Protein AF-A0A1H2CJJ4-F1 (afdb_monomer)

Secondary structure (DSSP, 8-state):
-HHHHHHHHHHH-S--EEEEETTEEEEEEEEEETTEEEEEEEEEEETTEEEEEEE-TTT--HHHHHHHHHHHHTS-S--TTBPEEEE---TT-S--EEEEE--SSTTTT-HHHHHTEEEEEEE-TTS--TT-BHHHHHHHHSSTT---TT-TTPPP--EEEEEESS--TT-S--------PEEHHHIIIIIGGGPPBT-EEEEEETT--EEEEEEETTEEEEEEE--S-TTS-SS----SS-PPPPPS-------TT--EEEEEEGGGHHHHHHHHHHTSPPPPHHHHB------TTEEEEEEEETTTEEEEEEEEEEHHHHHHHHHHTGGGSTT-EEEEE-TT--EEEEEE-SSSS-EEEEEEEGGGTEEEEEEE-HHHHHHHHHHHHHSSS--GGGSTTPEEEE----

Structure (mmCIF, N/CA/C/O backbone):
data_AF-A0A1H2CJJ4-F1
#
_entry.id   AF-A0A1H2CJJ4-F1
#
loop_
_atom_site.group_PDB
_atom_site.id
_atom_site.type_symbol
_atom_site.label_atom_id
_atom_site.label_alt_id
_atom_site.label_comp_id
_atom_site.label_asym_id
_atom_site.label_entity_id
_atom_site.label_seq_id
_atom_site.pdbx_PDB_ins_code
_atom_site.Cartn_x
_atom_site.Cartn_y
_atom_site.Cartn_z
_atom_site.occupancy
_atom_site.B_iso_or_equiv
_atom_site.auth_seq_id
_atom_site.auth_comp_id
_atom_site.auth_asym_id
_atom_site.auth_atom_id
_atom_site.pdbx_PDB_model_num
ATOM 1 N N . MET A 1 1 ? -17.605 8.701 40.326 1.00 81.44 1 MET A N 1
ATOM 2 C CA . MET A 1 1 ? -18.333 8.775 39.034 1.00 81.44 1 MET A CA 1
ATOM 3 C C . MET A 1 1 ? -18.530 10.219 38.581 1.00 81.44 1 MET A C 1
ATOM 5 O O . MET A 1 1 ? -18.125 10.507 37.465 1.00 81.44 1 MET A O 1
ATOM 9 N N . SER A 1 2 ? -19.072 11.116 39.424 1.00 89.81 2 SER A N 1
ATOM 10 C CA . SER A 1 2 ? -19.241 12.548 39.085 1.00 89.81 2 SER A CA 1
ATOM 11 C C . SER A 1 2 ? -17.943 13.202 38.599 1.00 89.81 2 SER A C 1
ATOM 13 O O . SER A 1 2 ? -17.916 13.759 37.515 1.00 89.81 2 SER A O 1
ATOM 15 N N . GLU A 1 3 ? -16.833 13.014 39.318 1.00 93.94 3 GLU A N 1
ATOM 16 C CA . GLU A 1 3 ? -15.550 13.649 38.975 1.00 93.94 3 GLU A CA 1
ATOM 17 C C . GLU A 1 3 ? -15.001 13.260 37.590 1.00 93.94 3 GLU A C 1
ATOM 19 O O . GLU A 1 3 ? -14.440 14.101 36.887 1.00 93.94 3 GLU A O 1
ATOM 24 N N . ILE A 1 4 ? -15.175 11.994 37.183 1.00 94.31 4 ILE A N 1
ATOM 25 C CA . ILE A 1 4 ? -14.746 11.499 35.864 1.00 94.31 4 ILE A CA 1
ATOM 26 C C . ILE A 1 4 ? -15.623 12.116 34.770 1.00 94.31 4 ILE A C 1
ATOM 28 O O . ILE A 1 4 ? -15.102 12.556 33.748 1.00 94.31 4 ILE A O 1
ATOM 32 N N . LEU A 1 5 ? -16.941 12.185 34.992 1.00 93.62 5 LEU A N 1
ATOM 33 C CA . LEU A 1 5 ? -17.868 12.838 34.064 1.00 93.62 5 LEU A CA 1
ATOM 34 C C . LEU A 1 5 ? -17.529 14.321 33.900 1.00 93.62 5 LEU A C 1
ATOM 36 O O . LEU A 1 5 ? -17.392 14.785 32.771 1.00 93.62 5 LEU A O 1
ATOM 40 N N . ASP A 1 6 ? -17.285 15.025 35.005 1.00 93.38 6 ASP A N 1
ATOM 41 C CA . ASP A 1 6 ? -16.894 16.433 34.977 1.00 93.38 6 ASP A CA 1
ATOM 42 C C . ASP A 1 6 ? -15.564 16.628 34.231 1.00 93.38 6 ASP A C 1
ATOM 44 O O . ASP A 1 6 ? -15.381 17.608 33.508 1.00 93.38 6 ASP A O 1
ATOM 48 N N . ALA A 1 7 ? -14.617 15.692 34.369 1.00 93.00 7 ALA A N 1
ATOM 49 C CA . ALA A 1 7 ? -13.364 15.716 33.620 1.00 93.00 7 ALA A CA 1
ATOM 50 C C . ALA A 1 7 ? -13.580 15.508 32.111 1.00 93.00 7 ALA A C 1
ATOM 52 O O . ALA A 1 7 ? -12.985 16.241 31.320 1.00 93.00 7 ALA A O 1
ATOM 53 N N . ILE A 1 8 ? -14.457 14.579 31.710 1.00 93.56 8 ILE A N 1
ATOM 54 C CA . ILE A 1 8 ? -14.836 14.365 30.302 1.00 93.56 8 ILE A CA 1
ATOM 55 C C . ILE A 1 8 ? -15.508 15.624 29.733 1.00 93.56 8 ILE A C 1
ATOM 57 O O . ILE A 1 8 ? -15.126 16.091 28.658 1.00 93.56 8 ILE A O 1
ATOM 61 N N . HIS A 1 9 ? -16.451 16.231 30.462 1.00 93.50 9 HIS A N 1
ATOM 62 C CA . HIS A 1 9 ? -17.112 17.473 30.040 1.00 93.50 9 HIS A CA 1
ATOM 63 C C . HIS A 1 9 ? -16.124 18.629 29.889 1.00 93.50 9 HIS A C 1
ATOM 65 O O . HIS A 1 9 ? -16.177 19.351 28.893 1.00 93.50 9 HIS A O 1
ATOM 71 N N . ARG A 1 10 ? -15.170 18.780 30.818 1.00 92.00 10 ARG A N 1
ATOM 72 C CA . ARG A 1 10 ? -14.099 19.786 30.705 1.00 92.00 10 ARG A CA 1
ATOM 73 C C . ARG A 1 10 ? -13.192 19.543 29.498 1.00 92.00 10 ARG A C 1
ATOM 75 O O . ARG A 1 10 ? -12.801 20.515 28.848 1.00 92.00 10 ARG A O 1
ATOM 82 N N . ALA A 1 11 ? -12.878 18.282 29.198 1.00 91.12 11 ALA A N 1
ATOM 83 C CA . ALA A 1 11 ? -12.001 17.914 28.092 1.00 91.12 11 ALA A CA 1
ATOM 84 C C . ALA A 1 11 ? -12.620 18.247 26.726 1.00 91.12 11 ALA A C 1
ATOM 86 O O . ALA A 1 11 ? -11.974 18.901 25.907 1.00 91.12 11 ALA A O 1
ATOM 87 N N . TYR A 1 12 ? -13.878 17.856 26.494 1.00 89.31 12 TYR A N 1
ATOM 88 C CA . TYR A 1 12 ? -14.536 18.051 25.195 1.00 89.31 12 TYR A CA 1
ATOM 89 C C . TYR A 1 12 ? -15.305 19.367 25.064 1.00 89.31 12 TYR A C 1
ATOM 91 O O . TYR A 1 12 ? -15.592 19.778 23.940 1.00 89.31 12 TYR A O 1
ATOM 99 N N . ARG A 1 13 ? -15.635 20.035 26.181 1.00 91.00 13 ARG A N 1
ATOM 100 C CA . ARG A 1 13 ? -16.492 21.238 26.229 1.00 91.00 13 ARG A CA 1
ATOM 101 C C . ARG A 1 13 ? -17.834 21.035 25.519 1.00 91.00 13 ARG A C 1
ATOM 103 O O . ARG A 1 13 ? -18.333 21.931 24.841 1.00 91.00 13 ARG A O 1
ATOM 110 N N . ARG A 1 14 ? -18.384 19.830 25.633 1.00 88.75 14 ARG A N 1
ATOM 111 C CA . ARG A 1 14 ? -19.639 19.412 25.009 1.00 88.75 14 ARG A CA 1
ATOM 112 C C . ARG A 1 14 ? -20.448 18.605 26.007 1.00 88.75 14 ARG A C 1
ATOM 114 O O . ARG A 1 14 ? -19.883 17.875 26.824 1.00 88.75 14 ARG A O 1
ATOM 121 N N . GLU A 1 15 ? -21.761 18.754 25.920 1.00 90.25 15 GLU A N 1
ATOM 122 C CA . GLU A 1 15 ? -22.687 17.944 26.695 1.00 90.25 15 GLU A CA 1
ATOM 123 C C . GLU A 1 15 ? -22.680 16.504 26.182 1.00 90.25 15 GLU A C 1
ATOM 125 O O . GLU A 1 15 ? -22.456 16.236 24.998 1.00 90.25 15 GLU A O 1
ATOM 130 N N . THR A 1 16 ? -22.887 15.571 27.107 1.00 95.19 16 THR A N 1
ATOM 131 C CA . THR A 1 16 ? -23.019 14.151 26.797 1.00 95.19 16 THR A CA 1
ATOM 132 C C . THR A 1 16 ? -24.362 13.654 27.303 1.00 95.19 16 THR A C 1
ATOM 134 O O . THR A 1 16 ? -24.762 13.930 28.438 1.00 95.19 16 THR A O 1
ATOM 137 N N . GLU A 1 17 ? -25.061 12.902 26.468 1.00 96.81 17 GLU A N 1
ATOM 138 C CA . GLU A 1 17 ? -26.394 12.398 26.769 1.00 96.81 17 GLU A CA 1
ATOM 139 C C . GLU A 1 17 ? -26.282 11.028 27.452 1.00 96.81 17 GLU A C 1
ATOM 141 O O . GLU A 1 17 ? -25.510 10.176 26.997 1.00 96.81 17 GLU A O 1
ATOM 146 N N . PRO A 1 18 ? -26.982 10.790 28.576 1.00 97.38 18 PRO A N 1
ATOM 147 C CA . PRO A 1 18 ? -27.087 9.449 29.138 1.00 97.38 18 PRO A CA 1
ATOM 148 C C . PRO A 1 18 ? -27.851 8.540 28.178 1.00 97.38 18 PRO A C 1
ATOM 150 O O . PRO A 1 18 ? -28.922 8.898 27.699 1.00 97.38 18 PRO A O 1
ATOM 153 N N . ALA A 1 19 ? -27.320 7.345 27.948 1.00 98.12 19 ALA A N 1
ATOM 154 C CA . ALA A 1 19 ? -27.972 6.315 27.155 1.00 98.12 19 ALA A CA 1
ATOM 155 C C . ALA A 1 19 ? -27.687 4.928 27.742 1.00 98.12 19 ALA A C 1
ATOM 157 O O . ALA A 1 19 ? -26.831 4.757 28.618 1.00 98.12 19 ALA A O 1
ATOM 158 N N . ARG A 1 20 ? -28.407 3.926 27.243 1.00 98.00 20 ARG A N 1
ATOM 159 C CA . ARG A 1 20 ? -28.199 2.519 27.575 1.00 98.00 20 ARG A CA 1
ATOM 160 C C . ARG A 1 20 ? -28.010 1.739 26.278 1.00 98.00 20 ARG A C 1
ATOM 162 O O . ARG A 1 20 ? -28.850 1.862 25.399 1.00 98.00 20 ARG A O 1
ATOM 169 N N . LEU A 1 21 ? -26.930 0.965 26.185 1.00 97.81 21 LEU A N 1
ATOM 170 C CA . LEU A 1 21 ? -26.633 0.072 25.058 1.00 97.81 21 LEU A CA 1
ATOM 171 C C . LEU A 1 21 ? -26.532 -1.351 25.609 1.00 97.81 21 LEU A C 1
ATOM 173 O O . LEU A 1 21 ? -25.577 -1.666 26.323 1.00 97.81 21 LEU A O 1
ATOM 177 N N . GLY A 1 22 ? -27.544 -2.184 25.363 1.00 96.62 22 GLY A N 1
ATOM 178 C CA . GLY A 1 22 ? -27.682 -3.474 26.048 1.00 96.62 22 GLY A CA 1
ATOM 179 C C . GLY A 1 22 ? -27.673 -3.310 27.577 1.00 96.62 22 GLY A C 1
ATOM 180 O O . GLY A 1 22 ? -28.506 -2.598 28.150 1.00 96.62 22 GLY A O 1
ATOM 181 N N . ASP A 1 23 ? -26.694 -3.921 28.246 1.00 97.25 23 ASP A N 1
ATOM 182 C CA . ASP A 1 23 ? -26.493 -3.803 29.699 1.00 97.25 23 ASP A CA 1
ATOM 183 C C . ASP A 1 23 ? -25.517 -2.694 30.116 1.00 97.25 23 ASP A C 1
ATOM 185 O O . ASP A 1 23 ? -25.290 -2.461 31.308 1.00 97.25 23 ASP A O 1
ATOM 189 N N . HIS A 1 24 ? -24.978 -1.946 29.153 1.00 98.00 24 HIS A N 1
ATOM 190 C CA . HIS A 1 24 ? -24.017 -0.882 29.412 1.00 98.00 24 HIS A CA 1
ATOM 191 C C . HIS A 1 24 ? -24.719 0.460 29.615 1.00 98.00 24 HIS A C 1
ATOM 193 O O . HIS A 1 24 ? -25.420 0.961 28.737 1.00 98.00 24 HIS A O 1
ATOM 199 N N . GLN A 1 25 ? -24.482 1.083 30.771 1.00 98.06 25 GLN A N 1
ATOM 200 C CA . GLN A 1 25 ? -24.811 2.491 31.004 1.00 98.06 25 GLN A CA 1
ATOM 201 C C . GLN A 1 25 ? -23.704 3.359 30.405 1.00 98.06 25 GLN A C 1
ATOM 203 O O . GLN A 1 25 ? -22.542 3.256 30.811 1.00 98.06 25 GLN A O 1
ATOM 208 N N . VAL A 1 26 ? -24.055 4.207 29.442 1.00 98.31 26 VAL A N 1
ATOM 209 C CA . VAL A 1 26 ? -23.081 4.987 28.673 1.00 98.31 26 VAL A CA 1
ATOM 210 C C . VAL A 1 26 ? -23.451 6.465 28.609 1.00 98.31 26 VAL A C 1
ATOM 212 O O . VAL A 1 26 ? -24.557 6.891 28.948 1.00 98.31 26 VAL A O 1
ATOM 215 N N . ARG A 1 27 ? -22.488 7.264 28.162 1.00 97.81 27 ARG A N 1
ATOM 216 C CA . ARG A 1 27 ? -22.674 8.646 27.742 1.00 97.81 27 ARG A CA 1
ATOM 217 C C . ARG A 1 27 ? -22.334 8.750 26.267 1.00 97.81 27 ARG A C 1
ATOM 219 O O . ARG A 1 27 ? -21.242 8.346 25.874 1.00 97.81 27 ARG A O 1
ATOM 226 N N . ILE A 1 28 ? -23.244 9.292 25.474 1.00 97.69 28 ILE A N 1
ATOM 227 C CA . ILE A 1 28 ? -23.055 9.476 24.037 1.00 97.69 28 ILE A CA 1
ATOM 228 C C . ILE A 1 28 ? -22.850 10.960 23.759 1.00 97.69 28 ILE A C 1
ATOM 230 O O . ILE A 1 28 ? -23.503 11.823 24.342 1.00 97.69 28 ILE A O 1
ATOM 234 N N . MET A 1 29 ? -21.906 11.259 22.880 1.00 96.12 29 MET A N 1
ATOM 235 C CA . MET A 1 29 ? -21.632 12.598 22.390 1.00 96.12 29 MET A CA 1
ATOM 236 C C . MET A 1 29 ? -21.559 12.536 20.872 1.00 96.12 29 MET A C 1
ATOM 238 O O . MET A 1 29 ? -20.777 11.760 20.332 1.00 96.12 29 MET A O 1
ATOM 242 N N . SER A 1 30 ? -22.325 13.375 20.183 1.00 94.06 30 SER A N 1
ATOM 243 C CA . SER A 1 30 ? -22.274 13.473 18.723 1.00 94.06 30 SER A CA 1
ATOM 244 C C . SER A 1 30 ? -21.838 14.870 18.315 1.00 94.06 30 SER A C 1
ATOM 246 O O . SER A 1 30 ? -22.363 15.861 18.824 1.00 94.06 30 SER A O 1
ATOM 248 N N . PHE A 1 31 ? -20.869 14.978 17.405 1.00 90.00 31 PHE A N 1
ATOM 249 C CA . PHE A 1 31 ? -20.422 16.287 16.941 1.00 90.00 31 PHE A CA 1
ATOM 250 C C . PHE A 1 31 ? -19.900 16.323 15.507 1.00 90.00 31 PHE A C 1
ATOM 252 O O . PHE A 1 31 ? -19.206 15.401 15.091 1.00 90.00 31 PHE A O 1
ATOM 259 N N . PRO A 1 32 ? -20.170 17.409 14.754 1.00 87.94 32 PRO A N 1
ATOM 260 C CA . PRO A 1 32 ? -19.651 17.570 13.399 1.00 87.94 32 PRO A CA 1
ATOM 261 C C . PRO A 1 32 ? -18.126 17.743 13.406 1.00 87.94 32 PRO A C 1
ATOM 263 O O . PRO A 1 32 ? -17.595 18.500 14.225 1.00 87.94 32 PRO A O 1
ATOM 266 N N . LEU A 1 33 ? -17.437 17.089 12.465 1.00 82.88 33 LEU A N 1
ATOM 267 C CA . LEU A 1 33 ? -15.987 17.169 12.294 1.00 82.88 33 LEU A CA 1
ATOM 268 C C . LEU A 1 33 ? -15.640 17.661 10.879 1.00 82.88 33 LEU A C 1
ATOM 270 O O . LEU A 1 33 ? -15.443 16.873 9.963 1.00 82.88 33 LEU A O 1
ATOM 274 N N . GLY A 1 34 ? -15.555 18.983 10.698 1.00 72.38 34 GLY A N 1
ATOM 275 C CA . GLY A 1 34 ? -14.911 19.594 9.524 1.00 72.38 34 GLY A CA 1
ATOM 276 C C . GLY A 1 34 ? -15.373 19.069 8.156 1.00 72.38 34 GLY A C 1
ATOM 277 O O . GLY A 1 34 ? -14.546 18.638 7.365 1.00 72.38 34 GLY A O 1
ATOM 278 N N . GLY A 1 35 ? -16.679 19.075 7.871 1.00 76.94 35 GLY A N 1
ATOM 279 C CA . GLY A 1 35 ? -17.233 18.620 6.582 1.00 76.94 35 GLY A CA 1
ATOM 280 C C . GLY A 1 35 ? -17.466 17.107 6.487 1.00 76.94 35 GLY A C 1
ATOM 281 O O . GLY A 1 35 ? -18.360 16.666 5.766 1.00 76.94 35 GLY A O 1
ATOM 282 N N . HIS A 1 36 ? -16.771 16.317 7.301 1.00 69.69 36 HIS A N 1
ATOM 283 C CA . HIS A 1 36 ? -17.152 14.947 7.615 1.00 69.69 36 HIS A CA 1
ATOM 284 C C . HIS A 1 36 ? -18.254 15.049 8.685 1.00 69.69 36 HIS A C 1
ATOM 286 O O . HIS A 1 36 ? -18.134 15.821 9.636 1.00 69.69 36 HIS A O 1
ATOM 292 N N . GLY A 1 37 ? -19.415 14.419 8.480 1.00 82.31 37 GLY A N 1
ATOM 293 C CA . GLY A 1 37 ? -20.578 14.654 9.357 1.00 82.31 37 GLY A CA 1
ATOM 294 C C . GLY A 1 37 ? -20.365 14.202 10.812 1.00 82.31 37 GLY A C 1
ATOM 295 O O . GLY A 1 37 ? -19.238 13.937 11.217 1.00 82.31 37 GLY A O 1
ATOM 296 N N . PRO A 1 38 ? -21.426 14.140 11.637 1.00 90.19 38 PRO A N 1
ATOM 297 C CA . PRO A 1 38 ? -21.252 13.915 13.065 1.00 90.19 38 PRO A CA 1
ATOM 298 C C . PRO A 1 38 ? -20.498 12.617 13.373 1.00 90.19 38 PRO A C 1
ATOM 300 O O . PRO A 1 38 ? -20.921 11.545 12.948 1.00 90.19 38 PRO A O 1
ATOM 303 N N . MET A 1 39 ? -19.402 12.733 14.122 1.00 94.12 39 MET A N 1
ATOM 304 C CA . MET A 1 39 ? -18.746 11.611 14.785 1.00 94.12 39 MET A CA 1
ATOM 305 C C . MET A 1 39 ? -19.478 11.340 16.098 1.00 94.12 39 MET A C 1
ATOM 307 O O . MET A 1 39 ? -19.746 12.273 16.861 1.00 94.12 39 MET A O 1
ATOM 311 N N . THR A 1 40 ? -19.792 10.076 16.355 1.00 96.50 40 THR A N 1
ATOM 312 C CA . THR A 1 40 ? -20.402 9.602 17.596 1.00 96.50 40 THR A CA 1
ATOM 313 C C . THR A 1 40 ? -19.314 9.029 18.494 1.00 96.50 40 THR A C 1
ATOM 315 O O . THR A 1 40 ? -18.635 8.068 18.138 1.00 96.50 40 THR A O 1
ATOM 318 N N . THR A 1 41 ? -19.154 9.611 19.675 1.00 96.44 41 THR A N 1
ATOM 319 C CA . THR A 1 41 ? -18.235 9.157 20.717 1.00 96.44 41 THR A CA 1
ATOM 320 C C . THR A 1 41 ? -19.035 8.593 21.882 1.00 96.44 41 THR A C 1
ATOM 322 O O . THR A 1 41 ? -19.981 9.224 22.354 1.00 96.44 41 THR A O 1
ATOM 325 N N . ILE A 1 42 ? -18.644 7.417 22.366 1.00 98.00 42 ILE A N 1
ATOM 326 C CA . ILE A 1 42 ? -19.332 6.715 23.453 1.00 98.00 42 ILE A CA 1
ATOM 327 C C . ILE A 1 42 ? -18.355 6.547 24.603 1.00 98.00 42 ILE A C 1
ATOM 329 O O . ILE A 1 42 ? -17.250 6.036 24.419 1.00 98.00 42 ILE A O 1
ATOM 333 N N . PHE A 1 43 ? -18.779 6.961 25.791 1.00 97.81 43 PHE A N 1
ATOM 334 C CA . PHE A 1 43 ? -18.035 6.795 27.028 1.00 97.81 43 PHE A CA 1
ATOM 335 C C . PHE A 1 43 ? -18.793 5.850 27.946 1.00 97.81 43 PHE A C 1
ATOM 337 O O . PHE A 1 43 ? -19.947 6.100 28.297 1.00 97.81 43 PHE A O 1
ATOM 344 N N . ARG A 1 44 ? -18.125 4.800 28.407 1.00 97.88 44 ARG A N 1
ATOM 345 C CA . ARG A 1 44 ? -18.618 3.951 29.490 1.00 97.88 44 ARG A CA 1
ATOM 346 C C . ARG A 1 44 ? -17.718 4.126 30.701 1.00 97.88 44 ARG A C 1
ATOM 348 O O . ARG A 1 44 ? -16.513 3.924 30.595 1.00 97.88 44 ARG A O 1
ATOM 355 N N . ILE A 1 45 ? -18.300 4.471 31.848 1.00 97.25 45 ILE A N 1
ATOM 356 C CA . ILE A 1 45 ? -17.568 4.607 33.113 1.00 97.25 45 ILE A CA 1
ATOM 357 C C . ILE A 1 45 ? -17.946 3.436 34.011 1.00 97.25 45 ILE A C 1
ATOM 359 O O . ILE A 1 45 ? -19.084 3.353 34.471 1.00 97.25 45 ILE A O 1
ATOM 363 N N . ARG A 1 46 ? -16.998 2.539 34.280 1.00 95.69 46 ARG A N 1
ATOM 364 C CA . ARG A 1 46 ? -17.230 1.340 35.096 1.00 95.69 46 ARG A CA 1
ATOM 365 C C . ARG A 1 46 ? -15.987 1.035 35.925 1.00 95.69 46 ARG A C 1
ATOM 367 O O . ARG A 1 46 ? -14.882 1.073 35.401 1.00 95.69 46 ARG A O 1
ATOM 374 N N . TYR A 1 47 ? -16.156 0.786 37.224 1.00 94.19 47 TYR A N 1
ATOM 375 C CA . TYR A 1 47 ? -15.055 0.467 38.155 1.00 94.19 47 TYR A CA 1
ATOM 376 C C . TYR A 1 47 ? -13.872 1.458 38.121 1.00 94.19 47 TYR A C 1
ATOM 378 O O . TYR A 1 47 ? -12.719 1.065 38.238 1.00 94.19 47 TYR A O 1
ATOM 386 N N . GLY A 1 48 ? -14.149 2.754 37.931 1.00 93.81 48 GLY A N 1
ATOM 387 C CA . GLY A 1 48 ? -13.106 3.786 37.847 1.00 93.81 48 GLY A CA 1
ATOM 388 C C . GLY A 1 48 ? -12.347 3.840 36.514 1.00 93.81 48 GLY A C 1
ATOM 389 O O . GLY A 1 48 ? -11.452 4.665 36.381 1.00 93.81 48 GLY A O 1
ATOM 390 N N . ARG A 1 49 ? -12.725 3.023 35.524 1.00 95.25 49 ARG A N 1
ATOM 391 C CA . ARG A 1 49 ? -12.190 3.014 34.155 1.00 95.25 49 ARG A CA 1
ATOM 392 C C . ARG A 1 49 ? -13.143 3.720 33.193 1.00 95.25 49 ARG A C 1
ATOM 394 O O . ARG A 1 49 ? -14.363 3.651 33.368 1.00 95.25 49 ARG A O 1
ATOM 401 N N . VAL A 1 50 ? -12.589 4.343 32.156 1.00 96.94 50 VAL A N 1
ATOM 402 C CA . VAL A 1 50 ? -13.331 4.884 31.010 1.00 96.94 50 VAL A CA 1
ATOM 403 C C . VAL A 1 50 ? -13.058 4.019 29.780 1.00 96.94 50 VAL A C 1
ATOM 405 O O . VAL A 1 50 ? -11.922 3.924 29.329 1.00 96.94 50 VAL A O 1
ATOM 408 N N . THR A 1 51 ? -14.086 3.398 29.208 1.00 97.75 51 THR A N 1
ATOM 409 C CA . THR A 1 51 ? -14.002 2.799 27.867 1.00 97.75 51 THR A CA 1
ATOM 410 C C . THR A 1 51 ? -14.522 3.806 26.851 1.00 97.75 51 THR A C 1
ATOM 412 O O . THR A 1 51 ? -15.629 4.324 27.005 1.00 97.75 51 THR A O 1
ATOM 415 N N . LEU A 1 52 ? -13.712 4.081 25.835 1.00 96.94 52 LEU A N 1
ATOM 416 C CA . LEU A 1 52 ? -13.982 5.015 24.756 1.00 96.94 52 LEU A CA 1
ATOM 417 C C . LEU A 1 52 ? -14.225 4.247 23.458 1.00 96.94 52 LEU A C 1
ATOM 419 O O . LEU A 1 52 ? -13.375 3.454 23.059 1.00 96.94 52 LEU A O 1
ATOM 423 N N . LEU A 1 53 ? -15.332 4.540 22.778 1.00 97.25 53 LEU A N 1
ATOM 424 C CA . LEU A 1 53 ? -15.590 4.124 21.397 1.00 97.25 53 LEU A CA 1
ATOM 425 C C . LEU A 1 53 ? -15.765 5.360 20.513 1.00 97.25 53 LEU A C 1
ATOM 427 O O . LEU A 1 53 ? -16.260 6.391 20.981 1.00 97.25 53 LEU A O 1
ATOM 431 N N . ARG A 1 54 ? -15.423 5.251 19.226 1.00 95.31 54 ARG A N 1
ATOM 432 C CA . ARG A 1 54 ? -15.735 6.275 18.218 1.00 95.31 54 ARG A CA 1
ATOM 433 C C . ARG A 1 54 ? -16.271 5.638 16.962 1.00 95.31 54 ARG A C 1
ATOM 435 O O . ARG A 1 54 ? -15.656 4.700 16.476 1.00 95.31 54 ARG A O 1
ATOM 442 N N . ALA A 1 55 ? -17.343 6.209 16.437 1.00 95.94 55 ALA A N 1
ATOM 443 C CA . ALA A 1 55 ? -17.910 5.887 15.142 1.00 95.94 55 ALA A CA 1
ATOM 444 C C . ALA A 1 55 ? -17.979 7.157 14.284 1.00 95.94 55 ALA A C 1
ATOM 446 O O . ALA A 1 55 ? -18.496 8.189 14.716 1.00 95.94 55 ALA A O 1
ATOM 447 N N . ALA A 1 56 ? -17.460 7.091 13.066 1.00 93.94 56 ALA A N 1
ATOM 448 C CA . ALA A 1 56 ? -17.582 8.127 12.060 1.00 93.94 56 ALA A CA 1
ATOM 449 C C . ALA A 1 56 ? -19.026 8.200 11.542 1.00 93.94 56 ALA A C 1
ATOM 451 O O . ALA A 1 56 ? -19.850 7.305 11.775 1.00 93.94 56 ALA A O 1
ATOM 452 N N . LYS A 1 57 ? -19.341 9.287 10.834 1.00 92.19 57 LYS A N 1
ATOM 453 C CA . LYS A 1 57 ? -20.699 9.581 10.369 1.00 92.19 57 LYS A CA 1
ATOM 454 C C . LYS A 1 57 ? -21.302 8.408 9.598 1.00 92.19 57 LYS A C 1
ATOM 456 O O . LYS A 1 57 ? -20.801 8.034 8.549 1.00 92.19 57 LYS A O 1
ATOM 461 N N . GLY A 1 58 ? -22.450 7.923 10.067 1.00 92.62 58 GLY A N 1
ATOM 462 C CA . GLY A 1 58 ? -23.222 6.894 9.364 1.00 92.62 58 GLY A CA 1
ATOM 463 C C . GLY A 1 58 ? -22.670 5.477 9.509 1.00 92.62 58 GLY A C 1
ATOM 464 O O . GLY A 1 58 ? -23.255 4.560 8.949 1.00 92.62 58 GLY A O 1
ATOM 465 N N . THR A 1 59 ? -21.598 5.291 10.284 1.00 95.38 59 THR A N 1
ATOM 466 C CA . THR A 1 59 ? -21.018 3.963 10.547 1.00 95.38 59 THR A CA 1
ATOM 467 C C . THR A 1 59 ? -21.401 3.389 11.907 1.00 95.38 59 THR A C 1
ATOM 469 O O . THR A 1 59 ? -21.203 2.202 12.155 1.00 95.38 59 THR A O 1
ATOM 472 N N . TYR A 1 60 ? -21.967 4.217 12.792 1.00 96.56 60 TYR A N 1
ATOM 473 C CA . TYR A 1 60 ? -22.426 3.777 14.104 1.00 96.56 60 TYR A CA 1
ATOM 474 C C . TYR A 1 60 ? -23.490 2.682 13.978 1.00 96.56 60 TYR A C 1
ATOM 476 O O . TYR A 1 60 ? -24.508 2.864 13.308 1.00 96.56 60 TYR A O 1
ATOM 484 N N . ARG A 1 61 ? -23.266 1.575 14.687 1.00 97.31 61 ARG A N 1
ATOM 485 C CA . ARG A 1 61 ? -24.240 0.505 14.900 1.00 97.31 61 ARG A CA 1
ATOM 486 C C . ARG A 1 61 ? -24.265 0.112 16.375 1.00 97.31 61 ARG A C 1
ATOM 488 O O . ARG A 1 61 ? -23.218 -0.039 17.003 1.00 97.31 61 ARG A O 1
ATOM 495 N N . GLU A 1 62 ? -25.457 -0.040 16.938 1.00 97.88 62 GLU A N 1
ATOM 496 C CA . GLU A 1 62 ? -25.623 -0.326 18.366 1.00 97.88 62 GLU A CA 1
ATOM 497 C C . GLU A 1 62 ? -25.082 -1.709 18.764 1.00 97.88 62 GLU A C 1
ATOM 499 O O . GLU A 1 62 ? -24.379 -1.818 19.767 1.00 97.88 62 GLU A O 1
ATOM 504 N N . ASP A 1 63 ? -25.331 -2.737 17.951 1.00 98.12 63 ASP A N 1
ATOM 505 C CA . ASP A 1 63 ? -24.824 -4.101 18.153 1.00 98.12 63 ASP A CA 1
ATOM 506 C C . ASP A 1 63 ? -23.286 -4.154 18.196 1.00 98.12 63 ASP A C 1
ATOM 508 O O . ASP A 1 63 ? -22.705 -4.758 19.099 1.00 98.12 63 ASP A O 1
ATOM 512 N N . VAL A 1 64 ? -22.623 -3.429 17.290 1.00 98.00 64 VAL A N 1
ATOM 513 C CA . VAL A 1 64 ? -21.162 -3.257 17.279 1.00 98.00 64 VAL A CA 1
ATOM 514 C C . VAL A 1 64 ? -20.684 -2.569 18.549 1.00 98.00 64 VAL A C 1
ATOM 516 O O . VAL A 1 64 ? -19.752 -3.049 19.191 1.00 98.00 64 VAL A O 1
ATOM 519 N N . ALA A 1 65 ? -21.330 -1.479 18.966 1.00 98.38 65 ALA A N 1
ATOM 520 C CA . ALA A 1 65 ? -20.947 -0.781 20.189 1.00 98.38 65 ALA A CA 1
ATOM 521 C C . ALA A 1 65 ? -21.050 -1.683 21.431 1.00 98.38 65 ALA A C 1
ATOM 523 O O . ALA A 1 65 ? -20.139 -1.671 22.256 1.00 98.38 65 ALA A O 1
ATOM 524 N N . ILE A 1 66 ? -22.114 -2.485 21.551 1.00 98.56 66 ILE A N 1
ATOM 525 C CA . ILE A 1 66 ? -22.291 -3.442 22.655 1.00 98.56 66 ILE A CA 1
ATOM 526 C C . ILE A 1 66 ? -21.144 -4.458 22.668 1.00 98.56 66 ILE A C 1
ATOM 528 O O . ILE A 1 66 ? -20.474 -4.604 23.691 1.00 98.56 66 ILE A O 1
ATOM 532 N N . ALA A 1 67 ? -20.847 -5.081 21.526 1.00 98.25 67 ALA A N 1
ATOM 533 C CA . ALA A 1 67 ? -19.782 -6.076 21.429 1.00 98.25 67 ALA A CA 1
ATOM 534 C C . ALA A 1 67 ? -18.388 -5.499 21.741 1.00 98.25 67 ALA A C 1
ATOM 536 O O . ALA A 1 67 ? -17.579 -6.150 22.405 1.00 98.25 67 ALA A O 1
ATOM 537 N N . LEU A 1 68 ? -18.103 -4.260 21.319 1.00 98.31 68 LEU A N 1
ATOM 538 C CA . LEU A 1 68 ? -16.853 -3.569 21.656 1.00 98.31 68 LEU A CA 1
ATOM 539 C C . LEU A 1 68 ? -16.726 -3.320 23.169 1.00 98.31 68 LEU A C 1
ATOM 541 O O . LEU A 1 68 ? -15.641 -3.477 23.732 1.00 98.31 68 LEU A O 1
ATOM 545 N N . LEU A 1 69 ? -17.822 -2.949 23.841 1.00 98.25 69 LEU A N 1
ATOM 546 C CA . LEU A 1 69 ? -17.847 -2.760 25.297 1.00 98.25 69 LEU A CA 1
ATOM 547 C C . LEU A 1 69 ? -17.677 -4.090 26.046 1.00 98.25 69 LEU A C 1
ATOM 549 O O . LEU A 1 69 ? -16.924 -4.142 27.023 1.00 98.25 69 LEU A O 1
ATOM 553 N N . ASP A 1 70 ? -18.317 -5.161 25.575 1.00 97.88 70 ASP A N 1
ATOM 554 C CA . ASP A 1 70 ? -18.171 -6.509 26.137 1.00 97.88 70 ASP A CA 1
ATOM 555 C C . ASP A 1 70 ? -16.739 -7.035 25.987 1.00 97.88 70 ASP A C 1
ATOM 557 O O . ASP A 1 70 ? -16.174 -7.595 26.928 1.00 97.88 70 ASP A O 1
ATOM 561 N N . ALA A 1 71 ? -16.115 -6.826 24.826 1.00 97.06 71 ALA A N 1
ATOM 562 C CA . ALA A 1 71 ? -14.723 -7.199 24.593 1.00 97.06 71 ALA A CA 1
ATOM 563 C C . ALA A 1 71 ? -13.761 -6.401 25.488 1.00 97.06 71 ALA A C 1
ATOM 565 O O . ALA A 1 71 ? -12.836 -6.975 26.064 1.00 97.06 71 ALA A O 1
ATOM 566 N N . ALA A 1 72 ? -14.004 -5.099 25.677 1.00 96.38 72 ALA A N 1
ATOM 567 C CA . ALA A 1 72 ? -13.190 -4.261 26.556 1.00 96.38 72 ALA A CA 1
ATOM 568 C C . ALA A 1 72 ? -13.230 -4.705 28.032 1.00 96.38 72 ALA A C 1
ATOM 570 O O . ALA A 1 72 ? -12.245 -4.509 28.748 1.00 96.38 72 ALA A O 1
ATOM 571 N N . ASP A 1 73 ? -14.325 -5.327 28.490 1.00 96.44 73 ASP A N 1
ATOM 572 C CA . ASP A 1 73 ? -14.436 -5.891 29.848 1.00 96.44 73 ASP A CA 1
ATOM 573 C C . ASP A 1 73 ? -13.568 -7.139 30.066 1.00 96.44 73 ASP A C 1
ATOM 575 O O . ASP A 1 73 ? -13.251 -7.469 31.208 1.00 96.44 73 ASP A O 1
ATOM 579 N N . ARG A 1 74 ? -13.148 -7.815 28.990 1.00 96.19 74 ARG A N 1
ATOM 580 C CA . ARG A 1 74 ? -12.277 -9.002 29.055 1.00 96.19 74 ARG A CA 1
ATOM 581 C C . ARG A 1 74 ? -10.791 -8.647 29.147 1.00 96.19 74 ARG A C 1
ATOM 583 O O . ARG A 1 74 ? -9.976 -9.514 29.447 1.00 96.19 74 ARG A O 1
ATOM 590 N N . VAL A 1 75 ? -10.437 -7.389 28.887 1.00 94.31 75 VAL A N 1
ATOM 591 C CA . VAL A 1 75 ? -9.058 -6.883 28.931 1.00 94.31 75 VAL A CA 1
ATOM 592 C C . VAL A 1 75 ? -8.803 -6.206 30.278 1.00 94.31 75 VAL A C 1
ATOM 594 O O . VAL A 1 75 ? -9.698 -5.504 30.770 1.00 94.31 75 VAL A O 1
ATOM 597 N N . PRO A 1 76 ? -7.595 -6.343 30.866 1.00 92.19 76 PRO A N 1
ATOM 598 C CA . PRO A 1 76 ? -7.217 -5.616 32.073 1.00 92.19 76 PRO A CA 1
ATOM 599 C C . PRO A 1 76 ? -7.543 -4.121 31.995 1.00 92.19 76 PRO A C 1
ATOM 601 O O . PRO A 1 76 ? -7.529 -3.513 30.921 1.00 92.19 76 PRO A O 1
ATOM 604 N N . ALA A 1 77 ? -7.842 -3.522 33.152 1.00 87.69 77 ALA A N 1
ATOM 605 C CA . ALA A 1 77 ? -8.195 -2.105 33.235 1.00 87.69 77 ALA A CA 1
ATOM 606 C C . ALA A 1 77 ? -7.104 -1.203 32.644 1.00 87.69 77 ALA A C 1
ATOM 608 O O . ALA A 1 77 ? -7.415 -0.222 31.968 1.00 87.69 77 ALA A O 1
ATOM 609 N N . ASP A 1 78 ? -5.850 -1.594 32.864 1.00 89.25 78 ASP A N 1
ATOM 610 C CA . ASP A 1 78 ? -4.690 -1.041 32.193 1.00 89.25 78 ASP A CA 1
ATOM 611 C C . ASP A 1 78 ? -4.153 -2.050 31.161 1.00 89.25 78 ASP A C 1
ATOM 613 O O . ASP A 1 78 ? -3.535 -3.042 31.556 1.00 89.25 78 ASP A O 1
ATOM 617 N N . PRO A 1 79 ? -4.379 -1.836 29.851 1.00 86.06 79 PRO A N 1
ATOM 618 C CA . PRO A 1 79 ? -3.831 -2.704 28.809 1.00 86.06 79 PRO A CA 1
ATOM 619 C C . PRO A 1 79 ? -2.305 -2.570 28.651 1.00 86.06 79 PRO A C 1
ATOM 621 O O . PRO A 1 79 ? -1.705 -3.367 27.928 1.00 86.06 79 PRO A O 1
ATOM 624 N N . GLY A 1 80 ? -1.671 -1.591 29.310 1.00 90.50 80 GLY A N 1
ATOM 625 C CA . GLY A 1 80 ? -0.256 -1.284 29.141 1.00 90.50 80 GLY A CA 1
ATOM 626 C C . GLY A 1 80 ? 0.045 -0.689 27.764 1.00 90.50 80 GLY A C 1
ATOM 627 O O . GLY A 1 80 ? -0.758 0.056 27.201 1.00 90.50 80 GLY A O 1
ATOM 628 N N . GLU A 1 81 ? 1.220 -1.022 27.231 1.00 90.88 81 GLU A N 1
ATOM 629 C CA . GLU A 1 81 ? 1.713 -0.535 25.935 1.00 90.88 81 GLU A CA 1
ATOM 630 C C . GLU A 1 81 ? 1.470 -1.523 24.784 1.00 90.88 81 GLU A C 1
ATOM 632 O O . GLU A 1 81 ? 1.945 -1.302 23.675 1.00 90.88 81 GLU A O 1
ATOM 637 N N . SER A 1 82 ? 0.738 -2.612 25.022 1.00 91.38 82 SER A N 1
ATOM 638 C CA . SER A 1 82 ? 0.406 -3.609 24.000 1.00 91.38 82 SER A CA 1
ATOM 639 C C . SER A 1 82 ? -1.008 -3.412 23.467 1.00 91.38 82 SER A C 1
ATOM 641 O O . SER A 1 82 ? -1.920 -3.019 24.200 1.00 91.38 82 SER A O 1
ATOM 643 N N . VAL A 1 83 ? -1.205 -3.741 22.192 1.00 93.06 83 VAL A N 1
ATOM 644 C CA . VAL A 1 83 ? -2.540 -3.850 21.601 1.00 93.06 83 VAL A CA 1
ATOM 645 C C . VAL A 1 83 ? -3.121 -5.220 21.936 1.00 93.06 83 VAL A C 1
ATOM 647 O O . VAL A 1 83 ? -2.563 -6.258 21.572 1.00 93.06 83 VAL A O 1
ATOM 650 N N . HIS A 1 84 ? -4.261 -5.231 22.625 1.00 94.75 84 HIS A N 1
ATOM 651 C CA . HIS A 1 84 ? -5.006 -6.460 22.897 1.00 94.75 84 HIS A CA 1
ATOM 652 C C . HIS A 1 84 ? -5.995 -6.701 21.768 1.00 94.75 84 HIS A C 1
ATOM 654 O O . HIS A 1 84 ? -6.730 -5.792 21.384 1.00 94.75 84 HIS A O 1
ATOM 660 N N . VAL A 1 85 ? -6.020 -7.927 21.252 1.00 95.31 85 VAL A N 1
ATOM 661 C CA . VAL A 1 85 ? -6.860 -8.315 20.117 1.00 95.31 85 VAL A CA 1
ATOM 662 C C . VAL A 1 85 ? -7.820 -9.406 20.565 1.00 95.31 85 VAL A C 1
ATOM 664 O O . VAL A 1 85 ? -7.388 -10.442 21.065 1.00 95.31 85 VAL A O 1
ATOM 667 N N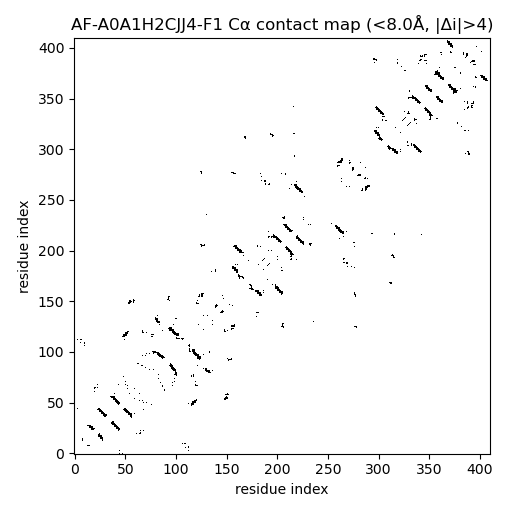 . LEU A 1 86 ? -9.119 -9.179 20.385 1.00 96.31 86 LEU A N 1
ATOM 668 C CA . LEU A 1 86 ? -10.176 -10.139 20.712 1.00 96.31 86 LEU A CA 1
ATOM 669 C C . LEU A 1 86 ? -11.015 -10.446 19.465 1.00 96.31 86 LEU A C 1
ATOM 671 O O . LEU A 1 86 ? -11.101 -9.592 18.582 1.00 96.31 86 LEU A O 1
ATOM 675 N N . PRO A 1 87 ? -11.639 -11.632 19.362 1.00 96.56 87 PRO A N 1
ATOM 676 C CA . PRO A 1 87 ? -12.587 -11.918 18.287 1.00 96.56 87 PRO A CA 1
ATOM 677 C C . PRO A 1 87 ? -13.821 -11.008 18.380 1.00 96.56 87 PRO A C 1
ATOM 679 O O . PRO A 1 87 ? -14.281 -10.684 19.478 1.00 96.56 87 PRO A O 1
ATOM 682 N N . LEU A 1 88 ? -14.349 -10.615 17.221 1.00 96.62 88 LEU A N 1
ATOM 683 C CA . LEU A 1 88 ? -15.604 -9.884 17.062 1.00 96.62 88 LEU A CA 1
ATOM 684 C C . LEU A 1 88 ? -16.491 -10.658 16.084 1.00 96.62 88 LEU A C 1
ATOM 686 O O . LEU A 1 88 ? -16.132 -10.822 14.924 1.00 96.62 88 LEU A O 1
ATOM 690 N N . GLU A 1 89 ? -17.642 -11.125 16.555 1.00 96.31 89 GLU A N 1
ATOM 691 C CA . GLU A 1 89 ? -18.586 -11.914 15.760 1.00 96.31 89 GLU A CA 1
ATOM 692 C C . GLU A 1 89 ? -19.925 -11.179 15.722 1.00 96.31 89 GLU A C 1
ATOM 694 O O . GLU A 1 89 ? -20.660 -11.153 16.709 1.00 96.31 89 GLU A O 1
ATOM 699 N N . ILE A 1 90 ? -20.204 -10.510 14.602 1.00 96.75 90 ILE A N 1
ATOM 700 C CA . ILE A 1 90 ? -21.446 -9.766 14.374 1.00 96.75 90 ILE A CA 1
ATOM 701 C C . ILE A 1 90 ? -21.903 -10.020 12.945 1.00 96.75 90 ILE A C 1
ATOM 703 O O . ILE A 1 90 ? -21.159 -9.777 11.991 1.00 96.75 90 ILE A O 1
ATOM 707 N N . ASP A 1 91 ? -23.152 -10.449 12.794 1.00 95.81 91 ASP A N 1
ATOM 708 C CA . ASP A 1 91 ? -23.733 -10.738 11.489 1.00 95.81 91 ASP A CA 1
ATOM 709 C C . ASP A 1 91 ? -23.687 -9.513 10.559 1.00 95.81 91 ASP A C 1
ATOM 711 O O . ASP A 1 91 ? -24.083 -8.388 10.902 1.00 95.81 91 ASP A O 1
ATOM 715 N N . GLY A 1 92 ? -23.168 -9.740 9.349 1.00 93.62 92 GLY A N 1
ATOM 716 C CA . GLY A 1 92 ? -23.046 -8.719 8.310 1.00 93.62 92 GLY A CA 1
ATOM 717 C C . GLY A 1 92 ? -22.087 -7.572 8.649 1.00 93.62 92 GLY A C 1
ATOM 718 O O . GLY A 1 92 ? -22.200 -6.500 8.052 1.00 93.62 92 GLY A O 1
ATOM 719 N N . PHE A 1 93 ? -21.184 -7.738 9.619 1.00 95.25 93 PHE A N 1
ATOM 720 C CA . PHE A 1 93 ? -20.159 -6.746 9.941 1.00 95.25 93 PHE A CA 1
ATOM 721 C C . PHE A 1 93 ? -18.799 -7.152 9.338 1.00 95.25 93 PHE A C 1
ATOM 723 O O . PHE A 1 93 ? -18.383 -8.294 9.512 1.00 95.25 93 PHE A O 1
ATOM 730 N N . PRO A 1 94 ? -18.098 -6.258 8.611 1.00 91.75 94 PRO A N 1
ATOM 731 C CA . PRO A 1 94 ? -16.900 -6.634 7.852 1.00 91.75 94 PRO A CA 1
ATOM 732 C C . PRO A 1 94 ? -15.633 -6.789 8.706 1.00 91.75 94 PRO A C 1
ATOM 734 O O . PRO A 1 94 ? -14.625 -7.293 8.218 1.00 91.75 94 PRO A O 1
ATOM 737 N N . LEU A 1 95 ? -15.651 -6.320 9.954 1.00 95.19 95 LEU A N 1
ATOM 738 C CA . LEU A 1 95 ? -14.498 -6.330 10.851 1.00 95.19 95 LEU A CA 1
ATOM 739 C C . LEU A 1 95 ? -14.697 -7.422 11.905 1.00 95.19 95 LEU A C 1
ATOM 741 O O . LEU A 1 95 ? -15.731 -7.468 12.565 1.00 95.19 95 LEU A O 1
ATOM 745 N N . ASP A 1 96 ? -13.708 -8.296 12.061 1.00 95.88 96 ASP A N 1
ATOM 746 C CA . ASP A 1 96 ? -13.821 -9.539 12.831 1.00 95.88 96 ASP A CA 1
ATOM 747 C C . ASP A 1 96 ? -12.955 -9.550 14.102 1.00 95.88 96 ASP A C 1
ATOM 749 O O . ASP A 1 96 ? -12.803 -10.581 14.767 1.00 95.88 96 ASP A O 1
ATOM 753 N N . ARG A 1 97 ? -12.362 -8.407 14.462 1.00 96.56 97 ARG A N 1
ATOM 754 C CA . ARG A 1 97 ? -11.570 -8.222 15.680 1.00 96.56 97 ARG A CA 1
ATOM 755 C C . ARG A 1 97 ? -11.957 -6.954 16.433 1.00 96.56 97 ARG A C 1
ATOM 757 O O . ARG A 1 97 ? -12.404 -5.965 15.857 1.00 96.56 97 ARG A O 1
ATOM 764 N N . VAL A 1 98 ? -11.715 -6.974 17.739 1.00 97.06 98 VAL A N 1
ATOM 765 C CA . VAL A 1 98 ? -11.684 -5.790 18.601 1.00 97.06 98 VAL A CA 1
ATOM 766 C C . VAL A 1 98 ? -10.242 -5.516 18.986 1.00 97.06 98 VAL A C 1
ATOM 768 O O . VAL A 1 98 ? -9.585 -6.394 19.546 1.00 97.06 98 VAL A O 1
ATOM 771 N N . VAL A 1 99 ? -9.770 -4.297 18.733 1.00 96.00 99 VAL A N 1
ATOM 772 C CA . VAL A 1 99 ? -8.527 -3.793 19.320 1.00 96.00 99 VAL A CA 1
ATOM 773 C C . VAL A 1 99 ? -8.833 -3.002 20.575 1.00 96.00 99 VAL A C 1
ATOM 775 O O . VAL A 1 99 ? -9.711 -2.139 20.575 1.00 96.00 99 VAL A O 1
ATOM 778 N N . VAL A 1 100 ? -8.104 -3.299 21.646 1.00 95.75 100 VAL A N 1
ATOM 779 C CA . VAL A 1 100 ? -8.223 -2.626 22.937 1.00 95.75 100 VAL A CA 1
ATOM 780 C C . VAL A 1 100 ? -6.844 -2.112 23.343 1.00 95.75 100 VAL A C 1
ATOM 782 O O . VAL A 1 100 ? -5.911 -2.893 23.529 1.00 95.75 100 VAL A O 1
ATOM 785 N N . LEU A 1 101 ? -6.709 -0.790 23.462 1.00 94.56 101 LEU A N 1
ATOM 786 C CA . LEU A 1 101 ? -5.432 -0.116 23.723 1.00 94.56 101 LEU A CA 1
ATOM 787 C C . LEU A 1 101 ? -5.609 1.179 24.527 1.00 94.56 101 LEU A C 1
ATOM 789 O O . LEU A 1 101 ? -6.699 1.752 24.597 1.00 94.56 101 LEU A O 1
ATOM 793 N N . ARG A 1 102 ? -4.533 1.663 25.149 1.00 92.25 102 ARG A N 1
ATOM 794 C CA . ARG A 1 102 ? -4.514 2.971 25.819 1.00 92.25 102 ARG A CA 1
ATOM 795 C C . ARG A 1 102 ? -4.459 4.092 24.769 1.00 92.25 102 ARG A C 1
ATOM 797 O O . ARG A 1 102 ? -3.572 4.048 23.931 1.00 92.25 102 ARG A O 1
ATOM 804 N N . PRO A 1 103 ? -5.331 5.113 24.797 1.00 88.62 103 PRO A N 1
ATOM 805 C CA . PRO A 1 103 ? -5.211 6.236 23.872 1.00 88.62 103 PRO A CA 1
ATOM 806 C C . PRO A 1 103 ? -4.013 7.128 24.237 1.00 88.62 103 PRO A C 1
ATOM 808 O O . PRO A 1 103 ? -3.794 7.426 25.412 1.00 88.62 103 PRO A O 1
ATOM 811 N N . VAL A 1 104 ? -3.263 7.610 23.244 1.00 79.69 104 VAL A N 1
ATOM 812 C CA . VAL A 1 104 ? -2.134 8.533 23.490 1.00 79.69 104 VAL A CA 1
ATOM 813 C C . VAL A 1 104 ? -2.592 9.951 23.751 1.00 79.69 104 VAL A C 1
ATOM 815 O O . VAL A 1 104 ? -2.192 10.571 24.734 1.00 79.69 104 VAL A O 1
ATOM 818 N N . ASP A 1 105 ? -3.440 10.466 22.866 1.00 81.56 105 ASP A N 1
ATOM 819 C CA . ASP A 1 105 ? -3.644 11.909 22.763 1.00 81.56 105 ASP A CA 1
ATOM 820 C C . ASP A 1 105 ? -5.044 12.380 23.109 1.00 81.56 105 ASP A C 1
ATOM 822 O O . ASP A 1 105 ? -5.282 13.588 23.176 1.00 81.56 105 ASP A O 1
ATOM 826 N N . GLU A 1 106 ? -5.964 11.461 23.392 1.00 82.81 106 GLU A N 1
ATOM 827 C CA . GLU A 1 106 ? -7.361 11.852 23.547 1.00 82.81 106 GLU A CA 1
ATOM 828 C C . GLU A 1 106 ? -7.584 12.783 24.733 1.00 82.81 106 GLU A C 1
ATOM 830 O O . GLU A 1 106 ? -8.350 13.743 24.660 1.00 82.81 106 GLU A O 1
ATOM 835 N N . PHE A 1 107 ? -6.840 12.542 25.807 1.00 88.69 107 PHE A N 1
ATOM 836 C CA . PHE A 1 107 ? -6.879 13.353 27.008 1.00 88.69 107 PHE A CA 1
ATOM 837 C C . PHE A 1 107 ? -5.504 13.925 27.329 1.00 88.69 107 PHE A C 1
ATOM 839 O O . PHE A 1 107 ? -5.136 14.019 28.498 1.00 88.69 107 PHE A O 1
ATOM 846 N N . ARG A 1 108 ? -4.751 14.377 26.313 1.00 88.69 108 ARG A N 1
ATOM 847 C CA . ARG A 1 108 ? -3.407 14.960 26.503 1.00 88.69 108 ARG A CA 1
ATOM 848 C C . ARG A 1 108 ? -3.378 16.065 27.576 1.00 88.69 108 ARG A C 1
ATOM 850 O O . ARG A 1 108 ? -2.416 16.186 28.325 1.00 88.69 108 ARG A O 1
ATOM 857 N N . ARG A 1 109 ? -4.451 16.862 27.691 1.00 91.69 109 ARG A N 1
ATOM 858 C CA . ARG A 1 109 ? -4.600 17.931 28.708 1.00 91.69 109 ARG A CA 1
ATOM 859 C C . ARG A 1 109 ? -5.111 17.448 30.075 1.00 91.69 109 ARG A C 1
ATOM 861 O O . ARG A 1 109 ? -5.161 18.232 31.016 1.00 91.69 109 ARG A O 1
ATOM 868 N N . HIS A 1 110 ? -5.501 16.182 30.183 1.00 93.44 110 HIS A N 1
ATOM 869 C CA . HIS A 1 110 ? -6.067 15.554 31.375 1.00 93.44 110 HIS A CA 1
ATOM 870 C C . HIS A 1 110 ? -5.397 14.186 31.616 1.00 93.44 110 HIS A C 1
ATOM 872 O O . HIS A 1 110 ? -6.044 13.150 31.464 1.00 93.44 110 HIS A O 1
ATOM 878 N N . PRO A 1 111 ? -4.110 14.152 32.014 1.00 92.25 111 PRO A N 1
ATOM 879 C CA . PRO A 1 111 ? -3.326 12.914 32.093 1.00 92.25 111 PRO A CA 1
ATOM 880 C C . PRO A 1 111 ? -3.924 11.869 33.045 1.00 92.25 111 PRO A C 1
ATOM 882 O O . PRO A 1 111 ? -3.886 10.682 32.743 1.00 92.25 111 PRO A O 1
ATOM 885 N N . ALA A 1 112 ? -4.549 12.297 34.148 1.00 93.38 112 ALA A N 1
ATOM 886 C CA . ALA A 1 112 ? -5.243 11.392 35.067 1.00 93.38 112 ALA A CA 1
ATOM 887 C C . ALA A 1 112 ? -6.445 10.689 34.411 1.00 93.38 112 ALA A C 1
ATOM 889 O O . ALA A 1 112 ? -6.671 9.509 34.653 1.00 93.38 112 ALA A O 1
ATOM 890 N N . LEU A 1 113 ? -7.190 11.395 33.551 1.00 94.38 113 LEU A N 1
ATOM 891 C CA . LEU A 1 113 ? -8.277 10.806 32.769 1.00 94.38 113 LEU A CA 1
ATOM 892 C C . LEU A 1 113 ? -7.715 9.883 31.680 1.00 94.38 113 LEU A C 1
ATOM 894 O O . LEU A 1 113 ? -8.240 8.791 31.478 1.00 94.38 113 LEU A O 1
ATOM 898 N N . ASN A 1 114 ? -6.617 10.278 31.027 1.00 91.69 114 ASN A N 1
ATOM 899 C CA . ASN A 1 114 ? -5.949 9.447 30.024 1.00 91.69 114 ASN A CA 1
ATOM 900 C C . ASN A 1 114 ? -5.477 8.106 30.609 1.00 91.69 114 ASN A C 1
ATOM 902 O O . ASN A 1 114 ? -5.697 7.064 30.003 1.00 91.69 114 ASN A O 1
ATOM 906 N N . ALA A 1 115 ? -4.901 8.130 31.816 1.00 92.38 115 ALA A N 1
ATOM 907 C CA . ALA A 1 115 ? -4.376 6.951 32.505 1.00 92.38 115 ALA A CA 1
ATOM 908 C C . ALA A 1 115 ? -5.443 5.887 32.819 1.00 92.38 115 ALA A C 1
ATOM 910 O O . ALA A 1 115 ? -5.121 4.707 32.902 1.00 92.38 115 ALA A O 1
ATOM 911 N N . ILE A 1 116 ? -6.708 6.292 32.974 1.00 94.69 116 ILE A N 1
ATOM 912 C CA . ILE A 1 116 ? -7.838 5.385 33.235 1.00 94.69 116 ILE A CA 1
ATOM 913 C C . ILE A 1 116 ? -8.690 5.113 31.989 1.00 94.69 116 ILE A C 1
ATOM 915 O O . ILE A 1 116 ? -9.731 4.459 32.090 1.00 94.69 116 ILE A O 1
ATOM 919 N N . THR A 1 117 ? -8.297 5.647 30.829 1.00 95.31 117 THR A N 1
ATOM 920 C CA . THR A 1 117 ? -9.044 5.490 29.580 1.00 95.31 117 THR A CA 1
ATOM 921 C C . THR A 1 117 ? -8.483 4.338 28.758 1.00 95.31 117 THR A C 1
ATOM 923 O O . THR A 1 117 ? -7.278 4.182 28.594 1.00 95.31 117 THR A O 1
ATOM 926 N N . THR A 1 118 ? -9.376 3.550 28.172 1.00 95.94 118 THR A N 1
ATOM 927 C CA . THR A 1 118 ? -9.055 2.573 27.135 1.00 95.94 118 THR A CA 1
ATOM 928 C C . THR A 1 118 ? -9.901 2.847 25.899 1.00 95.94 118 THR A C 1
ATOM 930 O O . THR A 1 118 ? -11.108 3.051 26.013 1.00 95.94 118 THR A O 1
ATOM 933 N N . LEU A 1 119 ? -9.279 2.829 24.726 1.00 95.44 119 LEU A N 1
ATOM 934 C CA . LEU A 1 119 ? -9.951 2.834 23.434 1.00 95.44 119 LEU A CA 1
ATOM 935 C C . LEU A 1 119 ? -10.269 1.391 23.036 1.00 95.44 119 LEU A C 1
ATOM 937 O O . LEU A 1 119 ? -9.377 0.544 23.061 1.00 95.44 119 LEU A O 1
ATOM 941 N N . ALA A 1 120 ? -11.516 1.133 22.652 1.00 96.81 120 ALA A N 1
ATOM 942 C CA . ALA A 1 120 ? -11.892 -0.083 21.943 1.00 96.81 120 ALA A CA 1
ATOM 943 C C . ALA A 1 120 ? -12.400 0.287 20.545 1.00 96.81 120 ALA A C 1
ATOM 945 O O . ALA A 1 120 ? -13.218 1.199 20.394 1.00 96.81 120 ALA A O 1
ATOM 946 N N . ALA A 1 121 ? -11.890 -0.392 19.522 1.00 96.06 121 ALA A N 1
ATOM 947 C CA . ALA A 1 121 ? -12.256 -0.142 18.134 1.00 96.06 121 ALA A CA 1
ATOM 948 C C . ALA A 1 121 ? -12.366 -1.457 17.355 1.00 96.06 121 ALA A C 1
ATOM 950 O O . ALA A 1 121 ? -11.655 -2.415 17.675 1.00 96.06 121 ALA A O 1
ATOM 951 N N . PRO A 1 122 ? -13.241 -1.526 16.342 1.00 96.94 122 PRO A N 1
ATOM 952 C CA . PRO A 1 122 ? -13.292 -2.680 15.468 1.00 96.94 122 PRO A CA 1
ATOM 953 C C . PRO A 1 122 ? -12.115 -2.639 14.484 1.00 96.94 122 PRO A C 1
ATOM 955 O O . PRO A 1 122 ? -11.707 -1.575 14.006 1.00 96.94 122 PRO A O 1
ATOM 958 N N . ALA A 1 123 ? -11.577 -3.808 14.171 1.00 95.62 123 ALA A N 1
ATOM 959 C CA . ALA A 1 123 ? -10.505 -3.999 13.207 1.00 95.62 123 ALA A CA 1
ATOM 960 C C . ALA A 1 123 ? -10.700 -5.322 12.468 1.00 95.62 123 ALA A C 1
ATOM 962 O O . ALA A 1 123 ? -11.450 -6.190 12.913 1.00 95.62 123 ALA A O 1
ATOM 963 N N . HIS A 1 124 ? -10.012 -5.489 11.348 1.00 95.38 124 HIS A N 1
ATOM 964 C CA . HIS A 1 124 ? -9.947 -6.775 10.669 1.00 95.38 124 HIS A CA 1
ATOM 965 C C . HIS A 1 124 ? -8.689 -7.546 11.104 1.00 95.38 124 HIS A C 1
ATOM 967 O O . HIS A 1 124 ? -7.642 -6.956 11.365 1.00 95.38 124 HIS A O 1
ATOM 973 N N . ARG A 1 125 ? -8.742 -8.879 11.163 1.00 94.38 125 ARG A N 1
ATOM 974 C CA . ARG A 1 125 ? -7.607 -9.753 11.532 1.00 94.38 125 ARG A CA 1
ATOM 975 C C . ARG A 1 125 ? -6.342 -9.561 10.692 1.00 94.38 125 ARG A C 1
ATOM 977 O O . ARG A 1 125 ? -5.260 -9.902 11.151 1.00 94.38 125 ARG A O 1
ATOM 984 N N . SER A 1 126 ? -6.461 -9.027 9.477 1.00 94.69 126 SER A N 1
ATOM 985 C CA . SER A 1 126 ? -5.313 -8.690 8.620 1.00 94.69 126 SER A CA 1
ATOM 986 C C . SER A 1 126 ? -4.692 -7.321 8.916 1.00 94.69 126 SER A C 1
ATOM 988 O O . SER A 1 126 ? -3.712 -6.930 8.284 1.00 94.69 126 SER A O 1
ATOM 990 N N . GLU A 1 127 ? -5.241 -6.584 9.877 1.00 94.31 127 GLU A N 1
ATOM 991 C CA . GLU A 1 127 ? -4.828 -5.226 10.220 1.00 94.31 127 GLU A CA 1
ATOM 992 C C . GLU A 1 127 ? -4.095 -5.150 11.543 1.00 94.31 127 GLU A C 1
ATOM 994 O O . GLU A 1 127 ? -3.610 -4.082 11.887 1.00 94.31 127 GLU A O 1
ATOM 999 N N . VAL A 1 128 ? -4.028 -6.225 12.321 1.00 92.44 128 VAL A N 1
ATOM 1000 C CA . VAL A 1 128 ? -3.509 -6.180 13.690 1.00 92.44 128 VAL A CA 1
ATOM 1001 C C . VAL A 1 128 ? -2.685 -7.423 13.946 1.00 92.44 128 VAL A C 1
ATOM 1003 O O . VAL A 1 128 ? -3.169 -8.538 13.761 1.00 92.44 128 VAL A O 1
ATOM 1006 N N . ARG A 1 129 ? -1.444 -7.232 14.382 1.00 90.06 129 ARG A N 1
ATOM 1007 C CA . ARG A 1 129 ? -0.590 -8.328 14.830 1.00 90.06 129 ARG A CA 1
ATOM 1008 C C . ARG A 1 129 ? -0.825 -8.536 16.330 1.00 90.06 129 ARG A C 1
ATOM 1010 O O . ARG A 1 129 ? -0.668 -7.585 17.097 1.00 90.06 129 ARG A O 1
ATOM 1017 N N . PRO A 1 130 ? -1.164 -9.756 16.783 1.00 85.50 130 PRO A N 1
ATOM 1018 C CA . PRO A 1 130 ? -1.297 -10.038 18.208 1.00 85.50 130 PRO A CA 1
ATOM 1019 C C . PRO A 1 130 ? -0.034 -9.647 18.986 1.00 85.50 130 PRO A C 1
ATOM 1021 O O . PRO A 1 130 ? 1.071 -10.053 18.630 1.00 85.50 130 PRO A O 1
ATOM 1024 N N . GLY A 1 131 ? -0.205 -8.855 20.046 1.00 86.50 131 GLY A N 1
ATOM 1025 C CA . GLY A 1 131 ? 0.894 -8.420 20.908 1.00 86.50 131 GLY A CA 1
ATOM 1026 C C . GLY A 1 131 ? 1.777 -7.312 20.329 1.00 86.50 131 GLY A C 1
ATOM 1027 O O . GLY A 1 131 ? 2.785 -6.983 20.954 1.00 86.50 131 GLY A O 1
ATOM 1028 N N . GLU A 1 132 ? 1.428 -6.718 19.180 1.00 91.25 132 GLU A N 1
ATOM 1029 C CA . GLU A 1 132 ? 2.165 -5.552 18.690 1.00 91.25 132 GLU A CA 1
ATOM 1030 C C . GLU A 1 132 ? 2.099 -4.395 19.694 1.00 91.25 132 GLU A C 1
ATOM 1032 O O . GLU A 1 132 ? 1.119 -4.220 20.431 1.00 91.25 132 GLU A O 1
ATOM 1037 N N . SER A 1 133 ? 3.176 -3.610 19.741 1.00 91.75 133 SER A N 1
ATOM 1038 C CA . SER A 1 133 ? 3.201 -2.430 20.591 1.00 91.75 133 SER A CA 1
ATOM 1039 C C . SER A 1 133 ? 2.182 -1.409 20.087 1.00 91.75 133 SER A C 1
ATOM 1041 O O . SER A 1 133 ? 1.941 -1.272 18.885 1.00 91.75 133 SER A O 1
ATOM 1043 N N . ARG A 1 134 ? 1.606 -0.657 21.019 1.00 89.25 134 ARG A N 1
ATOM 1044 C CA . ARG A 1 134 ? 0.724 0.468 20.732 1.00 89.25 134 ARG A CA 1
ATOM 1045 C C . ARG A 1 134 ? 1.410 1.476 19.815 1.00 89.25 134 ARG A C 1
ATOM 1047 O O . ARG A 1 134 ? 0.781 1.942 18.878 1.00 89.25 134 ARG A O 1
ATOM 1054 N N . GLU A 1 135 ? 2.683 1.782 20.065 1.00 88.44 135 GLU A N 1
ATOM 1055 C CA . GLU A 1 135 ? 3.461 2.712 19.242 1.00 88.44 135 GLU A CA 1
ATOM 1056 C C . GLU A 1 135 ? 3.570 2.224 17.794 1.00 88.44 135 GLU A C 1
ATOM 1058 O O . GLU A 1 135 ? 3.282 2.985 16.878 1.00 88.44 135 GLU A O 1
ATOM 1063 N N . THR A 1 136 ? 3.901 0.947 17.578 1.00 88.88 136 THR A N 1
ATOM 1064 C CA . THR A 1 136 ? 3.956 0.346 16.236 1.00 88.88 136 THR A CA 1
ATOM 1065 C C . THR A 1 136 ? 2.595 0.387 15.551 1.00 88.88 136 THR A C 1
ATOM 1067 O O . THR A 1 136 ? 2.507 0.769 14.385 1.00 88.88 136 THR A O 1
ATOM 1070 N N . PHE A 1 137 ? 1.532 0.027 16.273 1.00 89.06 137 PHE A N 1
ATOM 1071 C CA . PHE A 1 137 ? 0.174 0.081 15.747 1.00 89.06 137 PHE A CA 1
ATOM 1072 C C . PHE A 1 137 ? -0.186 1.512 15.339 1.00 89.06 137 PHE A C 1
ATOM 1074 O O . PHE A 1 137 ? -0.494 1.758 14.180 1.00 89.06 137 PHE A O 1
ATOM 1081 N N . GLU A 1 138 ? -0.040 2.486 16.235 1.00 85.56 138 GLU A N 1
ATOM 1082 C CA . GLU A 1 138 ? -0.384 3.886 15.980 1.00 85.56 138 GLU A CA 1
ATOM 1083 C C . GLU A 1 138 ? 0.504 4.558 14.933 1.00 85.56 138 GLU A C 1
ATOM 1085 O O . GLU A 1 138 ? 0.004 5.362 14.152 1.00 85.56 138 GLU A O 1
ATOM 1090 N N . GLN A 1 139 ? 1.796 4.236 14.862 1.00 83.31 139 GLN A N 1
ATOM 1091 C CA . GLN A 1 139 ? 2.685 4.767 13.826 1.00 83.31 139 GLN A CA 1
ATOM 1092 C C . GLN A 1 139 ? 2.168 4.411 12.428 1.00 83.31 139 GLN A C 1
ATOM 1094 O O . GLN A 1 139 ? 2.250 5.219 11.501 1.00 83.31 139 GLN A O 1
ATOM 1099 N N . VAL A 1 140 ? 1.597 3.217 12.290 1.00 78.50 140 VAL A N 1
ATOM 1100 C CA . VAL A 1 140 ? 1.028 2.739 11.035 1.00 78.50 140 VAL A CA 1
ATOM 1101 C C . VAL A 1 140 ? -0.406 3.238 10.847 1.00 78.50 140 VAL A C 1
ATOM 1103 O O . VAL A 1 140 ? -0.796 3.603 9.738 1.00 78.50 140 VAL A O 1
ATOM 1106 N N . THR A 1 141 ? -1.207 3.271 11.912 1.00 75.94 141 THR A N 1
ATOM 1107 C CA . THR A 1 141 ? -2.639 3.584 11.838 1.00 75.94 141 THR A CA 1
ATOM 1108 C C . THR A 1 141 ? -2.979 5.055 12.065 1.00 75.94 141 THR A C 1
ATOM 1110 O O . THR A 1 141 ? -4.152 5.389 11.954 1.00 75.94 141 THR A O 1
ATOM 1113 N N . GLY A 1 142 ? -2.006 5.909 12.407 1.00 57.66 142 GLY A N 1
ATOM 1114 C CA . GLY A 1 142 ? -2.181 7.276 12.928 1.00 57.66 142 GLY A CA 1
ATOM 1115 C C . GLY A 1 142 ? -1.583 8.418 12.082 1.00 57.66 142 GLY A C 1
ATOM 1116 O O . GLY A 1 142 ? -1.618 9.568 12.519 1.00 57.66 142 GLY A O 1
ATOM 1117 N N . GLY A 1 143 ? -1.044 8.140 10.884 1.00 60.28 143 GLY A N 1
ATOM 1118 C CA . GLY A 1 143 ? -0.514 9.144 9.937 1.00 60.28 143 GLY A CA 1
ATOM 1119 C C . GLY A 1 143 ? -1.423 9.451 8.729 1.00 60.28 143 GLY A C 1
ATOM 1120 O O . GLY A 1 143 ? -2.542 8.984 8.636 1.00 60.28 143 GLY A O 1
ATOM 1121 N N . VAL A 1 144 ? -0.950 10.183 7.712 1.00 42.56 144 VAL A N 1
ATOM 1122 C CA . VAL A 1 144 ? -1.734 10.515 6.483 1.00 42.56 144 VAL A CA 1
ATOM 1123 C C . VAL A 1 144 ? -2.274 9.269 5.726 1.00 42.56 144 VAL A C 1
ATOM 1125 O O . VAL A 1 144 ? -3.122 9.391 4.848 1.00 42.56 144 VAL A O 1
ATOM 1128 N N . LEU A 1 145 ? -1.834 8.065 6.107 1.00 46.06 145 LEU A N 1
ATOM 1129 C CA . LEU A 1 145 ? -2.232 6.755 5.578 1.00 46.06 145 LEU A CA 1
ATOM 1130 C C . LEU A 1 145 ? -3.087 5.910 6.571 1.00 46.06 145 LEU A C 1
ATOM 1132 O O . LEU A 1 145 ? -3.147 4.695 6.415 1.00 46.06 145 LEU A O 1
ATOM 1136 N N . CYS A 1 146 ? -3.712 6.526 7.593 1.00 61.53 146 CYS A N 1
ATOM 1137 C CA . CYS A 1 146 ? -4.429 5.887 8.718 1.00 61.53 146 CYS A CA 1
ATOM 1138 C C . CYS A 1 146 ? -5.446 4.792 8.349 1.00 61.53 146 CYS A C 1
ATOM 1140 O O . CYS A 1 146 ? -6.309 5.010 7.498 1.00 61.53 146 CYS A O 1
ATOM 1142 N N . LEU A 1 147 ? -5.509 3.736 9.176 1.00 69.94 147 LEU A N 1
ATOM 1143 C CA . LEU A 1 147 ? -6.755 2.995 9.405 1.00 69.94 147 LEU A CA 1
ATOM 1144 C C . LEU A 1 147 ? -7.749 3.937 10.102 1.00 69.94 147 LEU A C 1
ATOM 1146 O O . LEU A 1 147 ? -7.504 4.333 11.247 1.00 69.94 147 LEU A O 1
ATOM 1150 N N . PRO A 1 148 ? -8.889 4.299 9.493 1.00 83.69 148 PRO A N 1
ATOM 1151 C CA . PRO A 1 148 ? -9.883 5.101 10.181 1.00 83.69 148 PRO A CA 1
ATOM 1152 C C . PRO A 1 148 ? -10.621 4.206 11.183 1.00 83.69 148 PRO A C 1
ATOM 1154 O O . PRO A 1 148 ? -11.664 3.642 10.872 1.00 83.69 148 PRO A O 1
ATOM 1157 N N . LEU A 1 149 ? -10.084 4.064 12.401 1.00 87.19 149 LEU A N 1
ATOM 1158 C CA . LEU A 1 149 ? -10.673 3.232 13.467 1.00 87.19 149 LEU A CA 1
ATOM 1159 C C . LEU A 1 149 ? -12.107 3.650 13.839 1.00 87.19 149 LEU A C 1
ATOM 1161 O O . LEU A 1 149 ? -12.861 2.858 14.396 1.00 87.19 149 LEU A O 1
ATOM 1165 N N . GLY A 1 150 ? -12.487 4.891 13.522 1.00 89.50 150 GLY A N 1
ATOM 1166 C CA . GLY A 1 150 ? -13.863 5.360 13.650 1.00 89.50 150 GLY A CA 1
ATOM 1167 C C . GLY A 1 150 ? -14.792 4.899 12.524 1.00 89.50 150 GLY A C 1
ATOM 1168 O O . GLY A 1 150 ? -15.992 4.839 12.732 1.00 89.50 150 GLY A O 1
ATOM 1169 N N . GLU A 1 151 ? -14.294 4.567 11.339 1.00 93.25 151 GLU A N 1
ATOM 1170 C CA . GLU A 1 151 ? -15.128 4.192 10.193 1.00 93.25 151 GLU A CA 1
ATOM 1171 C C . GLU A 1 151 ? -15.469 2.698 10.270 1.00 93.25 151 GLU A C 1
ATOM 1173 O O . GLU A 1 151 ? -14.764 1.857 9.724 1.00 93.25 151 GLU A O 1
ATOM 1178 N N . TRP A 1 152 ? -16.538 2.343 10.984 1.00 94.81 152 TRP A N 1
ATOM 1179 C CA . TRP A 1 152 ? -16.860 0.938 11.280 1.00 94.81 152 TRP A CA 1
ATOM 1180 C C . TRP A 1 152 ? -17.299 0.121 10.057 1.00 94.81 152 TRP A C 1
ATOM 1182 O O . TRP A 1 152 ? -17.199 -1.099 10.075 1.00 94.81 152 TRP A O 1
ATOM 1192 N N . SER A 1 153 ? -17.764 0.772 8.988 1.00 92.81 153 SER A N 1
ATOM 1193 C CA . SER A 1 153 ? -18.195 0.123 7.740 1.00 92.81 153 SER A CA 1
ATOM 1194 C C . SER A 1 153 ? -17.121 0.092 6.652 1.00 92.81 153 SER A C 1
ATOM 1196 O O . SER A 1 153 ? -17.423 -0.238 5.505 1.00 92.81 153 SER A O 1
ATOM 1198 N N . ARG A 1 154 ? -15.882 0.481 6.965 1.00 92.94 154 ARG A N 1
ATOM 1199 C CA . ARG A 1 154 ? -14.794 0.479 5.981 1.00 92.94 154 ARG A CA 1
ATOM 1200 C C . ARG A 1 154 ? -14.430 -0.947 5.544 1.00 92.94 154 ARG A C 1
ATOM 1202 O O . ARG A 1 154 ? -14.564 -1.879 6.339 1.00 92.94 154 ARG A O 1
ATOM 1209 N N . PRO A 1 155 ? -13.885 -1.117 4.328 1.00 92.25 155 PRO A N 1
ATOM 1210 C CA . PRO A 1 155 ? -13.216 -2.359 3.970 1.00 92.25 155 PRO A CA 1
ATOM 1211 C C . PRO A 1 155 ? -11.972 -2.580 4.841 1.00 92.25 155 PRO A C 1
ATOM 1213 O O . PRO A 1 155 ? -11.376 -1.627 5.365 1.00 92.25 155 PRO A O 1
ATOM 1216 N N . ALA A 1 156 ? -11.561 -3.843 4.952 1.00 92.38 156 ALA A N 1
ATOM 1217 C CA . ALA A 1 156 ? -10.280 -4.190 5.544 1.00 92.38 156 ALA A CA 1
ATOM 1218 C C . ALA A 1 156 ? -9.131 -3.521 4.767 1.00 92.38 156 ALA A C 1
ATOM 1220 O O . ALA A 1 156 ? -9.177 -3.401 3.541 1.00 92.38 156 ALA A O 1
ATOM 1221 N N . GLN A 1 157 ? -8.085 -3.108 5.473 1.00 93.69 157 GLN A N 1
ATOM 1222 C CA . GLN A 1 157 ? -6.847 -2.583 4.902 1.00 93.69 157 GLN A CA 1
ATOM 1223 C C . GLN A 1 157 ? -5.675 -3.432 5.404 1.00 93.69 157 GLN A C 1
ATOM 1225 O O . GLN A 1 157 ? -4.989 -3.058 6.360 1.00 93.69 157 GLN A O 1
ATOM 1230 N N . PRO A 1 158 ? -5.459 -4.603 4.786 1.00 94.94 158 PRO A N 1
ATOM 1231 C CA . PRO A 1 158 ? -4.442 -5.543 5.221 1.00 94.94 158 PRO A CA 1
ATOM 1232 C C . PRO A 1 158 ? -3.066 -4.911 5.350 1.00 94.94 158 PRO A C 1
ATOM 1234 O O . PRO A 1 158 ? -2.701 -4.048 4.547 1.00 94.94 158 PRO A O 1
ATOM 1237 N N . ARG A 1 159 ? -2.279 -5.385 6.314 1.00 94.44 159 ARG A N 1
ATOM 1238 C CA . ARG A 1 159 ? -0.908 -4.927 6.525 1.00 94.44 159 ARG A CA 1
ATOM 1239 C C . ARG A 1 159 ? 0.117 -6.017 6.250 1.00 94.44 159 ARG A C 1
ATOM 1241 O O . ARG A 1 159 ? -0.125 -7.193 6.519 1.00 94.44 159 ARG A O 1
ATOM 1248 N N . ALA A 1 160 ? 1.275 -5.595 5.759 1.00 94.81 160 ALA A N 1
ATOM 1249 C CA . ALA A 1 160 ? 2.437 -6.442 5.561 1.00 94.81 160 ALA A CA 1
ATOM 1250 C C . ALA A 1 160 ? 3.723 -5.706 5.947 1.00 94.81 160 ALA A C 1
ATOM 1252 O O . ALA A 1 160 ? 3.900 -4.527 5.633 1.00 94.81 160 ALA A O 1
ATOM 1253 N N . ASP A 1 161 ? 4.623 -6.423 6.613 1.00 93.62 161 ASP A N 1
ATOM 1254 C CA . ASP A 1 161 ? 6.030 -6.046 6.680 1.00 93.62 161 ASP A CA 1
ATOM 1255 C C . ASP A 1 161 ? 6.635 -6.169 5.291 1.00 93.62 161 ASP A C 1
ATOM 1257 O O . ASP A 1 161 ? 6.239 -7.024 4.499 1.00 93.62 161 ASP A O 1
ATOM 1261 N N . THR A 1 162 ? 7.607 -5.320 4.989 1.00 93.19 162 THR A N 1
ATOM 1262 C CA . THR A 1 162 ? 8.314 -5.365 3.714 1.00 93.19 162 THR A CA 1
ATOM 1263 C C . THR A 1 162 ? 9.804 -5.334 3.972 1.00 93.19 162 THR A C 1
ATOM 1265 O O . THR A 1 162 ? 10.312 -4.418 4.619 1.00 93.19 162 THR A O 1
ATOM 1268 N N . ARG A 1 163 ? 10.498 -6.347 3.462 1.00 94.25 163 ARG A N 1
ATOM 1269 C CA . ARG A 1 163 ? 11.937 -6.515 3.600 1.00 94.25 163 ARG A CA 1
ATOM 1270 C C . ARG A 1 163 ? 12.556 -6.665 2.224 1.00 94.25 163 ARG A C 1
ATOM 1272 O O . ARG A 1 163 ? 12.124 -7.467 1.403 1.00 94.25 163 ARG A O 1
ATOM 1279 N N . LEU A 1 164 ? 13.607 -5.899 1.991 1.00 93.69 164 LEU A N 1
ATOM 1280 C CA . LEU A 1 164 ? 14.429 -6.054 0.808 1.00 93.69 164 LEU A CA 1
ATOM 1281 C C . LEU A 1 164 ? 15.443 -7.184 1.042 1.00 93.69 164 LEU A C 1
ATOM 1283 O O . LEU A 1 164 ? 16.116 -7.191 2.076 1.00 93.69 164 LEU A O 1
ATOM 1287 N N . LEU A 1 165 ? 15.525 -8.145 0.118 1.00 93.44 165 LEU A N 1
ATOM 1288 C CA . LEU A 1 165 ? 16.435 -9.293 0.241 1.00 93.44 165 LEU A CA 1
ATOM 1289 C C . LEU A 1 165 ? 17.754 -9.102 -0.516 1.00 93.44 165 LEU A C 1
ATOM 1291 O O . LEU A 1 165 ? 18.741 -9.748 -0.178 1.00 93.44 165 LEU A O 1
ATOM 1295 N N . ASP A 1 166 ? 17.771 -8.215 -1.510 1.00 92.00 166 ASP A N 1
ATOM 1296 C CA . ASP A 1 166 ? 18.950 -7.864 -2.309 1.00 92.00 166 ASP A CA 1
ATOM 1297 C C . ASP A 1 166 ? 19.187 -6.349 -2.254 1.00 92.00 166 ASP A C 1
ATOM 1299 O O . ASP A 1 166 ? 18.310 -5.597 -1.851 1.00 92.00 166 ASP A O 1
ATOM 1303 N N . GLU A 1 167 ? 20.349 -5.845 -2.659 1.00 88.69 167 GLU A N 1
ATOM 1304 C CA . GLU A 1 167 ? 20.576 -4.395 -2.646 1.00 88.69 167 GLU A CA 1
ATOM 1305 C C . GLU A 1 167 ? 19.710 -3.649 -3.679 1.00 88.69 167 GLU A C 1
ATOM 1307 O O . GLU A 1 167 ? 19.604 -4.044 -4.849 1.00 88.69 167 GLU A O 1
ATOM 1312 N N . TRP A 1 168 ? 19.183 -2.491 -3.264 1.00 87.31 168 TRP A N 1
ATOM 1313 C CA . TRP A 1 168 ? 18.521 -1.502 -4.122 1.00 87.31 168 TRP A CA 1
ATOM 1314 C C . TRP A 1 168 ? 19.300 -0.170 -4.099 1.00 87.31 168 TRP A C 1
ATOM 1316 O O . TRP A 1 168 ? 18.885 0.782 -3.438 1.00 87.31 168 TRP A O 1
ATOM 1326 N N . PRO A 1 169 ? 20.440 -0.079 -4.816 1.00 76.31 169 PRO A N 1
ATOM 1327 C CA . PRO A 1 169 ? 21.199 1.158 -4.995 1.00 76.31 169 PRO A CA 1
ATOM 1328 C C . PRO A 1 169 ? 20.312 2.278 -5.539 1.00 76.31 169 PRO A C 1
ATOM 1330 O O . PRO A 1 169 ? 19.542 2.062 -6.480 1.00 76.31 169 PRO A O 1
ATOM 1333 N N . GLY A 1 170 ? 20.383 3.449 -4.905 1.00 75.19 170 GLY A N 1
ATOM 1334 C CA . GLY A 1 170 ? 19.552 4.609 -5.243 1.00 75.19 170 GLY A CA 1
ATOM 1335 C C . GLY A 1 170 ? 18.048 4.423 -4.990 1.00 75.19 170 GLY A C 1
ATOM 1336 O O . GLY A 1 170 ? 17.248 5.234 -5.452 1.00 75.19 170 GLY A O 1
ATOM 1337 N N . GLY A 1 171 ? 17.648 3.352 -4.297 1.00 74.44 171 GLY A N 1
ATOM 1338 C CA . GLY A 1 171 ? 16.255 2.990 -4.072 1.00 74.44 171 GLY A CA 1
ATOM 1339 C C . GLY A 1 171 ? 15.530 3.785 -2.996 1.00 74.44 171 GLY A C 1
ATOM 1340 O O . GLY A 1 171 ? 16.125 4.477 -2.174 1.00 74.44 171 GLY A O 1
ATOM 1341 N N . GLN A 1 172 ? 14.203 3.628 -2.969 1.00 75.06 172 GLN A N 1
ATOM 1342 C CA . GLN A 1 172 ? 13.351 4.182 -1.905 1.00 75.06 172 GLN A CA 1
ATOM 1343 C C . GLN A 1 172 ? 13.465 3.391 -0.591 1.00 75.06 172 GLN A C 1
ATOM 1345 O O . GLN A 1 172 ? 13.001 3.859 0.448 1.00 75.06 172 GLN A O 1
ATOM 1350 N N . MET A 1 173 ? 14.053 2.192 -0.635 1.00 83.88 173 MET A N 1
ATOM 1351 C CA . MET A 1 173 ? 14.184 1.294 0.506 1.00 83.88 173 MET A CA 1
ATOM 1352 C C . MET A 1 173 ? 15.630 0.873 0.721 1.00 83.88 173 MET A C 1
ATOM 1354 O O . MET A 1 173 ? 16.361 0.597 -0.226 1.00 83.88 173 MET A O 1
ATOM 1358 N N . TYR A 1 174 ? 15.987 0.743 1.993 1.00 82.06 174 TYR A N 1
ATOM 1359 C CA . TYR A 1 174 ? 17.224 0.120 2.443 1.00 82.06 174 TYR A CA 1
ATOM 1360 C C . TYR A 1 174 ? 16.878 -1.203 3.133 1.00 82.06 174 TYR A C 1
ATOM 1362 O O . TYR A 1 174 ? 15.801 -1.297 3.735 1.00 82.06 174 TYR A O 1
ATOM 1370 N N . PRO A 1 175 ? 17.759 -2.217 3.081 1.00 81.06 175 PRO A N 1
ATOM 1371 C CA . PRO A 1 175 ? 17.607 -3.405 3.908 1.00 81.06 175 PRO A CA 1
ATOM 1372 C C . PRO A 1 175 ? 17.432 -2.996 5.374 1.00 81.06 175 PRO A C 1
ATOM 1374 O O . PRO A 1 175 ? 18.260 -2.279 5.935 1.00 81.06 175 PRO A O 1
ATOM 1377 N N . THR A 1 176 ? 16.325 -3.412 5.980 1.00 81.38 176 THR A N 1
ATOM 1378 C CA . THR A 1 176 ? 16.004 -3.120 7.376 1.00 81.38 176 THR A CA 1
ATOM 1379 C C . THR A 1 176 ? 15.505 -4.385 8.051 1.00 81.38 176 THR A C 1
ATOM 1381 O O . THR A 1 176 ? 14.791 -5.186 7.446 1.00 81.38 176 THR A O 1
ATOM 1384 N N . GLU A 1 177 ? 15.894 -4.563 9.309 1.00 81.44 177 GLU A N 1
ATOM 1385 C CA . GLU A 1 177 ? 15.343 -5.601 10.183 1.00 81.44 177 GLU A CA 1
ATOM 1386 C C . GLU A 1 177 ? 14.091 -5.112 10.926 1.00 81.44 177 GLU A C 1
ATOM 1388 O O . GLU A 1 177 ? 13.407 -5.902 11.574 1.00 81.44 177 GLU A O 1
ATOM 1393 N N . ALA A 1 178 ? 13.769 -3.816 10.838 1.00 81.25 178 ALA A N 1
ATOM 1394 C CA . ALA A 1 178 ? 12.601 -3.254 11.498 1.00 81.25 178 ALA A CA 1
ATOM 1395 C C . ALA A 1 178 ? 11.308 -3.773 10.851 1.00 81.25 178 ALA A C 1
ATOM 1397 O O . ALA A 1 178 ? 11.022 -3.503 9.685 1.00 81.25 178 ALA A O 1
ATOM 1398 N N . THR A 1 179 ? 10.494 -4.470 11.641 1.00 82.12 179 THR A N 1
ATOM 1399 C CA . THR A 1 179 ? 9.158 -4.929 11.250 1.00 82.12 179 THR A CA 1
ATOM 1400 C C . THR A 1 179 ? 8.137 -3.830 11.525 1.00 82.12 179 THR A C 1
ATOM 1402 O O . THR A 1 179 ? 7.587 -3.737 12.628 1.00 82.12 179 THR A O 1
ATOM 1405 N N . LEU A 1 180 ? 7.935 -2.951 10.547 1.00 86.00 180 LEU A N 1
ATOM 1406 C CA . LEU A 1 180 ? 6.873 -1.950 10.569 1.00 86.00 180 LEU A CA 1
ATOM 1407 C C . LEU A 1 180 ? 5.849 -2.325 9.494 1.00 86.00 180 LEU A C 1
ATOM 1409 O O . LEU A 1 180 ? 6.069 -2.007 8.323 1.00 86.00 180 LEU A O 1
ATOM 1413 N N . PRO A 1 181 ? 4.751 -3.008 9.859 1.00 87.62 181 PRO A N 1
ATOM 1414 C CA . PRO A 1 181 ? 3.816 -3.515 8.871 1.00 87.62 181 PRO A CA 1
ATOM 1415 C C . PRO A 1 181 ? 2.994 -2.353 8.326 1.00 87.62 181 PRO A C 1
ATOM 1417 O O . PRO A 1 181 ? 2.249 -1.724 9.065 1.00 87.62 181 PRO A O 1
ATOM 1420 N N . TRP A 1 182 ? 3.114 -2.067 7.035 1.00 91.12 182 TRP A N 1
ATOM 1421 C CA . TRP A 1 182 ? 2.393 -0.993 6.342 1.00 91.12 182 TRP A CA 1
ATOM 1422 C C . TRP A 1 182 ? 1.198 -1.558 5.568 1.00 91.12 182 TRP A C 1
ATOM 1424 O O . TRP A 1 182 ? 1.146 -2.769 5.351 1.00 91.12 182 TRP A O 1
ATOM 1434 N N . PRO A 1 183 ? 0.251 -0.725 5.090 1.00 93.12 183 PRO A N 1
ATOM 1435 C CA . PRO A 1 183 ? -0.811 -1.198 4.206 1.00 93.12 183 PRO A CA 1
ATOM 1436 C C . PRO A 1 183 ? -0.242 -1.972 3.005 1.00 93.12 183 PRO A C 1
ATOM 1438 O O . PRO A 1 183 ? 0.520 -1.421 2.206 1.00 93.12 183 PRO A O 1
ATOM 1441 N N . ALA A 1 184 ? -0.618 -3.245 2.869 1.00 94.88 184 ALA A N 1
ATOM 1442 C CA . ALA A 1 184 ? -0.094 -4.162 1.856 1.00 94.88 184 ALA A CA 1
ATOM 1443 C C . ALA A 1 184 ? -0.368 -3.651 0.432 1.00 94.88 184 ALA A C 1
ATOM 1445 O O . ALA A 1 184 ? 0.481 -3.774 -0.451 1.00 94.88 184 ALA A O 1
ATOM 1446 N N . ALA A 1 185 ? -1.509 -2.981 0.233 1.00 94.56 185 ALA A N 1
ATOM 1447 C CA . ALA A 1 185 ? -1.846 -2.311 -1.019 1.00 94.56 185 ALA A CA 1
ATOM 1448 C C . ALA A 1 185 ? -0.782 -1.282 -1.422 1.00 94.56 185 ALA A C 1
ATOM 1450 O O . ALA A 1 185 ? -0.323 -1.286 -2.560 1.00 94.56 185 ALA A O 1
ATOM 1451 N N . THR A 1 186 ? -0.340 -0.431 -0.493 1.00 92.19 186 THR A N 1
ATOM 1452 C CA . THR A 1 186 ? 0.719 0.558 -0.743 1.00 92.19 186 THR A CA 1
ATOM 1453 C C . THR A 1 186 ? 2.042 -0.125 -1.077 1.00 92.19 186 THR A C 1
ATOM 1455 O O . THR A 1 186 ? 2.736 0.309 -1.992 1.00 92.19 186 THR A O 1
ATOM 1458 N N . GLN A 1 187 ? 2.379 -1.213 -0.380 1.00 93.25 187 GLN A N 1
ATOM 1459 C CA . GLN A 1 187 ? 3.618 -1.953 -0.633 1.00 93.25 187 GLN A CA 1
ATOM 1460 C C . GLN A 1 187 ? 3.628 -2.565 -2.039 1.00 93.25 187 GLN A C 1
ATOM 1462 O O . GLN A 1 187 ? 4.587 -2.387 -2.784 1.00 93.25 187 GLN A O 1
ATOM 1467 N N . LEU A 1 188 ? 2.533 -3.188 -2.473 1.00 94.56 188 LEU A N 1
ATOM 1468 C CA . LEU A 1 188 ? 2.453 -3.747 -3.824 1.00 94.56 188 LEU A CA 1
ATOM 1469 C C . LEU A 1 188 ? 2.336 -2.671 -4.916 1.00 94.56 188 LEU A C 1
ATOM 1471 O O . LEU A 1 188 ? 3.014 -2.749 -5.935 1.00 94.56 188 LEU A O 1
ATOM 1475 N N . THR A 1 189 ? 1.513 -1.640 -4.710 1.00 92.19 189 THR A N 1
ATOM 1476 C CA . THR A 1 189 ? 1.231 -0.637 -5.757 1.00 92.19 189 THR A CA 1
ATOM 1477 C C . THR A 1 189 ? 2.315 0.425 -5.914 1.00 92.19 189 THR A C 1
ATOM 1479 O O . THR A 1 189 ? 2.407 1.033 -6.980 1.00 92.19 189 THR A O 1
ATOM 1482 N N . ARG A 1 190 ? 3.132 0.661 -4.883 1.00 90.00 190 ARG A N 1
ATOM 1483 C CA . ARG A 1 190 ? 4.210 1.657 -4.916 1.00 90.00 190 ARG A CA 1
ATOM 1484 C C . ARG A 1 190 ? 5.589 1.017 -4.884 1.00 90.00 190 ARG A C 1
ATOM 1486 O O . ARG A 1 190 ? 6.400 1.304 -5.749 1.00 90.00 190 ARG A O 1
ATOM 1493 N N . VAL A 1 191 ? 5.861 0.158 -3.903 1.00 91.50 191 VAL A N 1
ATOM 1494 C CA . VAL A 1 191 ? 7.209 -0.399 -3.720 1.00 91.50 191 VAL A CA 1
ATOM 1495 C C . VAL A 1 191 ? 7.492 -1.496 -4.742 1.00 91.50 191 VAL A C 1
ATOM 1497 O O . VAL A 1 191 ? 8.473 -1.400 -5.472 1.00 91.50 191 VAL A O 1
ATOM 1500 N N . ALA A 1 192 ? 6.632 -2.513 -4.838 1.00 92.88 192 ALA A N 1
ATOM 1501 C CA . ALA A 1 192 ? 6.857 -3.621 -5.766 1.00 92.88 192 ALA A CA 1
ATOM 1502 C C . ALA A 1 192 ? 6.783 -3.174 -7.237 1.00 92.88 192 ALA A C 1
ATOM 1504 O O . ALA A 1 192 ? 7.540 -3.666 -8.070 1.00 92.88 192 ALA A O 1
ATOM 1505 N N . ASN A 1 193 ? 5.922 -2.201 -7.552 1.00 89.00 193 ASN A N 1
ATOM 1506 C CA . ASN A 1 193 ? 5.809 -1.637 -8.899 1.00 89.00 193 ASN A CA 1
ATOM 1507 C C . ASN A 1 193 ? 7.070 -0.911 -9.389 1.00 89.00 193 ASN A C 1
ATOM 1509 O O . ASN A 1 193 ? 7.310 -0.908 -10.599 1.00 89.00 193 ASN A O 1
ATOM 1513 N N . ASP A 1 194 ? 7.851 -0.336 -8.471 1.00 88.94 194 ASP A N 1
ATOM 1514 C CA . ASP A 1 194 ? 9.101 0.382 -8.754 1.00 88.94 194 ASP A CA 1
ATOM 1515 C C . ASP A 1 194 ? 10.351 -0.498 -8.528 1.00 88.94 194 ASP A C 1
ATOM 1517 O O . ASP A 1 194 ? 11.483 -0.016 -8.612 1.00 88.94 194 ASP A O 1
ATOM 1521 N N . LEU A 1 195 ? 10.168 -1.788 -8.227 1.00 91.75 195 LEU A N 1
ATOM 1522 C CA . LEU A 1 195 ? 11.249 -2.716 -7.898 1.00 91.75 195 LEU A CA 1
ATOM 1523 C C . LEU A 1 195 ? 12.206 -2.879 -9.092 1.00 91.75 195 LEU A C 1
ATOM 1525 O O . LEU A 1 195 ? 11.741 -3.212 -10.178 1.00 91.75 195 LEU A O 1
ATOM 1529 N N . PRO A 1 196 ? 13.531 -2.694 -8.961 1.00 90.38 196 PRO A N 1
ATOM 1530 C CA . PRO A 1 196 ? 14.445 -2.909 -10.080 1.00 90.38 196 PRO A CA 1
ATOM 1531 C C . PRO A 1 196 ? 14.466 -4.379 -10.531 1.00 90.38 196 PRO A C 1
ATOM 1533 O O . PRO A 1 196 ? 14.206 -5.270 -9.714 1.00 90.38 196 PRO A O 1
ATOM 1536 N N . PRO A 1 197 ? 14.816 -4.668 -11.799 1.00 90.50 197 PRO A N 1
ATOM 1537 C CA . PRO A 1 197 ? 14.904 -6.041 -12.280 1.00 90.50 197 PRO A CA 1
ATOM 1538 C C . PRO A 1 197 ? 15.905 -6.844 -11.448 1.00 90.50 197 PRO A C 1
ATOM 1540 O O . PRO A 1 197 ? 16.986 -6.351 -11.117 1.00 90.50 197 PRO A O 1
ATOM 1543 N N . GLY A 1 198 ? 15.537 -8.075 -11.094 1.00 90.25 198 GLY A N 1
ATOM 1544 C CA . GLY A 1 198 ? 16.391 -8.993 -10.334 1.00 90.25 198 GLY A CA 1
ATOM 1545 C C . GLY A 1 198 ? 16.526 -8.694 -8.837 1.00 90.25 198 GLY A C 1
ATOM 1546 O O . GLY A 1 198 ? 17.109 -9.502 -8.121 1.00 90.25 198 GLY A O 1
ATOM 1547 N N . VAL A 1 199 ? 15.971 -7.587 -8.332 1.00 93.12 199 VAL A N 1
ATOM 1548 C CA . VAL A 1 199 ? 15.895 -7.329 -6.886 1.00 93.12 199 VAL A CA 1
ATOM 1549 C C . VAL A 1 199 ? 14.719 -8.108 -6.311 1.00 93.12 199 VAL A C 1
ATOM 1551 O O . VAL A 1 199 ? 13.630 -8.095 -6.893 1.00 93.12 199 VAL A O 1
ATOM 1554 N N . ARG A 1 200 ? 14.917 -8.796 -5.183 1.00 95.25 200 ARG A N 1
ATOM 1555 C CA . ARG A 1 200 ? 13.847 -9.506 -4.477 1.00 95.25 200 ARG A CA 1
ATOM 1556 C C . ARG A 1 200 ? 13.307 -8.693 -3.306 1.00 95.25 200 ARG A C 1
ATOM 1558 O O . ARG A 1 200 ? 14.051 -8.151 -2.484 1.00 95.25 200 ARG A O 1
ATOM 1565 N N . LEU A 1 201 ? 11.984 -8.673 -3.222 1.00 95.88 201 LEU A N 1
ATOM 1566 C CA . LEU A 1 201 ? 11.195 -8.058 -2.169 1.00 95.88 201 LEU A CA 1
ATOM 1567 C C . LEU A 1 201 ? 10.404 -9.147 -1.447 1.00 95.88 201 LEU A C 1
ATOM 1569 O O . LEU A 1 201 ? 9.691 -9.925 -2.077 1.00 95.88 201 LEU A O 1
ATOM 1573 N N . GLU A 1 202 ? 10.518 -9.188 -0.129 1.00 96.50 202 GLU A N 1
ATOM 1574 C CA . GLU A 1 202 ? 9.716 -10.041 0.737 1.00 96.50 202 GLU A CA 1
ATOM 1575 C C . GLU A 1 202 ? 8.614 -9.208 1.394 1.00 96.50 202 GLU A C 1
ATOM 1577 O O . GLU A 1 202 ? 8.890 -8.176 2.008 1.00 96.50 202 GLU A O 1
ATOM 1582 N N . LEU A 1 203 ? 7.368 -9.663 1.285 1.00 96.44 203 LEU A N 1
ATOM 1583 C CA . LEU A 1 203 ? 6.226 -9.132 2.015 1.00 96.44 203 LEU A CA 1
ATOM 1584 C C . LEU A 1 203 ? 5.726 -10.195 2.989 1.00 96.44 203 LEU A C 1
ATOM 1586 O O . LEU A 1 203 ? 5.383 -11.295 2.561 1.00 96.44 203 LEU A O 1
ATOM 1590 N N . THR A 1 204 ? 5.646 -9.868 4.277 1.00 95.50 204 THR A N 1
ATOM 1591 C CA . THR A 1 204 ? 5.102 -10.783 5.292 1.00 95.50 204 THR A CA 1
ATOM 1592 C C . THR A 1 204 ? 3.877 -10.165 5.945 1.00 95.50 204 THR A C 1
ATOM 1594 O O . THR A 1 204 ? 3.980 -9.144 6.624 1.00 95.50 204 THR A O 1
ATOM 1597 N N . ASP A 1 205 ? 2.702 -10.756 5.732 1.00 94.94 205 ASP A N 1
ATOM 1598 C CA . ASP A 1 205 ? 1.460 -10.241 6.309 1.00 94.94 205 ASP A CA 1
ATOM 1599 C C . ASP A 1 205 ? 1.374 -10.490 7.827 1.00 94.94 205 ASP A C 1
ATOM 1601 O O . ASP A 1 205 ? 2.144 -11.258 8.409 1.00 94.94 205 ASP A O 1
ATOM 1605 N N . VAL A 1 206 ? 0.428 -9.840 8.510 1.00 93.12 206 VAL A N 1
ATOM 1606 C CA . VAL A 1 206 ? 0.272 -10.001 9.972 1.00 93.12 206 VAL A CA 1
ATOM 1607 C C . VAL A 1 206 ? -0.149 -11.415 10.406 1.00 93.12 206 VAL A C 1
ATOM 1609 O O . VAL A 1 206 ? -0.090 -11.718 11.596 1.00 93.12 206 VAL A O 1
ATOM 1612 N N . ARG A 1 207 ? -0.558 -12.273 9.462 1.00 92.00 207 ARG A N 1
ATOM 1613 C CA . ARG A 1 207 ? -0.952 -13.674 9.681 1.00 92.00 207 ARG A CA 1
ATOM 1614 C C . ARG A 1 207 ? 0.167 -14.664 9.335 1.00 92.00 207 ARG A C 1
ATOM 1616 O O . ARG A 1 207 ? 0.002 -15.850 9.590 1.00 92.00 207 ARG A O 1
ATOM 1623 N N . GLY A 1 208 ? 1.290 -14.197 8.787 1.00 92.31 208 GLY A N 1
ATOM 1624 C CA . GLY A 1 208 ? 2.446 -15.024 8.447 1.00 92.31 208 GLY A CA 1
ATOM 1625 C C . GLY A 1 208 ? 2.547 -15.507 7.014 1.00 92.31 208 GLY A C 1
ATOM 1626 O O . GLY A 1 208 ? 3.442 -16.298 6.727 1.00 92.31 208 GLY A O 1
ATOM 1627 N N . HIS A 1 209 ? 1.673 -15.062 6.114 1.00 94.19 209 HIS A N 1
ATOM 1628 C CA . HIS A 1 209 ? 1.872 -15.316 4.692 1.00 94.19 209 HIS A CA 1
ATOM 1629 C C . HIS A 1 209 ? 3.115 -14.561 4.251 1.00 94.19 209 HIS A C 1
ATOM 1631 O O . HIS A 1 209 ? 3.182 -13.340 4.407 1.00 94.19 209 HIS A O 1
ATOM 1637 N N . ARG A 1 210 ? 4.082 -15.282 3.692 1.00 95.94 210 ARG A N 1
ATOM 1638 C CA . ARG A 1 210 ? 5.323 -14.700 3.193 1.00 95.94 210 ARG A CA 1
ATOM 1639 C C . ARG A 1 210 ? 5.332 -14.767 1.678 1.00 95.94 210 ARG A C 1
ATOM 1641 O O . ARG A 1 210 ? 5.298 -15.848 1.106 1.00 95.94 210 ARG A O 1
ATOM 1648 N N . LEU A 1 211 ? 5.397 -13.622 1.023 1.00 97.31 211 LEU A N 1
ATOM 1649 C CA . LEU A 1 211 ? 5.455 -13.487 -0.425 1.00 97.31 211 LEU A CA 1
ATOM 1650 C C . LEU A 1 211 ? 6.829 -12.950 -0.817 1.00 97.31 211 LEU A C 1
ATOM 1652 O O . LEU A 1 211 ? 7.165 -11.827 -0.457 1.00 97.31 211 LEU A O 1
ATOM 1656 N N . VAL A 1 212 ? 7.606 -13.722 -1.573 1.00 97.44 212 VAL A N 1
ATOM 1657 C CA . VAL A 1 212 ? 8.884 -13.264 -2.135 1.00 97.44 212 VAL A CA 1
ATOM 1658 C C . VAL A 1 212 ? 8.699 -13.042 -3.624 1.00 97.44 212 VAL A C 1
ATOM 1660 O O . VAL A 1 212 ? 8.390 -13.989 -4.341 1.00 97.44 212 VAL A O 1
ATOM 1663 N N . ILE A 1 213 ? 8.885 -11.809 -4.088 1.00 97.75 213 ILE A N 1
ATOM 1664 C CA . ILE A 1 213 ? 8.690 -11.414 -5.487 1.00 97.75 213 ILE A CA 1
ATOM 1665 C C . ILE A 1 213 ? 9.905 -10.680 -6.046 1.00 97.75 213 ILE A C 1
ATOM 1667 O O . ILE A 1 213 ? 10.655 -10.030 -5.322 1.00 97.75 213 ILE A O 1
ATOM 1671 N N . THR A 1 214 ? 10.073 -10.757 -7.358 1.00 96.69 214 THR A N 1
ATOM 1672 C CA . THR A 1 214 ? 11.003 -9.958 -8.153 1.00 96.69 214 THR A CA 1
ATOM 1673 C C . THR A 1 214 ? 10.297 -9.432 -9.398 1.00 96.69 214 THR A C 1
ATOM 1675 O O . THR A 1 214 ? 9.312 -10.020 -9.863 1.00 96.69 214 THR A O 1
ATOM 1678 N N . ARG A 1 215 ? 10.789 -8.318 -9.946 1.00 94.81 215 ARG A N 1
ATOM 1679 C CA . ARG A 1 215 ? 10.276 -7.773 -11.201 1.00 94.81 215 ARG A CA 1
ATOM 1680 C C . ARG A 1 215 ? 10.963 -8.450 -12.381 1.00 94.81 215 ARG A C 1
ATOM 1682 O O . ARG A 1 215 ? 12.186 -8.392 -12.510 1.00 94.81 215 ARG A O 1
ATOM 1689 N N . SER A 1 216 ? 10.155 -9.030 -13.261 1.00 93.69 216 SER A N 1
ATOM 1690 C CA . SER A 1 216 ? 10.557 -9.451 -14.600 1.00 93.69 216 SER A CA 1
ATOM 1691 C C . SER A 1 216 ? 9.796 -8.597 -15.607 1.00 93.69 216 SER A C 1
ATOM 1693 O O . SER A 1 216 ? 8.621 -8.835 -15.882 1.00 93.69 216 SER A O 1
ATOM 1695 N N . TRP A 1 217 ? 10.450 -7.540 -16.091 1.00 92.06 217 TRP A N 1
ATOM 1696 C CA . TRP A 1 217 ? 9.853 -6.514 -16.948 1.00 92.06 217 TRP A CA 1
ATOM 1697 C C . TRP A 1 217 ? 8.589 -5.864 -16.351 1.00 92.06 217 TRP A C 1
ATOM 1699 O O . TRP A 1 217 ? 8.684 -5.105 -15.386 1.00 92.06 217 TRP A O 1
ATOM 1709 N N . ASP A 1 218 ? 7.417 -6.159 -16.908 1.00 93.50 218 ASP A N 1
ATOM 1710 C CA . ASP A 1 218 ? 6.090 -5.673 -16.519 1.00 93.50 218 ASP A CA 1
ATOM 1711 C C . ASP A 1 218 ? 5.356 -6.634 -15.567 1.00 93.50 218 ASP A C 1
ATOM 1713 O O . ASP A 1 218 ? 4.179 -6.448 -15.247 1.00 93.50 218 ASP A O 1
ATOM 1717 N N . ARG A 1 219 ? 6.044 -7.676 -15.092 1.00 95.31 219 ARG A N 1
ATOM 1718 C CA . ARG A 1 219 ? 5.469 -8.727 -14.251 1.00 95.31 219 ARG A CA 1
ATOM 1719 C C . ARG A 1 219 ? 6.160 -8.808 -12.901 1.00 95.31 219 ARG A C 1
ATOM 1721 O O . ARG A 1 219 ? 7.367 -8.591 -12.782 1.00 95.31 219 ARG A O 1
ATOM 1728 N N . LEU A 1 220 ? 5.383 -9.163 -11.884 1.00 96.88 220 LEU A N 1
ATOM 1729 C CA . LEU A 1 220 ? 5.887 -9.582 -10.582 1.00 96.88 220 LEU A CA 1
ATOM 1730 C C . LEU A 1 220 ? 5.830 -11.102 -10.526 1.00 96.88 220 LEU A C 1
ATOM 1732 O O . LEU A 1 220 ? 4.755 -11.699 -10.581 1.00 96.88 220 LEU A O 1
ATOM 1736 N N . THR A 1 221 ? 7.007 -11.707 -10.425 1.00 97.06 221 THR A N 1
ATOM 1737 C CA . THR A 1 221 ? 7.189 -13.160 -10.385 1.00 97.06 221 THR A CA 1
ATOM 1738 C C . THR A 1 221 ? 7.767 -13.562 -9.042 1.00 97.06 221 THR A C 1
ATOM 1740 O O . THR A 1 221 ? 8.539 -12.802 -8.459 1.00 97.06 221 THR A O 1
ATOM 1743 N N . GLY A 1 222 ? 7.406 -14.727 -8.518 1.00 97.06 222 GLY A N 1
ATOM 1744 C CA . GLY A 1 222 ? 7.850 -15.102 -7.187 1.00 97.06 222 GLY A CA 1
ATOM 1745 C C . GLY A 1 222 ? 7.206 -16.349 -6.617 1.00 97.06 222 GLY A C 1
ATOM 1746 O O . GLY A 1 222 ? 6.745 -17.239 -7.332 1.00 97.06 222 GLY A O 1
ATOM 1747 N N . THR A 1 223 ? 7.200 -16.412 -5.292 1.00 97.38 223 THR A N 1
ATOM 1748 C CA . THR A 1 223 ? 6.697 -17.553 -4.536 1.00 97.38 223 THR A CA 1
ATOM 1749 C C . THR A 1 223 ? 5.989 -17.075 -3.277 1.00 97.38 223 THR A C 1
ATOM 1751 O O . THR A 1 223 ? 6.536 -16.291 -2.496 1.00 97.38 223 THR A O 1
ATOM 1754 N N . LEU A 1 224 ? 4.767 -17.560 -3.081 1.00 96.75 224 LEU A N 1
ATOM 1755 C CA . LEU A 1 224 ? 4.012 -17.425 -1.848 1.00 96.75 224 LEU A CA 1
ATOM 1756 C C . LEU A 1 224 ? 4.280 -18.638 -0.956 1.00 96.75 224 LEU A C 1
ATOM 1758 O O . LEU A 1 224 ? 4.177 -19.781 -1.392 1.00 96.75 224 LEU A O 1
ATOM 1762 N N . PHE A 1 225 ? 4.570 -18.372 0.308 1.00 94.94 225 PHE A N 1
ATOM 1763 C CA . PHE A 1 225 ? 4.709 -19.352 1.371 1.00 94.94 225 PHE A CA 1
ATOM 1764 C C . PHE A 1 225 ? 3.566 -19.121 2.369 1.00 94.94 225 PHE A C 1
ATOM 1766 O O . PHE A 1 225 ? 3.610 -18.148 3.135 1.00 94.94 225 PHE A O 1
ATOM 1773 N N . PRO A 1 226 ? 2.518 -19.961 2.344 1.00 92.62 226 PRO A N 1
ATOM 1774 C CA . PRO A 1 226 ? 1.480 -19.955 3.365 1.00 92.62 226 PRO A CA 1
ATOM 1775 C C . PRO A 1 226 ? 2.070 -20.207 4.764 1.00 92.62 226 PRO A C 1
ATOM 1777 O O . PRO A 1 226 ? 3.136 -20.822 4.885 1.00 92.62 226 PRO A O 1
ATOM 1780 N N . PRO A 1 227 ? 1.400 -19.759 5.838 1.00 90.19 227 PRO A N 1
ATOM 1781 C CA . PRO A 1 227 ? 1.831 -20.078 7.193 1.00 90.19 227 PRO A CA 1
ATOM 1782 C C . PRO A 1 227 ? 1.784 -21.598 7.422 1.00 90.19 227 PRO A C 1
ATOM 1784 O O . PRO A 1 227 ? 0.801 -22.248 7.078 1.00 90.19 227 PRO A O 1
ATOM 1787 N N . SER A 1 228 ? 2.822 -22.169 8.048 1.00 80.69 228 SER A N 1
ATOM 1788 C CA . SER A 1 228 ? 2.928 -23.622 8.303 1.00 80.69 228 SER A CA 1
ATOM 1789 C C . SER A 1 228 ? 1.812 -24.191 9.189 1.00 80.69 228 SER A C 1
ATOM 1791 O O . SER A 1 228 ? 1.601 -25.399 9.223 1.00 80.69 228 SER A O 1
ATOM 1793 N N . SER A 1 229 ? 1.119 -23.335 9.939 1.00 77.44 229 SER A N 1
ATOM 1794 C CA . SER A 1 229 ? -0.093 -23.674 10.677 1.00 77.44 229 SER A CA 1
ATOM 1795 C C . SER A 1 229 ? -0.964 -22.422 10.799 1.00 77.44 229 SER A C 1
ATOM 1797 O O . SER A 1 229 ? -0.424 -21.360 11.121 1.00 77.44 229 SER A O 1
ATOM 1799 N N . PRO A 1 230 ? -2.291 -22.522 10.597 1.00 67.69 230 PRO A N 1
ATOM 1800 C CA . PRO A 1 230 ? -3.207 -21.394 10.768 1.00 67.69 230 PRO A CA 1
ATOM 1801 C C . PRO A 1 230 ? -3.220 -20.841 12.204 1.00 67.69 230 PRO A C 1
ATOM 1803 O O . PRO A 1 230 ? -3.582 -19.682 12.397 1.00 67.69 230 PRO A O 1
ATOM 1806 N N . ASP A 1 231 ? -2.781 -21.640 13.185 1.00 66.44 231 ASP A N 1
ATOM 1807 C CA . ASP A 1 231 ? -2.762 -21.278 14.608 1.00 66.44 231 ASP A CA 1
ATOM 1808 C C . ASP A 1 231 ? -1.361 -20.930 15.138 1.00 66.44 231 ASP A C 1
ATOM 1810 O O . ASP A 1 231 ? -1.219 -20.516 16.292 1.00 66.44 231 ASP A O 1
ATOM 1814 N N . SER A 1 232 ? -0.305 -21.081 14.329 1.00 58.69 232 SER A N 1
ATOM 1815 C CA . SER A 1 232 ? 1.033 -20.662 14.751 1.00 58.69 232 SER A CA 1
ATOM 1816 C C . SER A 1 232 ? 1.173 -19.150 14.595 1.00 58.69 232 SER A C 1
ATOM 1818 O O . SER A 1 232 ? 1.078 -18.649 13.473 1.00 58.69 232 SER A O 1
ATOM 1820 N N . PRO A 1 233 ? 1.470 -18.397 15.670 1.00 57.00 233 PRO A N 1
ATOM 1821 C CA . PRO A 1 233 ? 1.857 -17.005 15.516 1.00 57.00 233 PRO A CA 1
ATOM 1822 C C . PRO A 1 233 ? 3.132 -16.956 14.669 1.00 57.00 233 PRO A C 1
ATOM 1824 O O . PRO A 1 233 ? 4.169 -17.497 15.049 1.00 57.00 233 PRO A O 1
ATOM 1827 N N . ALA A 1 234 ? 3.041 -16.320 13.503 1.00 54.34 234 ALA A N 1
ATOM 1828 C CA . ALA A 1 234 ? 4.126 -16.249 12.526 1.00 54.34 234 ALA A CA 1
ATOM 1829 C C . ALA A 1 234 ? 5.368 -15.506 13.027 1.00 54.34 234 ALA A C 1
ATOM 1831 O O . ALA A 1 234 ? 6.456 -15.642 12.473 1.00 54.34 234 ALA A O 1
ATOM 1832 N N . PHE A 1 235 ? 5.200 -14.723 14.088 1.00 58.88 235 PHE A N 1
ATOM 1833 C CA . PHE A 1 235 ? 6.265 -13.965 14.706 1.00 58.88 235 PHE A CA 1
ATOM 1834 C C . PHE A 1 235 ? 6.479 -14.494 16.120 1.00 58.88 235 PHE A C 1
ATOM 1836 O O . PHE A 1 235 ? 5.511 -14.558 16.888 1.00 58.88 235 PHE A O 1
ATOM 1843 N N . PRO A 1 236 ? 7.718 -14.858 16.498 1.00 53.59 236 PRO A N 1
ATOM 1844 C CA . PRO A 1 236 ? 8.021 -15.087 17.898 1.00 53.59 236 PRO A CA 1
ATOM 1845 C C . PRO A 1 236 ? 7.665 -13.803 18.644 1.00 53.59 236 PRO A C 1
ATOM 1847 O O . PRO A 1 236 ? 8.166 -12.728 18.311 1.00 53.59 236 PRO A O 1
ATOM 1850 N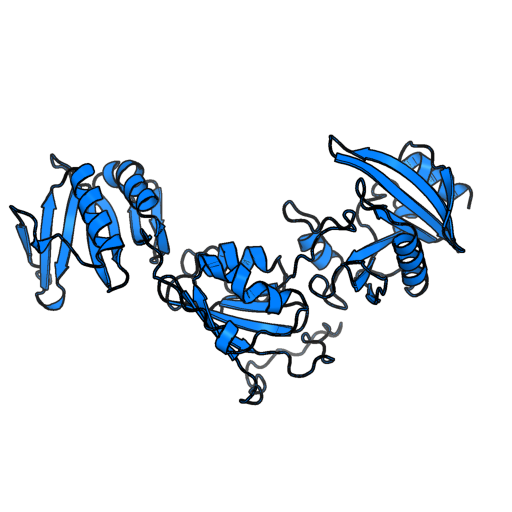 N . VAL A 1 237 ? 6.755 -13.904 19.617 1.00 54.25 237 VAL A N 1
ATOM 1851 C CA . VAL A 1 237 ? 6.456 -12.794 20.525 1.00 54.25 237 VAL A CA 1
ATOM 1852 C C . VAL A 1 237 ? 7.806 -1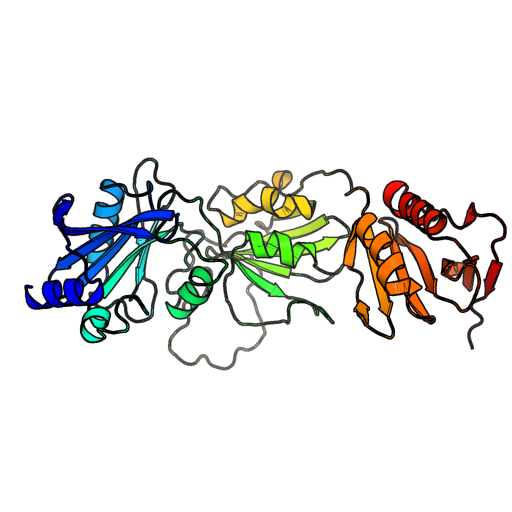2.319 21.062 1.00 54.25 237 VAL A C 1
ATOM 1854 O O . VAL A 1 237 ? 8.536 -13.164 21.594 1.00 54.25 237 VAL A O 1
ATOM 1857 N N . PRO A 1 238 ? 8.189 -11.041 20.878 1.00 48.50 238 PRO A N 1
ATOM 1858 C CA . PRO A 1 238 ? 9.477 -10.554 21.341 1.00 48.50 238 PRO A CA 1
ATOM 1859 C C . PRO A 1 238 ? 9.544 -10.799 22.845 1.00 48.50 238 PRO A C 1
ATOM 1861 O O . PRO A 1 238 ? 8.855 -10.157 23.637 1.00 48.50 238 PRO A O 1
ATOM 1864 N N . SER A 1 239 ? 10.311 -11.816 23.232 1.00 43.94 239 SER A N 1
ATOM 1865 C CA . SER A 1 239 ? 10.487 -12.162 24.630 1.00 43.94 239 SER A CA 1
ATOM 1866 C C . SER A 1 239 ? 11.207 -10.986 25.275 1.00 43.94 239 SER A C 1
ATOM 1868 O O . SER A 1 239 ? 12.246 -10.557 24.781 1.00 43.94 239 SER A O 1
ATOM 1870 N N . ALA A 1 240 ? 10.677 -10.455 26.376 1.00 46.50 240 ALA A N 1
ATOM 1871 C CA . ALA A 1 240 ? 11.260 -9.319 27.098 1.00 46.50 240 ALA A CA 1
ATOM 1872 C C . ALA A 1 240 ? 12.645 -9.623 27.721 1.00 46.50 240 ALA A C 1
ATOM 1874 O O . ALA A 1 240 ? 13.180 -8.815 28.478 1.00 46.50 240 ALA A O 1
ATOM 1875 N N . SER A 1 241 ? 13.225 -10.792 27.434 1.00 45.72 241 SER A N 1
ATOM 1876 C CA . SER A 1 241 ? 14.589 -11.155 27.802 1.00 45.72 241 SER A CA 1
ATOM 1877 C C . SER A 1 241 ? 15.544 -10.851 26.642 1.00 45.72 241 SER A C 1
ATOM 1879 O O . SER A 1 241 ? 15.273 -11.289 25.523 1.00 45.72 241 SER A O 1
ATOM 1881 N N . PRO A 1 242 ? 16.665 -10.144 26.880 1.00 41.69 242 PRO A N 1
ATOM 1882 C CA . PRO A 1 242 ? 17.668 -9.888 25.852 1.00 41.69 242 PRO A CA 1
ATOM 1883 C C . PRO A 1 242 ? 18.164 -11.224 25.293 1.00 41.69 242 PRO A C 1
ATOM 1885 O O . PRO A 1 242 ? 18.742 -12.038 26.016 1.00 41.69 242 PRO A O 1
ATOM 1888 N N . ALA A 1 243 ? 17.872 -11.468 24.016 1.00 44.09 243 ALA A N 1
ATOM 1889 C CA . ALA A 1 243 ? 18.284 -12.682 23.337 1.00 44.09 243 ALA A CA 1
ATOM 1890 C C . ALA A 1 243 ? 19.823 -12.744 23.262 1.00 44.09 243 ALA A C 1
ATOM 1892 O O . ALA A 1 243 ? 20.466 -11.711 23.049 1.00 44.09 243 ALA A O 1
ATOM 1893 N N . PRO A 1 244 ? 20.436 -13.931 23.423 1.00 45.88 244 PRO A N 1
ATOM 1894 C CA . PRO A 1 244 ? 21.841 -14.115 23.081 1.00 45.88 244 PRO A CA 1
ATOM 1895 C C . PRO A 1 244 ? 22.065 -13.771 21.596 1.00 45.88 244 PRO A C 1
ATOM 1897 O O . PRO A 1 244 ? 21.123 -13.856 20.805 1.00 45.88 244 PRO A O 1
ATOM 1900 N N . PRO A 1 245 ? 23.288 -13.375 21.198 1.00 46.44 245 PRO A N 1
ATOM 1901 C CA . PRO A 1 245 ? 23.590 -13.021 19.814 1.00 46.44 245 PRO A CA 1
ATOM 1902 C C . PRO A 1 245 ? 23.171 -14.153 18.868 1.00 46.44 245 PRO A C 1
ATOM 1904 O O . PRO A 1 245 ? 23.630 -15.290 18.998 1.00 46.44 245 PRO A O 1
ATOM 1907 N N . PHE A 1 246 ? 22.267 -13.833 17.940 1.00 41.59 246 PHE A N 1
ATOM 1908 C CA . PHE A 1 246 ? 21.785 -14.758 16.921 1.00 41.59 246 PHE A CA 1
ATOM 1909 C C . PHE A 1 246 ? 22.961 -15.229 16.059 1.00 41.59 246 PHE A C 1
ATOM 1911 O O . PHE A 1 246 ? 23.677 -14.423 15.468 1.00 41.59 246 PHE A O 1
ATOM 1918 N N . SER A 1 247 ? 23.148 -16.546 15.981 1.00 38.81 247 SER A N 1
ATOM 1919 C CA . SER A 1 247 ? 23.974 -17.155 14.940 1.00 38.81 247 S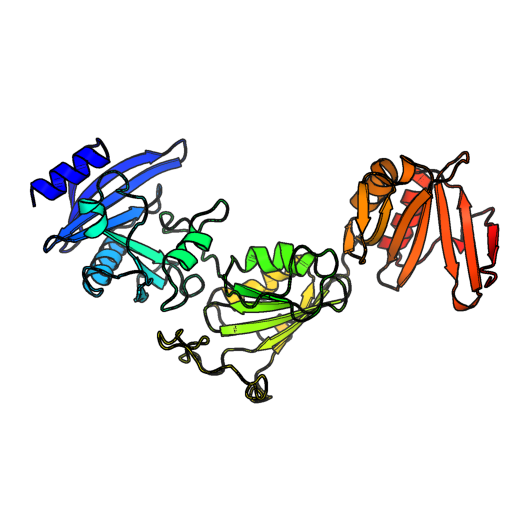ER A CA 1
ATOM 1920 C C . SER A 1 247 ? 23.139 -17.217 13.653 1.00 38.81 247 SER A C 1
ATOM 1922 O O . SER A 1 247 ? 22.014 -17.712 13.712 1.00 38.81 247 SER A O 1
ATOM 1924 N N . PRO A 1 248 ? 23.634 -16.728 12.502 1.00 42.25 248 PRO A N 1
ATOM 1925 C CA . PRO A 1 248 ? 22.869 -16.640 11.252 1.00 42.25 248 PRO A CA 1
ATOM 1926 C C . PRO A 1 248 ? 22.630 -17.989 10.545 1.00 42.25 248 PRO A C 1
ATOM 1928 O O . PRO A 1 248 ? 22.240 -18.015 9.381 1.00 42.25 248 PRO A O 1
ATOM 1931 N N . GLU A 1 249 ? 22.840 -19.121 11.213 1.00 39.47 249 GLU A N 1
ATOM 1932 C CA . GLU A 1 249 ? 22.724 -20.438 10.594 1.00 39.47 249 GLU A CA 1
ATOM 1933 C C . GLU A 1 249 ? 21.450 -21.154 11.042 1.00 39.47 249 GLU A C 1
ATOM 1935 O O . GLU A 1 249 ? 21.258 -21.445 12.222 1.00 39.47 249 GLU A O 1
ATOM 1940 N N . SER A 1 250 ? 20.648 -21.544 10.046 1.00 41.19 250 SER A N 1
ATOM 1941 C CA . SER A 1 250 ? 19.491 -22.453 10.116 1.00 41.19 250 SER A CA 1
ATOM 1942 C C . SER A 1 250 ? 18.128 -21.789 10.331 1.00 41.19 250 SER A C 1
ATOM 1944 O O . SER A 1 250 ? 17.422 -22.064 11.301 1.00 41.19 250 SER A O 1
ATOM 1946 N N . LEU A 1 251 ? 17.683 -20.994 9.351 1.00 47.84 251 LEU A N 1
ATOM 1947 C CA . LEU A 1 251 ? 16.244 -20.931 9.079 1.00 47.84 251 LEU A CA 1
ATOM 1948 C C . LEU A 1 251 ? 15.770 -22.371 8.797 1.00 47.84 251 LEU A C 1
ATOM 1950 O O . LEU A 1 251 ? 16.369 -23.024 7.933 1.00 47.84 251 LEU A O 1
ATOM 1954 N N . PRO A 1 252 ? 14.758 -22.902 9.509 1.00 49.94 252 PRO A N 1
ATOM 1955 C CA . PRO A 1 252 ? 14.201 -24.205 9.179 1.00 49.94 252 PRO A CA 1
ATOM 1956 C C . PRO A 1 252 ? 13.779 -24.170 7.712 1.00 49.94 252 PRO A C 1
ATOM 1958 O O . PRO A 1 252 ? 13.052 -23.268 7.295 1.00 49.94 252 PRO A O 1
ATOM 1961 N N . SER A 1 253 ? 14.288 -25.118 6.922 1.00 48.72 253 SER A N 1
ATOM 1962 C CA . SER A 1 253 ? 13.821 -25.294 5.551 1.00 48.72 253 SER A CA 1
ATOM 1963 C C . SER A 1 253 ? 12.314 -25.540 5.632 1.00 48.72 253 SER A C 1
ATOM 1965 O O . SER A 1 253 ? 11.918 -26.518 6.273 1.00 48.72 253 SER A O 1
ATOM 1967 N N . PRO A 1 254 ? 11.466 -24.650 5.086 1.00 52.09 254 PRO A N 1
ATOM 1968 C CA . PRO A 1 254 ? 10.034 -24.900 5.053 1.00 52.09 254 PRO A CA 1
ATOM 1969 C C . PRO A 1 254 ? 9.818 -26.242 4.350 1.00 52.09 254 PRO A C 1
ATOM 1971 O O . PRO A 1 254 ? 10.500 -26.530 3.364 1.00 52.09 254 PRO A O 1
ATOM 1974 N N . GLY A 1 255 ? 8.928 -27.083 4.887 1.00 52.69 255 GLY A N 1
ATOM 1975 C CA . GLY A 1 255 ? 8.528 -28.316 4.210 1.00 52.69 255 GLY A CA 1
ATOM 1976 C C . GLY A 1 255 ? 8.180 -27.981 2.760 1.00 52.69 255 GLY A C 1
ATOM 1977 O O . GLY A 1 255 ? 7.412 -27.057 2.512 1.00 52.69 255 GLY A O 1
ATOM 1978 N N . ALA A 1 256 ? 8.831 -28.655 1.817 1.00 56.28 256 ALA A N 1
ATOM 1979 C CA . ALA A 1 256 ? 8.958 -28.204 0.433 1.00 56.28 256 ALA A CA 1
ATOM 1980 C C . ALA A 1 256 ? 7.654 -28.215 -0.398 1.00 56.28 256 ALA A C 1
ATOM 1982 O O . ALA A 1 256 ? 7.716 -27.878 -1.575 1.00 56.28 256 ALA A O 1
ATOM 1983 N N . ASP A 1 257 ? 6.496 -28.564 0.175 1.00 66.31 257 ASP A N 1
ATOM 1984 C CA . ASP A 1 257 ? 5.299 -28.923 -0.604 1.00 66.31 257 ASP A CA 1
ATOM 1985 C C . ASP A 1 257 ? 4.186 -27.860 -0.687 1.00 66.31 257 ASP A C 1
ATOM 1987 O O . ASP A 1 257 ? 3.342 -27.971 -1.571 1.00 66.31 257 ASP A O 1
ATOM 1991 N N . ASP A 1 258 ? 4.193 -26.794 0.126 1.00 87.31 258 ASP A N 1
ATOM 1992 C CA . ASP A 1 258 ? 3.059 -25.838 0.157 1.00 87.31 258 ASP A CA 1
ATOM 1993 C C . ASP A 1 258 ? 3.345 -24.471 -0.487 1.00 87.31 258 ASP A C 1
ATOM 1995 O O . ASP A 1 258 ? 2.548 -23.536 -0.381 1.00 87.31 258 ASP A O 1
ATOM 1999 N N . SER A 1 259 ? 4.486 -24.307 -1.161 1.00 93.44 259 SER A N 1
ATOM 2000 C CA . SER A 1 259 ? 4.797 -23.042 -1.830 1.00 93.44 259 SER A CA 1
ATOM 2001 C C . SER A 1 259 ? 4.016 -22.889 -3.137 1.00 93.44 259 SER A C 1
ATOM 2003 O O . SER A 1 259 ? 4.017 -23.799 -3.966 1.00 93.44 259 SER A O 1
ATOM 2005 N N . LEU A 1 260 ? 3.412 -21.722 -3.363 1.00 95.06 260 LEU A N 1
ATOM 2006 C CA . LEU A 1 260 ? 2.647 -21.433 -4.577 1.00 95.06 260 LEU A CA 1
ATOM 2007 C C . LEU A 1 260 ? 3.423 -20.465 -5.483 1.00 95.06 260 LEU A C 1
ATOM 2009 O O . LEU A 1 260 ? 3.857 -19.411 -5.008 1.00 95.06 260 LEU A O 1
ATOM 2013 N N . PRO A 1 261 ? 3.611 -20.779 -6.779 1.00 96.88 261 PRO A N 1
ATOM 2014 C CA . PRO A 1 261 ? 4.222 -19.843 -7.714 1.00 96.88 261 PRO A CA 1
ATOM 2015 C C . PRO A 1 261 ? 3.323 -18.618 -7.905 1.00 96.88 261 PRO A C 1
ATOM 2017 O O . PRO A 1 261 ? 2.098 -18.728 -7.932 1.00 96.88 261 PRO A O 1
ATOM 2020 N N . VAL A 1 262 ? 3.947 -17.453 -8.057 1.00 97.12 262 VAL A N 1
ATOM 2021 C CA . VAL A 1 262 ? 3.272 -16.186 -8.350 1.00 97.12 262 VAL A CA 1
ATOM 2022 C C . VAL A 1 262 ? 3.826 -15.638 -9.651 1.00 97.12 262 VAL A C 1
ATOM 2024 O O . VAL A 1 262 ? 5.040 -15.536 -9.816 1.00 97.12 262 VAL A O 1
ATOM 2027 N N . ASP A 1 263 ? 2.935 -15.267 -10.558 1.00 97.19 263 ASP A N 1
ATOM 2028 C CA . ASP A 1 263 ? 3.260 -14.565 -11.787 1.00 97.19 263 ASP A CA 1
ATOM 2029 C C . ASP A 1 263 ? 2.075 -13.677 -12.193 1.00 97.19 263 ASP A C 1
ATOM 2031 O O . ASP A 1 263 ? 1.091 -14.143 -12.771 1.00 97.19 263 ASP A O 1
ATOM 2035 N N . VAL A 1 264 ? 2.157 -12.380 -11.887 1.00 96.00 264 VAL A N 1
ATOM 2036 C CA . VAL A 1 264 ? 1.058 -11.423 -12.095 1.00 96.00 264 VAL A CA 1
ATOM 2037 C C . VAL A 1 264 ? 1.536 -10.154 -12.812 1.00 96.00 264 VAL A C 1
ATOM 2039 O O . VAL A 1 264 ? 2.672 -9.722 -12.593 1.00 96.00 264 VAL A O 1
ATOM 2042 N N . PRO A 1 265 ? 0.696 -9.499 -13.640 1.00 95.00 265 PRO A N 1
ATOM 2043 C CA . PRO A 1 265 ? 1.011 -8.169 -14.169 1.00 95.00 265 PRO A CA 1
ATOM 2044 C C . PRO A 1 265 ? 1.207 -7.179 -13.016 1.00 95.00 265 PRO A C 1
ATOM 2046 O O . PRO A 1 265 ? 0.357 -7.116 -12.123 1.00 95.00 265 PRO A O 1
ATOM 2049 N N . ARG A 1 266 ? 2.288 -6.386 -13.015 1.00 93.75 266 ARG A N 1
ATOM 2050 C CA . ARG A 1 266 ? 2.626 -5.531 -11.857 1.00 93.75 266 ARG A CA 1
ATOM 2051 C C . ARG A 1 266 ? 1.503 -4.529 -11.538 1.00 93.75 266 ARG A C 1
ATOM 2053 O O . ARG A 1 266 ? 1.104 -4.392 -10.385 1.00 93.75 266 ARG A O 1
ATOM 2060 N N . LEU A 1 267 ? 0.887 -3.914 -12.556 1.00 91.50 267 LEU A N 1
ATOM 2061 C CA . LEU A 1 267 ? -0.197 -2.942 -12.357 1.00 91.50 267 LEU A CA 1
ATOM 2062 C C . LEU A 1 267 ? -1.500 -3.583 -11.854 1.00 91.50 267 LEU A C 1
ATOM 2064 O O . LEU A 1 267 ? -2.320 -2.902 -11.241 1.00 91.50 267 LEU A O 1
ATOM 2068 N N . ALA A 1 268 ? -1.673 -4.890 -12.064 1.00 92.56 268 ALA A N 1
ATOM 2069 C CA . ALA A 1 268 ? -2.795 -5.670 -11.545 1.00 92.56 268 ALA A CA 1
ATOM 2070 C C . ALA A 1 268 ? -2.442 -6.442 -10.261 1.00 92.56 268 ALA A C 1
ATOM 2072 O O . ALA A 1 268 ? -3.292 -7.154 -9.723 1.00 92.56 268 ALA A O 1
ATOM 2073 N N . ALA A 1 269 ? -1.216 -6.302 -9.745 1.00 94.44 269 ALA A N 1
ATOM 2074 C CA . ALA A 1 269 ? -0.709 -7.136 -8.663 1.00 94.44 269 ALA A CA 1
ATOM 2075 C C . ALA A 1 269 ? -1.559 -7.038 -7.398 1.00 94.44 269 ALA A C 1
ATOM 2077 O O . ALA A 1 269 ? -1.839 -8.057 -6.779 1.00 94.44 269 ALA A O 1
ATOM 2078 N N . TRP A 1 270 ? -2.030 -5.841 -7.027 1.00 95.69 270 TRP A N 1
ATOM 2079 C CA . TRP A 1 270 ? -2.923 -5.717 -5.873 1.00 95.69 270 TRP A CA 1
ATOM 2080 C C . TRP A 1 270 ? -4.246 -6.451 -6.090 1.00 95.69 270 TRP A C 1
ATOM 2082 O O . TRP A 1 270 ? -4.677 -7.171 -5.202 1.00 95.69 270 TRP A O 1
ATOM 2092 N N . ALA A 1 271 ? -4.872 -6.331 -7.262 1.00 94.19 271 ALA A N 1
ATOM 2093 C CA . ALA A 1 271 ? -6.132 -7.022 -7.532 1.00 94.19 271 ALA A CA 1
ATOM 2094 C C . ALA A 1 271 ? -5.976 -8.552 -7.460 1.00 94.19 271 ALA A C 1
ATOM 2096 O O . ALA A 1 271 ? -6.846 -9.225 -6.916 1.00 94.19 271 ALA A O 1
ATOM 2097 N N . ALA A 1 272 ? -4.855 -9.082 -7.958 1.00 94.12 272 ALA A N 1
ATOM 2098 C CA . ALA A 1 272 ? -4.564 -10.514 -7.935 1.00 94.12 272 ALA A CA 1
ATOM 2099 C C . ALA A 1 272 ? -4.148 -11.026 -6.544 1.00 94.12 272 ALA A C 1
ATOM 2101 O O . ALA A 1 272 ? -4.531 -12.122 -6.144 1.00 94.12 272 ALA A O 1
ATOM 2102 N N . LEU A 1 273 ? -3.366 -10.241 -5.796 1.00 96.12 273 LEU A N 1
ATOM 2103 C CA . LEU A 1 273 ? -2.745 -10.679 -4.543 1.00 96.12 273 LEU A CA 1
ATOM 2104 C C . LEU A 1 273 ? -3.504 -10.228 -3.289 1.00 96.12 273 LEU A C 1
ATOM 2106 O O . LEU A 1 273 ? -3.246 -10.769 -2.217 1.00 96.12 273 LEU A O 1
ATOM 2110 N N . ALA A 1 274 ? -4.445 -9.282 -3.382 1.00 95.62 274 ALA A N 1
ATOM 2111 C CA . ALA A 1 274 ? -5.234 -8.805 -2.242 1.00 95.62 274 ALA A CA 1
ATOM 2112 C C . ALA A 1 274 ? -5.868 -9.935 -1.410 1.00 95.62 274 ALA A C 1
ATOM 2114 O O . ALA A 1 274 ? -5.756 -9.852 -0.185 1.00 95.62 274 ALA A O 1
ATOM 2115 N N . PRO A 1 275 ? -6.447 -11.007 -1.997 1.00 95.25 275 PRO A N 1
ATOM 2116 C CA . PRO A 1 275 ? -7.023 -12.104 -1.214 1.00 95.25 275 PRO A CA 1
ATOM 2117 C C . PRO A 1 275 ? -6.023 -12.745 -0.241 1.00 95.25 275 PRO A C 1
ATOM 2119 O O . PRO A 1 275 ? -6.373 -13.040 0.903 1.00 95.25 275 PRO A O 1
ATOM 2122 N N . ILE A 1 276 ? -4.745 -12.856 -0.643 1.00 93.88 276 ILE A N 1
ATOM 2123 C CA . ILE A 1 276 ? -3.670 -13.397 0.205 1.00 93.88 276 ILE A CA 1
ATOM 2124 C C . ILE A 1 276 ? -3.512 -12.577 1.473 1.00 93.88 276 ILE A C 1
ATOM 2126 O O . ILE A 1 276 ? -3.198 -13.167 2.494 1.00 93.88 276 ILE A O 1
ATOM 2130 N N . PHE A 1 277 ? -3.730 -11.259 1.431 1.00 94.56 277 PHE A N 1
ATOM 2131 C CA . PHE A 1 277 ? -3.580 -10.361 2.579 1.00 94.56 277 PHE A CA 1
ATOM 2132 C C . PHE A 1 277 ? -4.907 -10.121 3.315 1.00 94.56 277 PHE A C 1
ATOM 2134 O O . PHE A 1 277 ? -4.906 -9.832 4.509 1.00 94.56 277 PHE A O 1
ATOM 2141 N N . SER A 1 278 ? -6.047 -10.260 2.642 1.00 91.38 278 SER A N 1
ATOM 2142 C CA . SER A 1 278 ? -7.362 -9.860 3.155 1.00 91.38 278 SER A CA 1
ATOM 2143 C C . SER A 1 278 ? -8.031 -10.827 4.118 1.00 91.38 278 SER A C 1
ATOM 2145 O O . SER A 1 278 ? -9.068 -10.471 4.657 1.00 91.38 278 SER A O 1
ATOM 2147 N N . GLY A 1 279 ? -7.472 -12.003 4.406 1.00 85.19 279 GLY A N 1
ATOM 2148 C CA . GLY A 1 279 ? -8.206 -13.001 5.203 1.00 85.19 279 GLY A CA 1
ATOM 2149 C C . GLY A 1 279 ? -9.024 -13.986 4.377 1.00 85.19 279 GLY A C 1
ATOM 2150 O O . GLY A 1 279 ? -9.611 -14.895 4.964 1.00 85.19 279 GLY A O 1
ATOM 2151 N N . ASP A 1 280 ? -9.059 -13.802 3.060 1.00 88.75 280 ASP A N 1
ATOM 2152 C CA . ASP A 1 280 ? -9.799 -14.650 2.134 1.00 88.75 280 ASP A CA 1
ATOM 2153 C C . ASP A 1 280 ? -9.103 -16.011 1.964 1.00 88.75 280 ASP A C 1
ATOM 2155 O O . ASP A 1 280 ? -7.924 -16.155 2.318 1.00 88.75 280 ASP A O 1
ATOM 2159 N N . PRO A 1 281 ? -9.810 -17.032 1.440 1.00 89.69 281 PRO A N 1
ATOM 2160 C CA . PRO A 1 281 ? -9.171 -18.271 1.021 1.00 89.69 281 PRO A CA 1
ATOM 2161 C C . PRO A 1 281 ? -7.986 -17.976 0.099 1.00 89.69 281 PRO A C 1
ATOM 2163 O O . PRO A 1 281 ? -8.093 -17.161 -0.819 1.00 89.69 281 PRO A O 1
ATOM 2166 N N . ILE A 1 282 ? -6.853 -18.633 0.359 1.00 89.31 282 ILE A N 1
ATOM 2167 C CA . ILE A 1 282 ? -5.653 -18.469 -0.463 1.00 89.31 282 ILE A CA 1
ATOM 2168 C C . ILE A 1 282 ? -6.005 -18.892 -1.897 1.00 89.31 282 ILE A C 1
ATOM 2170 O O . ILE A 1 282 ? -6.512 -20.005 -2.075 1.00 89.31 282 ILE A O 1
ATOM 2174 N N . PRO A 1 283 ? -5.748 -18.041 -2.908 1.00 91.19 283 PRO A N 1
ATOM 2175 C CA . PRO A 1 283 ? -5.984 -18.411 -4.294 1.00 91.19 283 PRO A CA 1
ATOM 2176 C C . PRO A 1 283 ? -5.160 -19.641 -4.685 1.00 91.19 283 PRO A C 1
ATOM 2178 O O . PRO A 1 283 ? -4.041 -19.846 -4.211 1.00 91.19 283 PRO A O 1
ATOM 2181 N N . SER A 1 284 ? -5.701 -20.455 -5.583 1.00 91.69 284 SER A N 1
ATOM 2182 C CA . SER A 1 284 ? -4.974 -21.574 -6.179 1.00 91.69 284 SER A CA 1
ATOM 2183 C C . SER A 1 284 ? -3.757 -21.091 -6.981 1.00 91.69 284 SER A C 1
ATOM 2185 O O . SER A 1 284 ? -3.710 -19.954 -7.450 1.00 91.69 284 SER A O 1
ATOM 2187 N N . ALA A 1 285 ? -2.784 -21.976 -7.222 1.00 91.06 285 ALA A N 1
ATOM 2188 C CA . ALA A 1 285 ? -1.617 -21.650 -8.051 1.00 91.06 285 ALA A CA 1
ATOM 2189 C C . ALA A 1 285 ? -2.007 -21.104 -9.441 1.00 91.06 285 ALA A C 1
ATOM 2191 O O . ALA A 1 285 ? -1.375 -20.180 -9.940 1.00 91.06 285 ALA A O 1
ATOM 2192 N N . SER A 1 286 ? -3.078 -21.627 -10.050 1.00 90.38 286 SER A N 1
ATOM 2193 C CA . SER A 1 286 ? -3.592 -21.135 -11.335 1.00 90.38 286 SER A CA 1
ATOM 2194 C C . SER A 1 286 ? -4.160 -19.717 -11.274 1.00 90.38 286 SER A C 1
ATOM 2196 O O . SER A 1 286 ? -4.136 -19.021 -12.280 1.00 90.38 286 SER A O 1
ATOM 2198 N N . GLU A 1 287 ? -4.666 -19.278 -10.122 1.00 91.56 287 GLU A N 1
ATOM 2199 C CA . GLU A 1 287 ? -5.162 -17.908 -9.931 1.00 91.56 287 GLU A CA 1
ATOM 2200 C C . GLU A 1 287 ? -4.024 -16.926 -9.627 1.00 91.56 287 GLU A C 1
ATOM 2202 O O . GLU A 1 287 ? -4.141 -15.738 -9.918 1.00 91.56 287 GLU A O 1
ATOM 2207 N N . LEU A 1 288 ? -2.906 -17.421 -9.086 1.00 92.94 288 LEU A N 1
ATOM 2208 C CA . LEU A 1 288 ? -1.684 -16.644 -8.847 1.00 92.94 288 LEU A CA 1
ATOM 2209 C C . LEU A 1 288 ? -0.774 -16.542 -10.076 1.00 92.94 288 LEU A C 1
ATOM 2211 O O . LEU A 1 288 ? 0.185 -15.772 -10.058 1.00 92.94 288 LEU A O 1
ATOM 2215 N N . ILE A 1 289 ? -1.089 -17.277 -11.144 1.00 93.69 289 ILE A N 1
ATOM 2216 C CA . ILE A 1 289 ? -0.471 -17.157 -12.465 1.00 93.69 289 ILE A CA 1
ATOM 2217 C C . ILE A 1 289 ? -1.499 -16.494 -13.381 1.00 93.69 289 ILE A C 1
ATOM 2219 O O . ILE A 1 289 ? -2.291 -17.153 -14.052 1.00 93.69 289 ILE A O 1
ATOM 2223 N N . VAL A 1 290 ? -1.512 -15.162 -13.384 1.00 89.75 290 VAL A N 1
ATOM 2224 C CA . VAL A 1 290 ? -2.486 -14.384 -14.152 1.00 89.75 290 VAL A CA 1
ATOM 2225 C C . VAL A 1 290 ? -1.932 -14.147 -15.556 1.00 89.75 290 VAL A C 1
ATOM 2227 O O . VAL A 1 290 ? -0.989 -13.356 -15.710 1.00 89.75 290 VAL A O 1
ATOM 2230 N N . PRO A 1 291 ? -2.495 -14.784 -16.603 1.00 85.06 291 PRO A N 1
ATOM 2231 C CA . PRO A 1 291 ? -2.116 -14.455 -17.965 1.00 85.06 291 PRO A CA 1
ATOM 2232 C C . PRO A 1 291 ? -2.469 -12.991 -18.220 1.00 85.06 291 PRO A C 1
ATOM 2234 O O . PRO A 1 291 ? -3.529 -12.506 -17.830 1.00 85.06 291 PRO A O 1
ATOM 2237 N N . GLY A 1 292 ? -1.566 -12.270 -18.868 1.00 75.56 292 GLY A N 1
ATOM 2238 C CA . GLY A 1 292 ? -1.789 -10.877 -19.214 1.00 75.56 292 GLY A CA 1
ATOM 2239 C C . GLY A 1 292 ? -1.079 -10.552 -20.507 1.00 75.56 292 GLY A C 1
ATOM 2240 O O . GLY A 1 292 ? 0.021 -11.053 -20.753 1.00 75.56 292 GLY A O 1
ATOM 2241 N N . SER A 1 293 ? -1.716 -9.715 -21.320 1.00 79.88 293 SER A N 1
ATOM 2242 C CA . SER A 1 293 ? -1.004 -9.026 -22.386 1.00 79.88 293 SER A CA 1
ATOM 2243 C C . SER A 1 293 ? 0.103 -8.170 -21.766 1.00 79.88 293 SER A C 1
ATOM 2245 O O . SER A 1 293 ? -0.089 -7.658 -20.657 1.00 79.88 293 SER A O 1
ATOM 2247 N N . PRO A 1 294 ? 1.242 -8.019 -22.457 1.00 82.62 294 PRO A N 1
ATOM 2248 C CA . PRO A 1 294 ? 2.247 -7.037 -22.094 1.00 82.62 294 PRO A CA 1
ATOM 2249 C C . PRO A 1 294 ? 1.629 -5.672 -21.790 1.00 82.62 294 PRO A C 1
ATOM 2251 O O . PRO A 1 294 ? 0.682 -5.265 -22.465 1.00 82.62 294 PRO A O 1
ATOM 2254 N N . GLU A 1 295 ? 2.176 -4.958 -20.81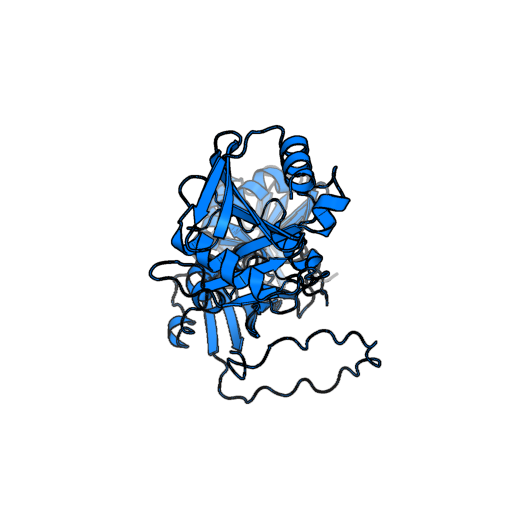1 1.00 86.38 295 GLU A N 1
ATOM 2255 C CA . GLU A 1 295 ? 1.894 -3.532 -20.676 1.00 86.38 295 GLU A CA 1
ATOM 2256 C C . GLU A 1 295 ? 2.290 -2.829 -21.976 1.00 86.38 295 GLU A C 1
ATOM 2258 O O . GLU A 1 295 ? 3.434 -2.910 -22.426 1.00 86.38 295 GLU A O 1
ATOM 2263 N N . GLU A 1 296 ? 1.323 -2.159 -22.596 1.00 87.75 296 GLU A N 1
ATOM 2264 C CA . GLU A 1 296 ? 1.575 -1.327 -23.765 1.00 87.75 296 GLU A CA 1
ATOM 2265 C C . GLU A 1 296 ? 2.211 -0.003 -23.328 1.00 87.75 296 GLU A C 1
ATOM 2267 O O . GLU A 1 296 ? 1.976 0.489 -22.223 1.00 87.75 296 GLU A O 1
ATOM 2272 N N . ASP A 1 297 ? 2.993 0.608 -24.218 1.00 93.81 297 ASP A N 1
ATOM 2273 C CA . ASP A 1 297 ? 3.536 1.956 -24.024 1.00 93.81 297 ASP A CA 1
ATOM 2274 C C . ASP A 1 297 ? 4.433 2.119 -22.788 1.00 93.81 297 ASP A C 1
ATOM 2276 O O . ASP A 1 297 ? 4.467 3.193 -22.180 1.00 93.81 297 ASP A O 1
ATOM 2280 N N . VAL A 1 298 ? 5.202 1.087 -22.431 1.00 95.44 298 VAL A N 1
ATOM 2281 C CA . VAL A 1 298 ? 6.206 1.156 -21.360 1.00 95.44 298 VAL A CA 1
ATOM 2282 C C . VAL A 1 298 ? 7.611 0.846 -21.859 1.00 95.44 298 VAL A C 1
ATOM 2284 O O . VAL A 1 298 ? 7.817 0.013 -22.737 1.00 95.44 298 VAL A O 1
ATOM 2287 N N . LEU A 1 299 ? 8.588 1.532 -21.272 1.00 96.62 299 LEU 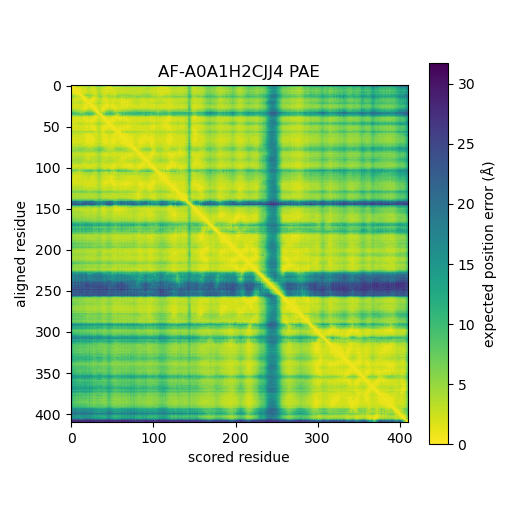A N 1
ATOM 2288 C CA . LEU A 1 299 ? 10.014 1.343 -21.518 1.00 96.62 299 LEU A CA 1
ATOM 2289 C C . LEU A 1 299 ? 10.751 1.349 -20.187 1.00 96.62 299 LEU A C 1
ATOM 2291 O O . LEU A 1 299 ? 10.372 2.066 -19.255 1.00 96.62 299 LEU A O 1
ATOM 2295 N N . GLU A 1 300 ? 11.831 0.584 -20.105 1.00 96.06 300 GLU A N 1
ATOM 2296 C CA . GLU A 1 300 ? 12.804 0.790 -19.041 1.00 96.06 300 GLU A CA 1
ATOM 2297 C C . GLU A 1 300 ? 13.685 1.980 -19.381 1.00 96.06 300 GLU A C 1
ATOM 2299 O O . GLU A 1 300 ? 14.090 2.149 -20.528 1.00 96.06 300 GLU A O 1
ATOM 2304 N N . MET A 1 301 ? 13.971 2.811 -18.384 1.00 95.69 301 MET A N 1
ATOM 2305 C CA . MET A 1 301 ? 14.771 4.012 -18.562 1.00 95.69 301 MET A CA 1
ATOM 2306 C C . MET A 1 301 ? 15.876 4.098 -17.510 1.00 95.69 301 MET A C 1
ATOM 2308 O O . MET A 1 301 ? 15.616 3.973 -16.313 1.00 95.69 301 MET A O 1
ATOM 2312 N N . THR A 1 302 ? 17.093 4.393 -17.959 1.00 95.12 302 THR A N 1
ATOM 2313 C CA . THR A 1 302 ? 18.161 4.988 -17.142 1.00 95.12 302 THR A CA 1
ATOM 2314 C C . THR A 1 302 ? 18.521 6.348 -17.717 1.00 95.12 302 THR A C 1
ATOM 2316 O O . THR A 1 302 ? 18.260 6.630 -18.887 1.00 95.12 302 THR A O 1
ATOM 2319 N N . TYR A 1 303 ? 19.069 7.236 -16.896 1.00 95.19 303 TYR A N 1
ATOM 2320 C CA . TYR A 1 303 ? 19.490 8.551 -17.366 1.00 95.19 303 TYR A CA 1
ATOM 2321 C C . TYR A 1 303 ? 20.534 9.159 -16.445 1.00 95.19 303 TYR A C 1
ATOM 2323 O O . TYR A 1 303 ? 20.589 8.847 -15.256 1.00 95.19 303 TYR A O 1
ATOM 2331 N N . GLU A 1 304 ? 21.278 10.114 -16.978 1.00 95.12 304 GLU A N 1
ATOM 2332 C CA . GLU A 1 304 ? 22.148 10.992 -16.212 1.00 95.12 304 GLU A CA 1
ATOM 2333 C C . GLU A 1 304 ? 21.945 12.421 -16.699 1.00 95.12 304 GLU A C 1
ATOM 2335 O O . GLU A 1 304 ? 21.913 12.713 -17.899 1.00 95.12 304 GLU A O 1
ATOM 2340 N N . THR A 1 305 ? 21.769 13.325 -15.743 1.00 92.50 305 THR A N 1
ATOM 2341 C CA . THR A 1 305 ? 21.718 14.755 -16.007 1.00 92.50 305 THR A CA 1
ATOM 2342 C C . THR A 1 305 ? 22.728 15.460 -15.127 1.00 92.50 305 THR A C 1
ATOM 2344 O O . THR A 1 305 ? 22.817 15.205 -13.926 1.00 92.50 305 THR A O 1
ATOM 2347 N N . THR A 1 306 ? 23.453 16.393 -15.725 1.00 89.69 306 THR A N 1
ATOM 2348 C CA . THR A 1 306 ? 24.460 17.209 -15.039 1.00 89.69 306 THR A CA 1
ATOM 2349 C C . THR A 1 306 ? 23.854 18.125 -13.970 1.00 89.69 306 THR A C 1
ATOM 2351 O O . THR A 1 306 ? 24.552 18.551 -13.054 1.00 89.69 306 THR A O 1
ATOM 2354 N N . ASP A 1 307 ? 22.554 18.424 -14.060 1.00 86.50 307 ASP A N 1
ATOM 2355 C CA . ASP A 1 307 ? 21.885 19.441 -13.248 1.00 86.50 307 ASP A CA 1
ATOM 2356 C C . ASP A 1 307 ? 20.698 18.933 -12.408 1.00 86.50 307 ASP A C 1
ATOM 2358 O O . ASP A 1 307 ? 20.205 19.674 -11.554 1.00 86.50 307 ASP A O 1
ATOM 2362 N N . ARG A 1 308 ? 20.199 17.707 -12.634 1.00 79.81 308 ARG A N 1
ATOM 2363 C CA . ARG A 1 308 ? 19.007 17.163 -11.943 1.00 79.81 308 ARG A CA 1
ATOM 2364 C C . ARG A 1 308 ? 19.130 15.701 -11.496 1.00 79.81 308 ARG A C 1
ATOM 2366 O O . ARG A 1 308 ? 18.115 15.077 -11.177 1.00 79.81 308 ARG A O 1
ATOM 2373 N N . GLY A 1 309 ? 20.354 15.182 -11.421 1.00 85.94 309 GLY A N 1
ATOM 2374 C CA . GLY A 1 309 ? 20.660 13.841 -10.921 1.00 85.94 309 GLY A CA 1
ATOM 2375 C C . GLY A 1 309 ? 20.563 12.749 -11.985 1.00 85.94 309 GLY A C 1
ATOM 2376 O O . GLY A 1 309 ? 20.491 13.020 -13.185 1.00 85.94 309 GLY A O 1
ATOM 2377 N N . HIS A 1 310 ? 20.559 11.502 -11.535 1.00 87.88 310 HIS A N 1
ATOM 2378 C CA . HIS A 1 310 ? 20.668 10.314 -12.378 1.00 87.88 310 HIS A CA 1
ATOM 2379 C C . HIS A 1 310 ? 19.785 9.175 -11.860 1.00 87.88 310 HIS A C 1
ATOM 2381 O O . HIS A 1 310 ? 19.330 9.192 -10.716 1.00 87.88 310 HIS A O 1
ATOM 2387 N N . ALA A 1 311 ? 19.531 8.191 -12.718 1.00 86.06 311 ALA A N 1
ATOM 2388 C CA . ALA A 1 311 ? 18.908 6.922 -12.366 1.00 86.06 311 ALA A CA 1
ATOM 2389 C C . ALA A 1 311 ? 19.920 5.793 -12.593 1.00 86.06 311 ALA A C 1
ATOM 2391 O O . ALA A 1 311 ? 20.127 5.363 -13.727 1.00 86.06 311 ALA A O 1
ATOM 2392 N N . GLU A 1 312 ? 20.548 5.326 -11.507 1.00 81.12 312 GLU A N 1
ATOM 2393 C CA . GLU A 1 312 ? 21.595 4.285 -11.537 1.00 81.12 312 GLU A CA 1
ATOM 2394 C C . GLU A 1 312 ? 21.095 2.934 -12.048 1.00 81.12 312 GLU A C 1
ATOM 2396 O O . GLU A 1 312 ? 21.868 2.154 -12.600 1.00 81.12 312 GLU A O 1
ATOM 2401 N N . ARG A 1 313 ? 19.805 2.639 -11.855 1.00 83.50 313 ARG A N 1
ATOM 2402 C CA . ARG A 1 313 ? 19.180 1.388 -12.286 1.00 83.50 313 ARG A CA 1
ATOM 2403 C C . ARG A 1 313 ? 17.988 1.641 -13.202 1.00 83.50 313 ARG A C 1
ATOM 2405 O O . ARG A 1 313 ? 17.293 2.644 -13.017 1.00 83.50 313 ARG A O 1
ATOM 2412 N N . PRO A 1 314 ? 17.723 0.724 -14.152 1.00 89.44 314 PRO A N 1
ATOM 2413 C CA . PRO A 1 314 ? 16.551 0.818 -15.004 1.00 89.44 314 PRO A CA 1
ATOM 2414 C C . PRO A 1 314 ? 15.271 0.765 -14.174 1.00 89.44 314 PRO A C 1
ATOM 2416 O O . PRO A 1 314 ? 15.083 -0.133 -13.346 1.00 89.44 314 PRO A O 1
ATOM 2419 N N . PHE A 1 315 ? 14.375 1.713 -14.424 1.00 89.38 315 PHE A N 1
ATOM 2420 C CA . PHE A 1 315 ? 13.012 1.680 -13.908 1.00 89.38 315 PHE A CA 1
ATOM 2421 C C . PHE A 1 315 ? 12.023 1.735 -15.065 1.00 89.38 315 PHE A C 1
ATOM 2423 O O . PHE A 1 315 ? 12.277 2.378 -16.085 1.00 89.38 315 PHE A O 1
ATOM 2430 N N . LEU A 1 316 ? 10.894 1.052 -14.905 1.00 93.38 316 LEU A N 1
ATOM 2431 C CA . LEU A 1 316 ? 9.858 1.004 -15.926 1.00 93.38 316 LEU A CA 1
ATOM 2432 C C . LEU A 1 316 ? 8.999 2.268 -15.857 1.00 93.38 316 LEU A C 1
ATOM 2434 O O . LEU A 1 316 ? 8.536 2.665 -14.787 1.00 93.38 316 LEU A O 1
ATOM 2438 N N . THR A 1 317 ? 8.767 2.911 -16.994 1.00 94.00 317 THR A N 1
ATOM 2439 C CA . THR A 1 317 ? 7.931 4.109 -17.066 1.00 94.00 317 THR A CA 1
ATOM 2440 C C . THR A 1 317 ? 7.163 4.176 -18.380 1.00 94.00 317 THR A C 1
ATOM 2442 O O . THR A 1 317 ? 7.446 3.437 -19.319 1.00 94.00 317 THR A O 1
ATOM 2445 N N . THR A 1 318 ? 6.160 5.051 -18.441 1.00 95.38 318 THR A N 1
ATOM 2446 C CA . THR A 1 318 ? 5.318 5.196 -19.631 1.00 95.38 318 THR A CA 1
ATOM 2447 C C . THR A 1 318 ? 6.045 5.948 -20.744 1.00 95.38 318 THR A C 1
ATOM 2449 O O . THR A 1 318 ? 6.844 6.850 -20.482 1.00 95.38 318 THR A O 1
ATOM 2452 N N . LEU A 1 319 ? 5.691 5.663 -21.996 1.00 96.44 319 LEU A N 1
ATOM 2453 C CA . LEU A 1 319 ? 6.173 6.359 -23.190 1.00 96.44 319 LEU A CA 1
ATOM 2454 C C . LEU A 1 319 ? 5.974 7.883 -23.095 1.00 96.44 319 LEU A C 1
ATOM 2456 O O . LEU A 1 319 ? 6.845 8.668 -23.484 1.00 96.44 319 LEU A O 1
ATOM 2460 N N . GLU A 1 320 ? 4.847 8.318 -22.524 1.00 96.56 320 GLU A N 1
ATOM 2461 C CA . GLU A 1 320 ? 4.579 9.734 -22.255 1.00 96.56 320 GLU A CA 1
ATOM 2462 C C . GLU A 1 320 ? 5.617 10.327 -21.287 1.00 96.56 320 GLU A C 1
ATOM 2464 O O . GLU A 1 320 ? 6.150 11.415 -21.524 1.00 96.56 320 GLU A O 1
ATOM 2469 N N . SER A 1 321 ? 5.945 9.601 -20.216 1.00 95.94 321 SER A N 1
ATOM 2470 C CA . SER A 1 321 ? 6.948 10.014 -19.231 1.00 95.94 321 SER A CA 1
ATOM 2471 C C . SER A 1 321 ? 8.355 10.041 -19.829 1.00 95.94 321 SER A C 1
ATOM 2473 O O . SER A 1 321 ? 9.090 10.999 -19.579 1.00 95.94 321 SER A O 1
ATOM 2475 N N . CYS A 1 322 ? 8.712 9.063 -20.669 1.00 96.94 322 CYS A N 1
ATOM 2476 C CA . CYS A 1 322 ? 9.960 9.059 -21.439 1.00 96.94 322 CYS A CA 1
ATOM 2477 C C . CYS A 1 322 ? 10.072 10.311 -22.318 1.00 96.94 322 CYS A C 1
ATOM 2479 O O . CYS A 1 322 ? 11.064 11.038 -22.259 1.00 96.94 322 CYS A O 1
ATOM 2481 N N . THR A 1 323 ? 9.020 10.628 -23.075 1.00 96.69 323 THR A N 1
ATOM 2482 C CA . THR A 1 323 ? 9.003 11.785 -23.983 1.00 96.69 323 THR A CA 1
ATOM 2483 C C . THR A 1 323 ? 9.115 13.107 -23.217 1.00 96.69 323 THR A C 1
ATOM 2485 O O . THR A 1 323 ? 9.938 13.962 -23.556 1.00 96.69 323 THR A O 1
ATOM 2488 N N . LYS A 1 324 ? 8.357 13.260 -22.121 1.00 96.50 324 LYS A N 1
ATOM 2489 C CA . LYS A 1 324 ? 8.467 14.422 -21.223 1.00 96.50 324 LYS A CA 1
ATOM 2490 C C . LYS A 1 324 ? 9.859 14.540 -20.605 1.00 96.50 324 LYS A C 1
ATOM 2492 O O . LYS A 1 324 ? 10.330 15.658 -20.393 1.00 96.50 324 LYS A O 1
ATOM 2497 N N . ARG A 1 325 ? 10.526 13.419 -20.306 1.00 95.75 325 ARG A N 1
ATOM 2498 C CA . ARG A 1 325 ? 11.897 13.418 -19.780 1.00 95.75 325 ARG A CA 1
ATOM 2499 C C . ARG A 1 325 ? 12.876 13.973 -20.806 1.00 95.75 325 ARG A C 1
ATOM 2501 O O . ARG A 1 325 ? 13.674 14.838 -20.450 1.00 95.75 325 ARG A O 1
ATOM 2508 N N . ILE A 1 326 ? 12.783 13.542 -22.065 1.00 96.50 326 ILE A N 1
ATOM 2509 C CA . ILE A 1 326 ? 13.638 14.072 -23.133 1.00 96.50 326 ILE A CA 1
ATOM 2510 C C . ILE A 1 326 ? 13.458 15.590 -23.248 1.00 96.50 326 ILE A C 1
ATOM 2512 O O . ILE A 1 326 ? 14.435 16.333 -23.172 1.00 96.50 326 ILE A O 1
ATOM 2516 N N . GLN A 1 327 ? 12.209 16.046 -23.358 1.00 95.75 327 GLN A N 1
ATOM 2517 C CA . GLN A 1 327 ? 11.874 17.458 -23.565 1.00 95.75 327 GLN A CA 1
ATOM 2518 C C . GLN A 1 327 ? 12.328 18.361 -22.416 1.00 95.75 327 GLN A C 1
ATOM 2520 O O . GLN A 1 327 ? 12.912 19.415 -22.645 1.00 95.75 327 GLN A O 1
ATOM 2525 N N . ASN A 1 328 ? 12.047 17.960 -21.176 1.00 94.25 328 ASN A N 1
ATOM 2526 C CA . ASN A 1 328 ? 12.211 18.852 -20.031 1.00 94.25 328 ASN A CA 1
ATOM 2527 C C . ASN A 1 328 ? 13.588 18.735 -19.367 1.00 94.25 328 ASN A C 1
ATOM 2529 O O . ASN A 1 328 ? 13.982 19.638 -18.626 1.00 94.25 328 ASN A O 1
ATOM 2533 N N . HIS A 1 329 ? 14.263 17.590 -19.512 1.00 93.50 329 HIS A N 1
ATOM 2534 C CA . HIS A 1 329 ? 15.475 17.272 -18.754 1.00 93.50 329 HIS A CA 1
ATOM 2535 C C . HIS A 1 329 ? 16.666 16.993 -19.675 1.00 93.50 329 HIS A C 1
ATOM 2537 O O . HIS A 1 329 ? 17.705 17.627 -19.513 1.00 93.50 329 HIS A O 1
ATOM 2543 N N . ILE A 1 330 ? 16.531 16.088 -20.650 1.00 95.50 330 ILE A N 1
ATOM 2544 C CA . ILE A 1 330 ? 17.675 15.710 -21.497 1.00 95.50 330 ILE A CA 1
ATOM 2545 C C . ILE A 1 330 ? 18.099 16.875 -22.391 1.00 95.50 330 ILE A C 1
ATOM 2547 O O . ILE A 1 330 ? 19.253 17.283 -22.348 1.00 95.50 330 ILE A O 1
ATOM 2551 N N . LEU A 1 331 ? 17.162 17.505 -23.101 1.00 94.56 331 LEU A N 1
ATOM 2552 C CA . LEU A 1 331 ? 17.459 18.640 -23.984 1.00 94.56 331 LEU A CA 1
ATOM 2553 C C . LEU A 1 331 ? 17.965 19.908 -23.282 1.00 94.56 331 LEU A C 1
ATOM 2555 O O . LEU A 1 331 ? 18.384 20.854 -23.944 1.00 94.56 331 LEU A O 1
ATOM 2559 N N . ARG A 1 332 ? 17.908 19.970 -21.951 1.00 92.12 332 ARG A N 1
ATOM 2560 C CA . ARG A 1 332 ? 18.191 21.204 -21.219 1.00 92.12 332 ARG A CA 1
ATOM 2561 C C . ARG A 1 332 ? 19.674 21.574 -21.208 1.00 92.12 332 ARG A C 1
ATOM 2563 O O . ARG A 1 332 ? 19.990 22.758 -21.297 1.00 92.12 332 ARG A O 1
ATOM 2570 N N . THR A 1 333 ? 20.551 20.583 -21.079 1.00 93.69 333 THR A N 1
ATOM 2571 C CA . THR A 1 333 ? 21.994 20.798 -20.922 1.00 93.69 333 THR A CA 1
ATOM 2572 C C . THR A 1 333 ? 22.756 19.809 -21.799 1.00 93.69 333 THR A C 1
ATOM 2574 O O . THR A 1 333 ? 22.462 18.610 -21.717 1.00 93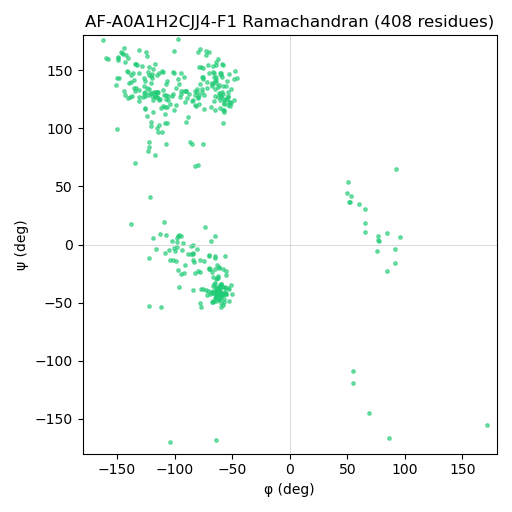.69 333 THR A O 1
ATOM 2577 N N . PRO A 1 334 ? 23.699 20.262 -22.646 1.00 95.81 334 PRO A N 1
ATOM 2578 C CA . PRO A 1 334 ? 24.563 19.361 -23.400 1.00 95.81 334 PRO A CA 1
ATOM 2579 C C . PRO A 1 334 ? 25.284 18.373 -22.476 1.00 95.81 334 PRO A C 1
ATOM 2581 O O . PRO A 1 334 ? 25.694 18.726 -21.371 1.00 95.81 334 PRO A O 1
ATOM 2584 N N . GLY A 1 335 ? 25.413 17.125 -22.920 1.00 94.00 335 GLY A N 1
ATOM 2585 C CA . GLY A 1 335 ? 25.978 16.019 -22.145 1.00 94.00 335 GLY A CA 1
ATOM 2586 C C . GLY A 1 335 ? 24.958 15.211 -21.337 1.00 94.00 335 GLY A C 1
ATOM 2587 O O . GLY A 1 335 ? 25.267 14.086 -20.957 1.00 94.00 335 GLY A O 1
ATOM 2588 N N . ASN A 1 336 ? 23.736 15.716 -21.124 1.00 96.81 336 ASN A N 1
ATOM 2589 C CA . ASN A 1 336 ? 22.664 14.911 -20.531 1.00 96.81 336 ASN A CA 1
ATOM 2590 C C . ASN A 1 336 ? 22.295 13.748 -21.469 1.00 96.81 336 ASN A C 1
ATOM 2592 O O . ASN A 1 336 ? 22.210 13.932 -22.688 1.00 96.81 336 ASN A O 1
ATOM 2596 N N . TRP A 1 337 ? 22.020 12.570 -20.907 1.00 97.12 337 TRP A N 1
ATOM 2597 C CA . TRP A 1 337 ? 21.688 11.375 -21.682 1.00 97.12 337 TRP A CA 1
ATOM 2598 C C . TRP A 1 337 ? 20.615 10.514 -21.010 1.00 97.12 337 TRP A C 1
ATOM 2600 O O . TRP A 1 337 ? 20.399 10.585 -19.799 1.00 97.12 337 TRP A O 1
ATOM 2610 N N . ALA A 1 338 ? 19.928 9.701 -21.810 1.00 97.69 338 ALA A N 1
ATOM 2611 C CA . ALA A 1 338 ? 19.035 8.649 -21.338 1.00 97.69 338 ALA A CA 1
ATOM 2612 C C . ALA A 1 338 ? 19.171 7.396 -22.206 1.00 97.69 338 ALA A C 1
ATOM 2614 O O . ALA A 1 338 ? 19.426 7.485 -23.405 1.00 97.69 338 ALA A O 1
ATOM 2615 N N . VAL A 1 339 ? 18.980 6.231 -21.599 1.00 97.62 339 VAL A N 1
ATOM 2616 C CA . VAL A 1 339 ? 18.886 4.945 -22.288 1.00 97.62 339 VAL A CA 1
ATOM 2617 C C . VAL A 1 339 ? 17.487 4.407 -22.071 1.00 97.62 339 VAL A C 1
ATOM 2619 O O . VAL A 1 339 ? 17.002 4.374 -20.942 1.00 97.62 339 VAL A O 1
ATOM 2622 N N . PHE A 1 340 ? 16.855 3.996 -23.160 1.00 97.88 340 PHE A N 1
ATOM 2623 C CA . PHE A 1 340 ? 15.553 3.362 -23.181 1.00 97.88 340 PHE A CA 1
ATOM 2624 C C . PHE A 1 340 ? 15.706 1.930 -23.658 1.00 97.88 340 PHE A C 1
ATOM 2626 O O . PHE A 1 340 ? 16.312 1.683 -24.702 1.00 97.88 340 PHE A O 1
ATOM 2633 N N . THR A 1 341 ? 15.111 1.008 -22.922 1.00 96.94 341 THR A N 1
ATOM 2634 C CA . THR A 1 341 ? 15.104 -0.411 -23.253 1.00 96.94 341 THR A CA 1
ATOM 2635 C C . THR A 1 341 ? 13.657 -0.858 -23.428 1.00 96.94 341 THR A C 1
ATOM 2637 O O . THR A 1 341 ? 12.759 -0.364 -22.743 1.00 96.94 341 THR A O 1
ATOM 2640 N N . SER A 1 342 ? 13.426 -1.757 -24.377 1.00 95.81 342 SER A N 1
ATOM 2641 C CA . SER A 1 342 ? 12.148 -2.445 -24.610 1.00 95.81 342 SER A CA 1
ATOM 2642 C C . SER A 1 342 ? 12.132 -3.826 -23.948 1.00 95.81 342 SER A C 1
ATOM 2644 O O . SER A 1 342 ? 13.140 -4.271 -23.400 1.00 95.81 342 SER A O 1
ATOM 2646 N N . ARG A 1 343 ? 11.001 -4.531 -24.020 1.00 93.50 343 ARG A N 1
ATOM 2647 C CA . ARG A 1 343 ? 10.813 -5.841 -23.380 1.00 93.50 343 ARG A CA 1
ATOM 2648 C C . ARG A 1 343 ? 11.778 -6.902 -23.908 1.00 93.50 343 ARG A C 1
ATOM 2650 O O . ARG A 1 343 ? 12.292 -7.703 -23.132 1.00 93.50 343 ARG A O 1
ATOM 2657 N N . SER A 1 344 ? 12.027 -6.899 -25.211 1.00 93.19 344 SER A N 1
ATOM 2658 C CA . SER A 1 344 ? 12.971 -7.772 -25.913 1.00 93.19 344 SER A CA 1
ATOM 2659 C C . SER A 1 344 ? 14.433 -7.460 -25.598 1.00 93.19 344 SER A C 1
ATOM 2661 O O . SER A 1 344 ? 15.320 -8.213 -25.999 1.00 93.19 344 SER A O 1
ATOM 2663 N N . GLY A 1 345 ? 14.700 -6.346 -24.912 1.00 93.75 345 GLY A N 1
ATOM 2664 C CA . GLY A 1 345 ? 16.044 -5.833 -24.707 1.00 93.75 345 GLY A CA 1
ATOM 2665 C C . GLY A 1 345 ? 16.557 -4.977 -25.865 1.00 93.75 345 GLY A C 1
ATOM 2666 O O . GLY A 1 345 ? 17.736 -4.639 -25.855 1.00 93.75 345 GLY A O 1
ATOM 2667 N N . ALA A 1 346 ? 15.729 -4.592 -26.849 1.00 95.50 346 ALA A N 1
ATOM 2668 C CA . ALA A 1 346 ? 16.149 -3.590 -27.831 1.00 95.50 346 ALA A CA 1
ATOM 2669 C C . ALA A 1 346 ? 16.384 -2.239 -27.137 1.00 95.50 346 ALA A C 1
ATOM 2671 O O . ALA A 1 346 ? 15.604 -1.852 -26.262 1.00 95.50 346 ALA A O 1
ATOM 2672 N N . ILE A 1 347 ? 17.448 -1.535 -27.536 1.00 96.81 347 ILE A N 1
ATOM 2673 C CA . ILE A 1 347 ? 17.950 -0.336 -26.852 1.00 96.81 347 ILE A CA 1
ATOM 2674 C C . ILE A 1 347 ? 17.935 0.872 -27.790 1.00 96.81 347 ILE A C 1
ATOM 2676 O O . ILE A 1 347 ? 18.345 0.791 -28.950 1.00 96.81 347 ILE A O 1
ATOM 2680 N N . VAL A 1 348 ? 17.535 2.021 -27.252 1.00 97.56 348 VAL A N 1
ATOM 2681 C CA . VAL A 1 348 ? 17.744 3.343 -27.844 1.00 97.56 348 VAL A CA 1
ATOM 2682 C C . VAL A 1 348 ? 18.395 4.244 -26.805 1.00 97.56 348 VAL A C 1
ATOM 2684 O O . VAL A 1 348 ? 17.887 4.399 -25.700 1.00 97.56 348 VAL A O 1
ATOM 2687 N N . GLN A 1 349 ? 19.507 4.869 -27.164 1.00 97.62 349 GLN A N 1
ATOM 2688 C CA . GLN A 1 349 ? 20.188 5.865 -26.350 1.00 97.62 349 GLN A CA 1
ATOM 2689 C C . GLN A 1 349 ? 19.957 7.242 -26.955 1.00 97.62 349 GLN A C 1
ATOM 2691 O O . GLN A 1 349 ? 19.966 7.403 -28.174 1.00 97.62 349 GLN A O 1
ATOM 2696 N N . VAL A 1 350 ? 19.748 8.237 -26.101 1.00 97.44 350 VAL A N 1
ATOM 2697 C CA . VAL A 1 350 ? 19.650 9.637 -26.503 1.00 97.44 350 VAL A CA 1
ATOM 2698 C C . VAL A 1 350 ? 20.646 10.469 -25.717 1.00 97.44 350 VAL A C 1
ATOM 2700 O O . VAL A 1 350 ? 20.814 10.273 -24.513 1.00 97.44 350 VAL A O 1
ATOM 2703 N N . ARG A 1 351 ? 21.270 11.434 -26.384 1.00 97.50 351 ARG A N 1
ATOM 2704 C CA . ARG A 1 351 ? 22.187 12.395 -25.773 1.00 97.50 351 ARG A CA 1
ATOM 2705 C C . ARG A 1 351 ? 21.923 13.784 -26.327 1.00 97.50 351 ARG A C 1
ATOM 2707 O O . ARG A 1 351 ? 21.673 13.947 -27.515 1.00 97.50 351 ARG A O 1
ATOM 2714 N N . ASN A 1 352 ? 21.978 14.782 -25.457 1.00 97.44 352 ASN A N 1
ATOM 2715 C CA . ASN A 1 352 ? 21.967 16.175 -25.872 1.00 97.44 352 ASN A CA 1
ATOM 2716 C C . ASN A 1 352 ? 23.384 16.624 -26.246 1.00 97.44 352 ASN A C 1
ATOM 2718 O O . ASN A 1 352 ? 24.301 16.511 -25.432 1.00 97.44 352 ASN A O 1
ATOM 2722 N N . GLU A 1 353 ? 23.559 17.140 -27.453 1.00 96.06 353 GLU A N 1
ATOM 2723 C CA . GLU A 1 353 ? 24.833 17.585 -28.009 1.00 96.06 353 GLU A CA 1
ATOM 2724 C C . GLU A 1 353 ? 24.764 19.044 -28.456 1.00 96.06 353 GLU A C 1
ATOM 2726 O O . GLU A 1 353 ? 23.689 19.606 -28.658 1.00 96.06 353 GLU A O 1
ATOM 2731 N N . ASP A 1 354 ? 25.932 19.660 -28.630 1.00 93.25 354 ASP A N 1
ATOM 2732 C CA . ASP A 1 354 ? 26.058 21.013 -29.173 1.00 93.25 354 ASP A CA 1
ATOM 2733 C C . ASP A 1 354 ? 25.934 20.983 -30.712 1.00 93.25 354 ASP A C 1
ATOM 2735 O O . 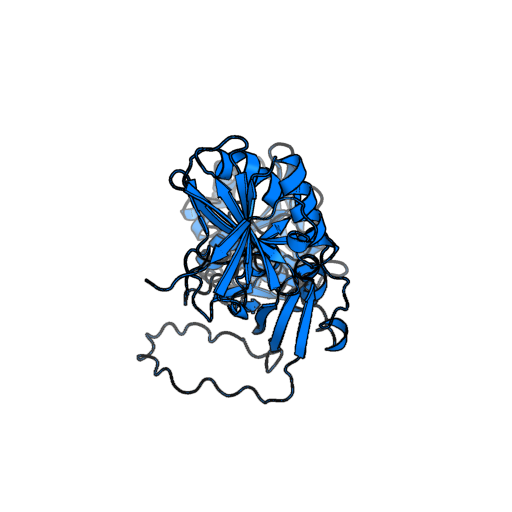ASP A 1 354 ? 26.911 21.127 -31.446 1.00 93.25 354 ASP A O 1
ATOM 2739 N N . HIS A 1 355 ? 24.726 20.674 -31.196 1.00 91.81 355 HIS A N 1
ATOM 2740 C CA . HIS A 1 355 ? 24.382 20.513 -32.613 1.00 91.81 355 HIS A CA 1
ATOM 2741 C C . HIS A 1 355 ? 22.942 21.001 -32.900 1.00 91.81 355 HIS A C 1
ATOM 2743 O O . HIS A 1 355 ? 22.147 21.175 -31.978 1.00 91.81 355 HIS A O 1
ATOM 2749 N N . ASP A 1 356 ? 22.577 21.208 -34.173 1.00 90.25 356 ASP A N 1
ATOM 2750 C CA . ASP A 1 356 ? 21.197 21.494 -34.605 1.00 90.25 356 ASP A CA 1
ATOM 2751 C C . ASP A 1 356 ? 20.717 20.468 -35.664 1.00 90.25 356 ASP A C 1
ATOM 2753 O O . ASP A 1 356 ? 21.246 20.459 -36.779 1.00 90.25 356 ASP A O 1
ATOM 2757 N N . PRO A 1 357 ? 19.756 19.569 -35.352 1.00 93.38 357 PRO A N 1
ATOM 2758 C CA . PRO A 1 357 ? 19.073 19.437 -34.066 1.00 93.38 357 PRO A CA 1
ATOM 2759 C C . PRO A 1 357 ? 19.999 18.861 -32.974 1.00 93.38 357 PRO A C 1
ATOM 2761 O O . PRO A 1 357 ? 20.942 18.133 -33.296 1.00 93.38 357 PRO A O 1
ATOM 2764 N N . PRO A 1 358 ? 19.726 19.152 -31.686 1.00 94.06 358 PRO A N 1
ATOM 2765 C CA . PRO A 1 358 ? 20.654 18.852 -30.590 1.00 94.06 358 PRO A CA 1
ATOM 2766 C C . PRO A 1 358 ? 20.585 17.413 -30.070 1.00 94.06 358 PRO A C 1
ATOM 2768 O O . PRO A 1 358 ? 21.469 16.977 -29.339 1.00 94.06 358 PRO A O 1
ATOM 2771 N N . LEU A 1 359 ? 19.536 16.654 -30.400 1.00 97.00 359 LEU A N 1
ATOM 2772 C CA . LEU A 1 359 ? 19.347 15.315 -29.847 1.00 97.00 359 LEU A CA 1
ATOM 2773 C C . LEU A 1 359 ? 20.020 14.272 -30.736 1.00 97.00 359 LEU A C 1
ATOM 2775 O O . LEU A 1 359 ? 19.496 13.926 -31.790 1.00 97.00 359 LEU A O 1
ATOM 2779 N N . TRP A 1 360 ? 21.153 13.740 -30.299 1.00 97.25 360 TRP A N 1
ATOM 2780 C CA . TRP A 1 360 ? 21.722 12.530 -30.877 1.00 97.25 360 TRP A CA 1
ATOM 2781 C C . TRP A 1 360 ? 20.939 11.311 -30.392 1.00 97.25 360 TRP A C 1
ATOM 2783 O O . TRP A 1 360 ? 20.700 11.174 -29.190 1.00 97.25 360 TRP A O 1
ATOM 2793 N N . LEU A 1 361 ? 20.537 10.431 -31.309 1.00 96.94 361 LEU A N 1
ATOM 2794 C CA . LEU A 1 361 ? 19.876 9.170 -30.987 1.00 96.94 361 LEU A CA 1
ATOM 2795 C C . LEU A 1 361 ? 20.618 8.015 -31.652 1.00 96.94 361 LEU A C 1
ATOM 2797 O O . LEU A 1 361 ? 20.852 8.045 -32.860 1.00 96.94 361 LEU A O 1
ATOM 2801 N N . GLU A 1 362 ? 20.936 6.978 -30.881 1.00 96.69 362 GLU A N 1
ATOM 2802 C CA . GLU A 1 362 ? 21.629 5.790 -31.378 1.00 96.69 362 GLU A CA 1
ATOM 2803 C C . GLU A 1 362 ? 21.106 4.477 -30.790 1.00 96.69 362 GLU A C 1
ATOM 2805 O O . GLU A 1 362 ? 20.480 4.445 -29.732 1.00 96.69 362 GLU A O 1
ATOM 2810 N N . THR A 1 363 ? 21.395 3.374 -31.477 1.00 97.06 363 THR A N 1
ATOM 2811 C CA . THR A 1 363 ? 21.296 2.021 -30.921 1.00 97.06 363 THR A CA 1
ATOM 2812 C C . THR A 1 363 ? 22.693 1.395 -30.872 1.00 97.06 363 THR A C 1
ATOM 2814 O O . THR A 1 363 ? 23.395 1.418 -31.891 1.00 97.06 363 THR A O 1
ATOM 2817 N N . PRO A 1 364 ? 23.090 0.811 -29.726 1.00 95.50 364 PRO A N 1
ATOM 2818 C CA . PRO A 1 364 ? 24.328 0.054 -29.610 1.00 95.50 364 PRO A CA 1
ATOM 2819 C C . PRO A 1 364 ? 24.219 -1.333 -30.268 1.00 95.50 364 PRO A C 1
ATOM 2821 O O . PRO A 1 364 ? 23.202 -2.008 -30.123 1.00 95.50 364 PRO A O 1
ATOM 2824 N N . TYR A 1 365 ? 25.292 -1.788 -30.919 1.00 94.00 365 TYR A N 1
ATOM 2825 C CA . TYR A 1 365 ? 25.459 -3.142 -31.466 1.00 94.00 365 TYR A CA 1
ATOM 2826 C C . TYR A 1 365 ? 26.715 -3.783 -30.857 1.00 94.00 365 TYR A C 1
ATOM 2828 O O . TYR A 1 365 ? 27.789 -3.729 -31.464 1.00 94.00 365 TYR A O 1
ATOM 2836 N N . PRO A 1 366 ? 26.607 -4.377 -29.650 1.00 92.56 366 PRO A N 1
ATOM 2837 C CA . PRO A 1 366 ? 27.761 -4.909 -28.931 1.00 92.56 366 PRO A CA 1
ATOM 2838 C C . PRO A 1 366 ? 28.580 -5.933 -29.710 1.00 92.56 366 PRO A C 1
ATOM 2840 O O . PRO A 1 366 ? 29.805 -5.841 -29.718 1.00 92.56 366 PRO A O 1
ATOM 2843 N N . ASP A 1 367 ? 27.911 -6.843 -30.416 1.00 92.81 367 ASP A N 1
ATOM 2844 C CA . ASP A 1 367 ? 28.566 -7.903 -31.190 1.00 92.81 367 ASP A CA 1
ATOM 2845 C C . ASP A 1 367 ? 29.360 -7.363 -32.393 1.00 92.81 367 ASP A C 1
ATOM 2847 O O . ASP A 1 367 ? 30.301 -8.001 -32.863 1.00 92.81 367 ASP A O 1
ATOM 2851 N N . GLU A 1 368 ? 29.001 -6.175 -32.885 1.00 94.06 368 GLU A N 1
ATOM 2852 C CA . GLU A 1 368 ? 29.690 -5.482 -33.979 1.00 94.06 368 GLU A CA 1
ATOM 2853 C C . GLU A 1 368 ? 30.681 -4.415 -33.472 1.00 94.06 368 GLU A C 1
ATOM 2855 O O . GLU A 1 368 ? 31.348 -3.771 -34.281 1.00 94.06 368 GLU A O 1
ATOM 2860 N N . HIS A 1 369 ? 30.784 -4.210 -32.151 1.00 94.19 369 HIS A N 1
ATOM 2861 C CA . HIS A 1 369 ? 31.580 -3.149 -31.524 1.00 94.19 369 HIS A CA 1
ATOM 2862 C C . HIS A 1 369 ? 31.324 -1.753 -32.124 1.00 94.19 369 HIS A C 1
ATOM 2864 O O . HIS A 1 369 ? 32.259 -1.000 -32.409 1.00 94.19 369 HIS A O 1
ATOM 2870 N N . LEU A 1 370 ? 30.056 -1.396 -32.346 1.00 95.56 370 LEU A N 1
ATOM 2871 C CA . LEU A 1 370 ? 29.675 -0.097 -32.907 1.00 95.56 370 LEU A CA 1
ATOM 2872 C C . LEU A 1 370 ? 28.311 0.386 -32.409 1.00 95.56 370 LEU A C 1
ATOM 2874 O O . LEU A 1 370 ? 27.472 -0.398 -31.975 1.00 95.56 370 LEU A O 1
ATOM 2878 N N . SER A 1 371 ? 28.068 1.688 -32.532 1.00 95.38 371 SER A N 1
ATOM 2879 C CA . SER A 1 371 ? 26.743 2.305 -32.436 1.00 95.38 371 SER A CA 1
ATOM 2880 C C . SER A 1 371 ? 26.319 2.794 -33.816 1.00 95.38 371 SER A C 1
ATOM 2882 O O . SER A 1 371 ? 27.153 3.217 -34.622 1.00 95.38 371 SER A O 1
ATOM 2884 N N . ARG A 1 372 ? 25.015 2.776 -34.098 1.00 96.56 372 ARG A N 1
ATOM 2885 C CA . ARG A 1 372 ? 24.450 3.465 -35.269 1.00 96.56 372 ARG A CA 1
ATOM 2886 C C . ARG A 1 372 ? 23.452 4.504 -34.798 1.00 96.56 372 ARG A C 1
ATOM 2888 O O . ARG A 1 372 ? 22.581 4.172 -33.999 1.00 96.56 372 ARG A O 1
ATOM 2895 N N . GLY A 1 373 ? 23.572 5.730 -35.291 1.00 95.88 373 GLY A N 1
ATOM 2896 C CA . GLY A 1 373 ? 22.742 6.839 -34.834 1.00 95.88 373 GLY A CA 1
ATOM 2897 C C . GLY A 1 373 ? 22.723 8.029 -35.780 1.00 95.88 373 GLY A C 1
ATOM 2898 O O . GLY A 1 373 ? 23.397 8.033 -36.811 1.00 95.88 373 GLY A O 1
ATOM 2899 N N . HIS A 1 374 ? 21.909 9.023 -35.443 1.00 95.19 374 HIS A N 1
ATOM 2900 C CA . HIS A 1 374 ? 21.801 10.292 -36.160 1.00 95.19 374 HIS A CA 1
ATOM 2901 C C . HIS A 1 374 ? 21.174 11.364 -35.249 1.00 95.19 374 HIS A C 1
ATOM 2903 O O . HIS A 1 374 ? 20.495 11.038 -34.270 1.00 95.19 374 HIS A O 1
ATOM 2909 N N . HIS A 1 375 ? 21.359 12.647 -35.575 1.00 96.31 375 HIS A N 1
ATOM 2910 C CA . HIS A 1 375 ? 20.658 13.740 -34.898 1.00 96.31 375 HIS A CA 1
ATOM 2911 C C . HIS A 1 375 ? 19.179 13.771 -35.295 1.00 96.31 375 HIS A C 1
ATOM 2913 O O . HIS A 1 375 ? 18.826 13.668 -36.469 1.00 96.31 375 HIS A O 1
ATOM 2919 N N . VAL A 1 376 ? 18.295 13.922 -34.316 1.00 95.69 376 VAL A N 1
ATOM 2920 C CA . VAL A 1 376 ? 16.844 13.859 -34.507 1.00 95.69 376 VAL A CA 1
ATOM 2921 C C . VAL A 1 376 ? 16.132 15.012 -33.812 1.00 95.69 376 VAL A C 1
ATOM 2923 O O . VAL A 1 376 ? 16.588 15.582 -32.822 1.00 95.69 376 VAL A O 1
ATOM 2926 N N . THR A 1 377 ? 14.955 15.344 -34.320 1.00 95.81 377 THR A N 1
ATOM 2927 C CA . THR A 1 377 ? 14.002 16.230 -33.652 1.00 95.81 377 THR A CA 1
ATOM 2928 C C . THR A 1 377 ? 13.221 15.486 -32.560 1.00 95.81 377 THR A C 1
ATOM 2930 O O . THR A 1 377 ? 13.159 14.256 -32.521 1.00 95.81 377 THR A O 1
ATOM 2933 N N . ILE A 1 378 ? 12.542 16.221 -31.675 1.00 95.88 378 ILE A N 1
ATOM 2934 C CA . ILE A 1 378 ? 11.686 15.619 -30.636 1.00 95.88 378 ILE A CA 1
ATOM 2935 C C . ILE A 1 378 ? 10.543 14.762 -31.208 1.00 95.88 378 ILE A C 1
ATOM 2937 O O . ILE A 1 378 ? 10.321 13.663 -30.688 1.00 95.88 378 ILE A O 1
ATOM 2941 N N . PRO A 1 379 ? 9.822 15.183 -32.267 1.00 96.44 379 PRO A N 1
ATOM 2942 C CA . PRO A 1 379 ? 8.828 14.323 -32.907 1.00 96.44 379 PRO A CA 1
ATOM 2943 C C . PRO A 1 379 ? 9.417 13.024 -33.474 1.00 96.44 379 PRO A C 1
ATOM 2945 O O . PRO A 1 379 ? 8.778 11.976 -33.395 1.00 96.44 379 PRO A O 1
ATOM 2948 N N . GLU A 1 380 ? 10.634 13.057 -34.023 1.00 95.88 380 GLU A N 1
ATOM 2949 C CA . GLU A 1 380 ? 11.336 11.857 -34.500 1.00 95.88 380 GLU A CA 1
ATOM 2950 C C . GLU A 1 380 ? 11.718 10.923 -33.357 1.00 95.88 380 GLU A C 1
ATOM 2952 O O . GLU A 1 380 ? 11.353 9.750 -33.402 1.00 95.88 380 GLU A O 1
ATOM 2957 N N . ALA A 1 381 ? 12.343 11.445 -32.298 1.00 96.31 381 ALA A N 1
ATOM 2958 C CA . ALA A 1 381 ? 12.643 10.664 -31.102 1.00 96.31 381 ALA A CA 1
ATOM 2959 C C . ALA A 1 381 ? 11.376 10.030 -30.505 1.00 96.31 381 ALA A C 1
ATOM 2961 O O . ALA A 1 381 ? 11.378 8.855 -30.155 1.00 96.31 381 ALA A O 1
ATOM 2962 N N . THR A 1 382 ? 10.259 10.764 -30.470 1.00 96.69 382 THR A N 1
ATOM 2963 C CA . THR A 1 382 ? 8.973 10.242 -29.975 1.00 96.69 382 THR A CA 1
ATOM 2964 C C . THR A 1 382 ? 8.460 9.079 -30.829 1.00 96.69 382 THR A C 1
ATOM 2966 O O . THR A 1 382 ? 8.021 8.068 -30.283 1.00 96.69 382 THR A O 1
ATOM 2969 N N . ARG A 1 383 ? 8.542 9.172 -32.166 1.00 96.06 383 ARG A N 1
ATOM 2970 C CA . ARG A 1 383 ? 8.177 8.062 -33.071 1.00 96.06 383 ARG A CA 1
ATOM 2971 C C . ARG A 1 383 ? 9.074 6.842 -32.872 1.00 96.06 383 ARG A C 1
ATOM 2973 O O . ARG A 1 383 ? 8.581 5.714 -32.867 1.00 96.06 383 ARG A O 1
ATOM 2980 N N . ILE A 1 384 ? 10.368 7.072 -32.666 1.00 96.12 384 ILE A N 1
ATOM 2981 C CA . ILE A 1 384 ? 11.338 6.007 -32.412 1.00 96.12 384 ILE A CA 1
ATOM 2982 C C . ILE A 1 384 ? 11.015 5.287 -31.100 1.00 96.12 384 ILE A C 1
ATOM 2984 O O . ILE A 1 384 ? 10.891 4.065 -31.095 1.00 96.12 384 ILE A O 1
ATOM 2988 N N . LEU A 1 385 ? 10.780 6.031 -30.016 1.00 97.25 385 LEU A N 1
ATOM 2989 C CA . LEU A 1 385 ? 10.376 5.450 -28.734 1.00 97.25 385 LEU A CA 1
ATOM 2990 C C . LEU A 1 385 ? 9.006 4.766 -28.796 1.00 97.25 385 LEU A C 1
ATOM 2992 O O . LEU A 1 385 ? 8.803 3.757 -28.133 1.00 97.25 385 LEU A O 1
ATOM 2996 N N . THR A 1 386 ? 8.078 5.272 -29.613 1.00 96.56 386 THR A N 1
ATOM 2997 C CA . THR A 1 386 ? 6.781 4.614 -29.843 1.00 96.56 386 THR A CA 1
ATOM 2998 C C . THR A 1 386 ? 6.976 3.242 -30.478 1.00 96.56 386 THR A C 1
ATOM 3000 O O . THR A 1 386 ? 6.376 2.269 -30.033 1.00 96.56 386 THR A O 1
ATOM 3003 N N . THR A 1 387 ? 7.844 3.154 -31.488 1.00 95.94 387 THR A N 1
ATOM 3004 C CA . THR A 1 387 ? 8.178 1.877 -32.134 1.00 95.94 387 THR A CA 1
ATOM 3005 C C . THR A 1 387 ? 8.862 0.940 -31.143 1.00 95.94 387 THR A C 1
ATOM 3007 O O . THR A 1 387 ? 8.478 -0.218 -31.029 1.00 95.94 387 THR A O 1
ATOM 3010 N N . LEU A 1 388 ? 9.806 1.464 -30.356 1.00 96.25 388 LEU A N 1
ATOM 3011 C CA . LEU A 1 388 ? 10.496 0.704 -29.319 1.00 96.25 388 LEU A CA 1
ATOM 3012 C C . LEU A 1 388 ? 9.525 0.116 -28.282 1.00 96.25 388 LEU A C 1
ATOM 3014 O O . LEU A 1 388 ? 9.661 -1.044 -27.914 1.00 96.25 388 LEU A O 1
ATOM 3018 N N . ALA A 1 389 ? 8.539 0.897 -27.835 1.00 95.44 389 ALA A N 1
ATOM 3019 C CA . ALA A 1 389 ? 7.591 0.480 -26.804 1.00 95.44 389 ALA A CA 1
ATOM 3020 C C . ALA A 1 389 ? 6.499 -0.467 -27.329 1.00 95.44 389 ALA A C 1
ATOM 3022 O O . ALA A 1 389 ? 6.089 -1.379 -26.618 1.00 95.44 389 ALA A O 1
ATOM 3023 N N . ARG A 1 390 ? 6.001 -0.242 -28.553 1.00 94.56 390 ARG A N 1
ATOM 3024 C CA . ARG A 1 390 ? 4.840 -0.967 -29.106 1.00 94.56 390 ARG A CA 1
ATOM 3025 C C . ARG A 1 390 ? 5.207 -2.148 -29.989 1.00 94.56 390 ARG A C 1
ATOM 3027 O O . ARG A 1 390 ? 4.492 -3.142 -30.001 1.00 94.56 390 ARG A O 1
ATOM 3034 N N . GLU A 1 391 ? 6.279 -2.018 -30.762 1.00 94.56 391 GLU A N 1
ATOM 3035 C CA . GLU A 1 391 ? 6.729 -3.049 -31.704 1.00 94.56 391 GLU A CA 1
ATOM 3036 C C . GLU A 1 391 ? 7.900 -3.868 -31.149 1.00 94.56 391 GLU A C 1
ATOM 3038 O O . GLU A 1 391 ? 8.339 -4.807 -31.808 1.00 94.56 391 GLU A O 1
ATOM 3043 N N . ASP A 1 392 ? 8.397 -3.516 -29.957 1.00 94.06 392 ASP A N 1
ATOM 3044 C CA . ASP A 1 392 ? 9.449 -4.236 -29.234 1.00 94.06 392 ASP A CA 1
ATOM 3045 C C . ASP A 1 392 ? 10.715 -4.469 -30.080 1.00 94.06 392 ASP A C 1
ATOM 3047 O O . ASP A 1 392 ? 11.307 -5.546 -30.104 1.00 94.06 392 ASP A O 1
ATOM 3051 N N . ARG A 1 393 ? 11.107 -3.441 -30.842 1.00 94.12 393 ARG A N 1
ATOM 3052 C CA . ARG A 1 393 ? 12.279 -3.447 -31.728 1.00 94.12 393 ARG A CA 1
ATOM 3053 C C . ARG A 1 393 ? 12.885 -2.055 -31.843 1.00 94.12 393 ARG A C 1
ATOM 3055 O O . ARG A 1 393 ? 12.200 -1.049 -31.667 1.00 94.12 393 ARG A O 1
ATOM 3062 N N . THR A 1 394 ? 14.155 -1.977 -32.231 1.00 90.50 394 THR A N 1
ATOM 3063 C CA . THR A 1 394 ? 14.755 -0.694 -32.617 1.00 90.50 394 THR A CA 1
ATOM 3064 C C . THR A 1 394 ? 14.352 -0.322 -34.053 1.00 90.50 394 THR A C 1
ATOM 3066 O O . THR A 1 394 ? 14.556 -1.123 -34.967 1.00 90.50 394 THR A O 1
ATOM 3069 N N . PRO A 1 395 ? 13.793 0.877 -34.300 1.00 88.06 395 PRO A N 1
ATOM 3070 C CA . PRO A 1 395 ? 13.594 1.391 -35.656 1.00 88.06 395 PRO A CA 1
ATOM 3071 C C . PRO A 1 395 ? 14.830 2.117 -36.197 1.00 88.06 395 PRO A C 1
ATOM 3073 O O . PRO A 1 395 ? 14.795 2.615 -37.317 1.00 88.06 395 PRO A O 1
ATOM 3076 N N . VAL A 1 396 ? 15.913 2.231 -35.415 1.00 83.75 396 VAL A N 1
ATOM 3077 C CA . VAL A 1 396 ? 17.114 2.974 -35.822 1.00 83.75 396 VAL A CA 1
ATOM 3078 C C . VAL A 1 396 ? 17.682 2.479 -37.159 1.00 83.75 396 VAL A C 1
ATOM 3080 O O . VAL A 1 396 ? 17.974 3.339 -37.982 1.00 83.75 396 VAL A O 1
ATOM 3083 N N . PRO A 1 397 ? 17.767 1.163 -37.458 1.00 86.44 397 PRO A N 1
ATOM 3084 C CA . PRO A 1 397 ? 18.187 0.670 -38.777 1.00 86.44 397 PRO A CA 1
ATOM 3085 C C . PRO A 1 397 ? 17.376 1.193 -39.967 1.00 86.44 397 PRO A C 1
ATOM 3087 O O . PRO A 1 397 ? 17.901 1.239 -41.077 1.00 86.44 397 PRO A O 1
ATOM 3090 N N . ASP A 1 398 ? 16.117 1.571 -39.740 1.00 85.62 398 ASP A N 1
ATOM 3091 C CA . ASP A 1 398 ? 15.193 2.015 -40.785 1.00 85.62 398 ASP A CA 1
ATOM 3092 C C . ASP A 1 398 ? 15.339 3.520 -41.080 1.00 85.62 398 ASP A C 1
ATOM 3094 O O . ASP A 1 398 ? 14.734 4.041 -42.022 1.00 85.62 398 ASP A O 1
ATOM 3098 N N . LEU A 1 399 ? 16.124 4.245 -40.274 1.00 86.19 399 LEU A N 1
ATOM 3099 C CA . LEU A 1 399 ? 16.360 5.672 -40.457 1.00 86.19 399 LEU A CA 1
ATOM 3100 C C . LEU A 1 399 ? 17.328 5.928 -41.618 1.00 86.19 399 LEU A C 1
ATOM 3102 O O . LEU A 1 399 ? 18.303 5.213 -41.844 1.00 86.19 399 LEU A O 1
ATOM 3106 N N . THR A 1 400 ? 17.090 7.016 -42.344 1.00 85.56 400 THR A N 1
ATOM 3107 C CA . THR A 1 400 ? 18.025 7.520 -43.355 1.00 85.56 400 THR A CA 1
ATOM 3108 C C . THR A 1 400 ? 19.169 8.294 -42.698 1.00 85.56 400 THR A C 1
ATOM 3110 O O . THR A 1 400 ? 18.964 8.921 -41.663 1.00 85.56 400 THR A O 1
ATOM 3113 N N . ASN A 1 401 ? 20.341 8.338 -43.343 1.00 88.25 401 ASN A N 1
ATOM 3114 C CA . ASN A 1 401 ? 21.519 9.108 -42.899 1.00 88.25 401 ASN A CA 1
ATOM 3115 C C . ASN A 1 401 ? 22.149 8.638 -41.574 1.00 88.25 401 ASN A C 1
ATOM 3117 O O . ASN A 1 401 ? 22.741 9.436 -40.849 1.00 88.25 401 ASN A O 1
ATOM 3121 N N . LEU A 1 402 ? 22.059 7.341 -41.269 1.00 93.25 402 LEU A N 1
ATOM 3122 C CA . LEU A 1 402 ? 22.743 6.763 -40.114 1.00 93.25 402 LEU A CA 1
ATOM 3123 C C . LEU A 1 402 ? 24.258 6.932 -40.221 1.00 93.25 402 LEU A C 1
ATOM 3125 O O . LEU A 1 402 ? 24.877 6.544 -41.213 1.00 93.25 402 LEU A O 1
ATOM 3129 N N . GLN A 1 403 ? 24.858 7.440 -39.153 1.00 94.94 403 GLN A N 1
ATOM 3130 C CA . GLN A 1 403 ? 26.295 7.374 -38.949 1.00 94.94 403 GLN A CA 1
ATOM 3131 C C . GLN A 1 403 ? 26.621 6.113 -38.153 1.00 94.94 403 GLN A C 1
ATOM 3133 O O . GLN A 1 403 ? 25.868 5.702 -37.269 1.00 94.94 403 GLN A O 1
ATOM 3138 N N . THR A 1 404 ? 27.754 5.498 -38.476 1.00 95.31 404 THR A N 1
ATOM 3139 C CA . THR A 1 404 ? 28.301 4.365 -37.726 1.00 95.31 404 THR A CA 1
ATOM 3140 C C . THR A 1 404 ? 29.464 4.862 -36.881 1.00 95.31 404 THR A C 1
ATOM 3142 O O . THR A 1 404 ? 30.432 5.394 -37.422 1.00 95.31 404 THR A O 1
ATOM 3145 N N . ILE A 1 405 ? 29.364 4.687 -35.566 1.00 94.00 405 ILE A N 1
ATOM 3146 C CA . ILE A 1 405 ? 30.378 5.085 -34.592 1.00 94.00 405 ILE A CA 1
ATOM 3147 C C . ILE A 1 405 ? 31.035 3.808 -34.057 1.00 94.00 405 ILE A C 1
ATOM 3149 O O . ILE A 1 405 ? 30.410 3.102 -33.264 1.00 94.00 405 ILE A O 1
ATOM 3153 N N . PRO A 1 406 ? 32.266 3.468 -34.474 1.00 93.31 406 PRO A N 1
ATOM 3154 C CA . PRO A 1 406 ? 32.965 2.315 -33.926 1.00 93.31 406 PRO A CA 1
ATOM 3155 C C . PRO A 1 406 ? 33.332 2.563 -32.460 1.00 93.31 406 PRO A C 1
ATOM 3157 O O . PRO A 1 406 ? 33.842 3.628 -32.102 1.00 93.31 406 PRO A O 1
ATOM 3160 N N . TRP A 1 407 ? 33.124 1.558 -31.615 1.00 91.44 407 TRP A N 1
ATOM 3161 C CA . TRP A 1 407 ? 33.609 1.534 -30.240 1.00 91.44 407 TRP A CA 1
ATOM 3162 C C . TRP A 1 407 ? 35.059 1.085 -30.262 1.00 91.44 407 TRP A C 1
ATOM 3164 O O . TRP A 1 407 ? 35.395 -0.027 -29.860 1.00 91.44 407 TRP A O 1
ATOM 3174 N N . ASN A 1 408 ? 35.941 1.910 -30.809 1.00 77.62 408 ASN A N 1
ATOM 3175 C CA . ASN A 1 408 ? 37.356 1.615 -30.684 1.00 77.62 408 ASN A CA 1
ATOM 3176 C C . ASN A 1 408 ? 37.668 1.545 -29.184 1.00 77.62 408 ASN A C 1
ATOM 3178 O O . ASN A 1 408 ? 37.491 2.537 -28.473 1.00 77.62 408 ASN A O 1
ATOM 3182 N N . SER A 1 409 ? 38.065 0.361 -28.700 1.00 50.66 409 SER A N 1
ATOM 3183 C CA . SER A 1 409 ? 38.658 0.246 -27.372 1.00 50.66 409 SER A CA 1
ATOM 3184 C C . SER A 1 409 ? 39.822 1.239 -27.311 1.00 50.66 409 SER A C 1
ATOM 3186 O O . SER A 1 409 ? 40.641 1.222 -28.237 1.00 50.66 409 SER A O 1
ATOM 3188 N N . PRO A 1 410 ? 39.880 2.133 -26.309 1.00 49.19 410 PRO A N 1
ATOM 3189 C CA . PRO A 1 410 ? 41.111 2.861 -26.040 1.00 49.19 410 PRO 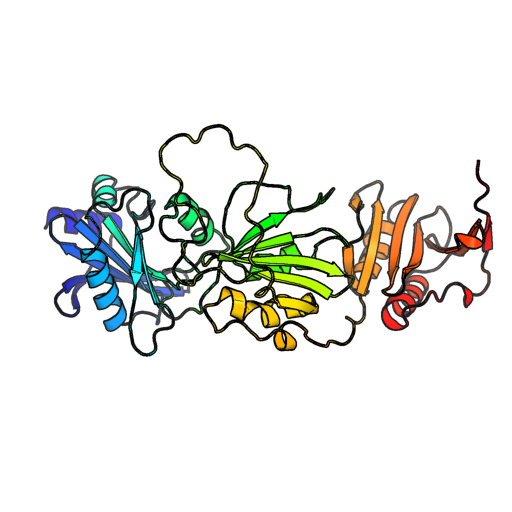A CA 1
ATOM 3190 C C . PRO A 1 410 ? 42.273 1.899 -25.772 1.00 49.19 410 PRO A C 1
ATOM 3192 O O . PRO A 1 410 ? 42.020 0.790 -25.238 1.00 49.19 410 PRO A O 1
#

Nearest PDB structures (foldseek):
  5cuk-assembly1_A  TM=4.905E-01  e=5.349E-01  Pseudomonas aeruginosa PAO1
  3f6g-assembly1_B  TM=3.515E-01  e=3.431E+00  Leptospira interrogans
  3f6g-assembly1_A  TM=3.009E-01  e=3.248E+00  Leptospira interrogans

Solvent-accessible surface area (backbone atoms only — not comparable to full-atom values): 22881 Å² total; per-residue (Å²): 110,70,68,59,52,54,49,52,34,65,72,69,73,50,82,61,46,82,48,71,48,90,91,43,65,33,33,41,34,74,44,73,50,90,91,47,55,45,31,41,36,38,40,32,73,56,98,84,33,35,43,38,38,52,22,30,54,93,35,68,49,69,70,60,52,39,52,43,55,57,54,51,69,76,45,63,84,70,52,62,64,32,34,42,72,43,85,37,92,55,92,97,52,82,41,46,19,32,41,37,28,54,56,82,65,85,33,64,94,39,59,76,61,29,71,31,29,29,36,34,34,65,35,32,67,24,59,51,46,84,67,38,43,41,66,62,50,41,66,46,35,67,48,103,75,40,59,61,53,30,45,58,75,53,78,77,65,25,23,20,23,70,35,51,76,48,86,50,80,96,49,99,57,71,76,56,90,72,82,63,52,38,51,38,60,55,46,40,67,52,53,57,59,64,43,40,71,79,33,38,39,34,37,35,31,52,67,30,38,35,36,40,34,26,26,57,88,64,26,37,35,38,39,34,36,65,48,97,43,99,83,51,74,67,58,80,74,84,62,94,59,88,72,74,87,80,71,95,75,75,78,78,78,70,76,88,80,65,64,33,56,32,33,28,43,35,95,48,34,47,80,66,47,42,41,68,44,61,76,49,77,69,71,52,52,73,63,33,42,42,86,67,80,78,73,73,44,38,30,32,38,30,36,42,36,94,87,80,52,66,41,95,53,55,41,80,43,43,51,68,56,53,50,50,41,42,67,71,52,26,66,69,42,72,74,8,31,38,40,38,32,23,90,75,63,35,47,42,37,38,35,19,44,100,51,91,56,32,34,37,36,32,29,80,36,76,95,75,42,27,33,40,28,41,66,37,52,72,72,54,51,46,53,43,52,49,37,22,29,70,68,46,36,64,54,64,88,76,50,83,80,64,45,78,47,69,59,72,77,129

Sequence (410 aa):
MSEILDAIHRAYRRETEPARLGDHQVRIMSFPLGGHGPMTTIFRIRYGRVTLLRAAKGTYREDVAIALLDAADRVPADPGESVHVLPLEIDGFPLDRVVVLRPVDEFRRHPALNAITTLAAPAHRSEVRPGESRETFEQVTGGVLCLPLGEWSRPAQPRADTRLLDEWPGGQMYPTEATLPWPAATQLTRVANDLPPGVRLELTDVRGHRLVITRSWDRLTGTLFPPSSPDSPAFPVPSASPAPPFSPESLPSPGADDSLPVDVPRLAAWAALAPIFSGDPIPSASELIVPGSPEEDVLEMTYETTDRGHAERPFLTTLESCTKRIQNHILRTPGNWAVFTSRSGAIVQVRNEDHDPPLWLETPYPDEHLSRGHHVTIPEATRILTTLAREDRTPVPDLTNLQTIPWNSP

pLDDT: mean 88.95, std 12.92, range [38.81, 98.56]

Radius of gyration: 28.3 Å; Cα contacts (8 Å, |Δi|>4): 814; chains: 1; bounding box: 69×50×82 Å

Organism: NCBI:txid113562

Mean predicted aligned error: 7.08 Å

Foldseek 3Di:
DVVLVVLVCVLVVFDWDFDDQPPFTWTWDWDQDDPFGIKIWIWGQDPNATEIEIATPPQDDSLQVVQLVVVQVVAPQANDFWWAWDADDDPPFQFGIKTKHQDDPSPVVPVSSSRRYIYIFTAHPQLDAHGDTNCLSCVQQPDPNHDPSNHRRDAHQGWWFKAWPDDDVVDPDDGDPDRRTHRVCCCLQPVQQFAFAPTWMWIATSQGWIWIWGDQDQKTWTKIDDDPDSPDRNDDNPDPDPDDDDDPDDPDDPPPPRIAIAIGGSNCCCVQCVCVSRVHPDDHSVSRRDDDDPDFQKWWKWWQAPPPGTDPGTGIDGLVVVLCCCVPTQQPDFQTKMWIAESLRWIKIWHAHPDVVRIWIWTDDVVQQKIKIDRDDSVVVSVQSNCCRHVVHGCRVVDPPIDIGHNPDD